Protein AF-A0A8S3DXF5-F1 (afdb_monomer)

Mean predicted aligned error: 11.18 Å

Solvent-accessible surface area (backbone atoms only — not comparable to full-atom values): 21731 Å² total; per-residue (Å²): 109,69,76,54,53,57,60,46,66,80,64,56,58,91,73,51,48,75,47,76,60,91,95,42,76,50,72,48,56,57,69,68,60,41,51,54,44,51,51,50,51,57,56,71,55,34,43,82,46,78,46,73,48,79,36,72,67,82,33,65,92,36,72,39,50,56,67,47,41,76,76,47,56,55,55,44,45,49,58,57,53,53,48,36,46,73,72,63,41,33,81,47,74,48,81,43,76,79,46,100,72,32,44,32,41,39,32,32,22,36,70,70,41,51,52,51,53,50,52,50,52,51,51,49,50,53,41,47,76,69,25,63,80,50,62,63,56,95,72,57,89,53,64,57,53,70,46,82,69,90,48,74,69,40,29,53,45,37,28,64,30,7,48,66,82,68,48,69,82,78,42,47,60,32,52,79,76,35,50,40,66,40,36,47,40,48,52,48,20,44,42,13,47,76,56,53,15,41,38,20,28,56,26,44,42,31,41,35,67,56,63,43,75,36,73,62,96,60,93,49,37,56,76,44,44,52,78,84,56,99,51,98,62,90,40,63,44,71,68,32,37,52,44,41,45,37,30,32,44,38,57,91,49,90,81,58,68,66,62,50,49,57,64,49,56,75,40,81,84,58,50,78,47,81,42,81,50,96,59,33,39,40,33,42,28,26,56,81,37,92,59,32,50,42,35,40,38,39,29,32,50,57,48,59,70,41,61,61,76,50,52,35,52,51,52,25,37,33,41,40,53,67,37,34,53,42,46,34,28,78,57,39,54,88,62,72,61,36,66,68,59,70,68,57,33,55,50,28,53,70,69,31,38,37,36,39,40,40,73,88,81,49,71,67,56,50,54,52,50,52,45,43,41,72,63,66,35,42,74,54,75,73,57,32,64,52,57,82,71,83,80,125

Organism: NCBI:txid392030

Secondary structure (DSSP, 8-state):
-HHHHHHHHTTS-TT-EEEEETTEEEEES-HHHHHHHHHHHHHHT-EEEEEEPP-TTTTTT-HHHHHHHHHHTTTTHHHHHHHHHHTTSEEEEEEEESSSS-EEEEEEE-HHHHHHHHHHHHHHHHHHHT-HHHH-GGG------EE----HHHHHHHHHHH-TT--HHHHTHHHHS--HHHHHHHHHHHHHHTT-PEEETHIIIIIIIS---B--S-S-GGGGB-TTSSSSS--B-TTSBS-EEEEEPPSSS---HHHHHHHHHTSTT--EEEEEETTEEEEEE-TT-TT--EEEEEE-HHHHHHS-TTSBGGGSEEE-TT-SS-EEES---SSSS----HHHHHHHHHHTEE-B-S-S-SHHHHHHHHHHHHTT-EE-SSPP--S-----

Radius of gyration: 24.43 Å; Cα contacts (8 Å, |Δi|>4): 632; chains: 1; bounding box: 53×67×70 Å

Structure (mmCIF, N/CA/C/O backbone):
data_AF-A0A8S3DXF5-F1
#
_entry.id   AF-A0A8S3DXF5-F1
#
loop_
_atom_site.group_PDB
_atom_site.id
_atom_site.type_symbol
_atom_site.label_atom_id
_atom_site.label_alt_id
_atom_site.label_comp_id
_atom_site.label_asym_id
_atom_site.label_entity_id
_atom_site.label_seq_id
_atom_site.pdbx_PDB_ins_code
_atom_site.Cartn_x
_atom_site.Cartn_y
_atom_site.Cartn_z
_atom_site.occupancy
_atom_site.B_iso_or_equiv
_atom_site.auth_seq_id
_atom_site.auth_comp_id
_atom_site.auth_asym_id
_atom_site.auth_atom_id
_atom_site.pdbx_PDB_model_num
ATOM 1 N N . MET A 1 1 ? -10.428 -0.705 40.224 1.00 51.81 1 MET A N 1
ATOM 2 C CA . MET A 1 1 ? -10.623 -1.983 40.950 1.00 51.81 1 MET A CA 1
ATOM 3 C C . MET A 1 1 ? -11.955 -2.054 41.697 1.00 51.81 1 MET A C 1
ATOM 5 O O . MET A 1 1 ? -12.621 -3.067 41.584 1.00 51.81 1 MET A O 1
ATOM 9 N N . THR A 1 2 ? -12.370 -1.025 42.443 1.00 50.72 2 THR A N 1
ATOM 10 C CA . THR A 1 2 ? -13.590 -1.085 43.282 1.00 50.72 2 THR A CA 1
ATOM 11 C C . THR A 1 2 ? -14.882 -1.187 42.460 1.00 50.72 2 THR A C 1
ATOM 13 O O . THR A 1 2 ? -15.562 -2.199 42.557 1.00 50.72 2 THR A O 1
ATOM 16 N N . LYS A 1 3 ? -15.111 -0.271 41.501 1.00 54.84 3 LYS A N 1
ATOM 17 C CA . LYS A 1 3 ? -16.230 -0.355 40.528 1.00 54.84 3 LYS A CA 1
ATOM 18 C C . LYS A 1 3 ? -16.233 -1.632 39.672 1.00 54.84 3 LYS A C 1
ATOM 20 O O . LYS A 1 3 ? -17.256 -2.047 39.147 1.00 54.84 3 LYS A O 1
ATOM 25 N N . PHE A 1 4 ? -15.056 -2.231 39.502 1.00 58.62 4 PHE A N 1
ATOM 26 C CA . PHE A 1 4 ? -14.855 -3.460 38.738 1.00 58.62 4 PHE A CA 1
ATOM 27 C C . PHE A 1 4 ? -15.296 -4.692 39.538 1.00 58.62 4 PHE A C 1
ATOM 29 O O . PHE A 1 4 ? -15.991 -5.550 39.010 1.00 58.62 4 PHE A O 1
ATOM 36 N N . LYS A 1 5 ? -14.937 -4.751 40.828 1.00 61.25 5 LYS A N 1
ATOM 37 C CA . LYS A 1 5 ? -15.381 -5.806 41.748 1.00 61.25 5 LYS A CA 1
ATOM 38 C C . LYS A 1 5 ? -16.895 -5.764 41.976 1.00 61.25 5 LYS A C 1
ATOM 40 O O . LYS A 1 5 ? -17.506 -6.822 42.034 1.00 61.25 5 LYS A O 1
ATOM 45 N N . GLU A 1 6 ? -17.484 -4.568 42.033 1.00 62.03 6 GLU A N 1
ATOM 46 C CA . GLU A 1 6 ? -18.941 -4.379 42.129 1.00 62.03 6 GLU A CA 1
ATOM 47 C C . GLU A 1 6 ? -19.672 -4.909 40.886 1.00 62.03 6 GLU A C 1
ATOM 49 O O . GLU A 1 6 ? -20.537 -5.764 41.021 1.00 62.03 6 GLU A O 1
ATOM 54 N N . LYS A 1 7 ? -19.265 -4.515 39.667 1.00 62.28 7 LYS A N 1
ATOM 55 C CA . LYS A 1 7 ? -19.883 -5.024 38.422 1.00 62.28 7 LYS A CA 1
ATOM 56 C C . LYS A 1 7 ? -19.781 -6.549 38.262 1.00 62.28 7 LYS A C 1
ATOM 58 O O . LYS A 1 7 ? -20.683 -7.182 37.721 1.00 62.28 7 LYS A O 1
ATOM 63 N N . ILE A 1 8 ? -18.670 -7.143 38.696 1.00 65.06 8 ILE A N 1
ATOM 64 C CA . ILE A 1 8 ? -18.419 -8.582 38.540 1.00 65.06 8 ILE A CA 1
ATOM 65 C C . ILE A 1 8 ? -19.183 -9.421 39.568 1.00 65.06 8 ILE A C 1
ATOM 67 O O . ILE A 1 8 ? -19.678 -10.488 39.217 1.00 65.06 8 ILE A O 1
ATOM 71 N N . SER A 1 9 ? -19.296 -8.939 40.809 1.00 63.44 9 SER A N 1
ATOM 72 C CA . SER A 1 9 ? -20.038 -9.590 41.899 1.00 63.44 9 SER A CA 1
ATOM 73 C C . SER A 1 9 ? -21.444 -10.019 41.475 1.00 63.44 9 SER A C 1
ATOM 75 O O . SER A 1 9 ? -21.855 -11.144 41.749 1.00 63.44 9 SER A O 1
ATOM 77 N N . ASP A 1 10 ? -22.139 -9.149 40.745 1.00 62.62 10 ASP A N 1
ATOM 78 C CA . ASP A 1 10 ? -23.546 -9.347 40.385 1.00 62.62 10 ASP A CA 1
ATOM 79 C C . ASP A 1 10 ? -23.736 -10.246 39.150 1.00 62.62 10 ASP A C 1
ATOM 81 O O . ASP A 1 10 ? -24.849 -10.678 38.857 1.00 62.62 10 ASP A O 1
ATOM 85 N N . SER A 1 11 ? -22.647 -10.544 38.435 1.00 62.84 11 SER A N 1
ATOM 86 C CA . SER A 1 11 ? -22.672 -11.130 37.088 1.00 62.84 11 SER A CA 1
ATOM 87 C C . SER A 1 11 ? -22.121 -12.561 37.019 1.00 62.84 11 SER A C 1
ATOM 89 O O . SER A 1 11 ? -22.189 -13.200 35.970 1.00 62.84 11 SER A O 1
ATOM 91 N N . ILE A 1 12 ? -21.528 -13.069 38.104 1.00 68.94 12 ILE A N 1
ATOM 92 C CA . ILE A 1 12 ? -20.874 -14.384 38.129 1.00 68.94 12 ILE A CA 1
ATOM 93 C C . ILE A 1 12 ? -21.873 -15.484 38.513 1.00 68.94 12 ILE A C 1
ATOM 95 O O . ILE A 1 12 ? -22.535 -15.417 39.549 1.00 68.94 12 ILE A O 1
ATOM 99 N N . ASP A 1 13 ? -21.934 -16.539 37.694 1.00 71.50 13 ASP A N 1
ATOM 100 C CA . ASP A 1 13 ? -22.670 -17.772 37.997 1.00 71.50 13 ASP A CA 1
ATOM 101 C C . ASP A 1 13 ? -22.180 -18.363 39.335 1.00 71.50 13 ASP A C 1
ATOM 103 O O . ASP A 1 13 ? -20.978 -18.467 39.579 1.00 71.50 13 ASP A O 1
ATOM 107 N N . ARG A 1 14 ? -23.100 -18.804 40.203 1.00 76.31 14 ARG A N 1
ATOM 108 C CA . ARG A 1 14 ? -22.792 -19.381 41.529 1.00 76.31 14 ARG A CA 1
ATOM 109 C C . ARG A 1 14 ? -21.859 -20.598 41.467 1.00 76.31 14 ARG A C 1
ATOM 111 O O . ARG A 1 14 ? -21.295 -20.982 42.488 1.00 76.31 14 ARG A O 1
ATOM 118 N N . HIS A 1 15 ? -21.702 -21.206 40.292 1.00 76.94 15 HIS A N 1
ATOM 119 C CA . HIS A 1 15 ? -20.786 -22.321 40.045 1.00 76.94 15 HIS A CA 1
ATOM 120 C C . HIS A 1 15 ? -19.354 -21.905 39.668 1.00 76.94 15 HIS A C 1
ATOM 122 O O . HIS A 1 15 ? -18.507 -22.772 39.440 1.00 76.94 15 HIS A O 1
ATOM 128 N N . ILE A 1 16 ? -19.072 -20.604 39.597 1.00 83.31 16 ILE A N 1
ATOM 129 C CA . ILE A 1 16 ? -17.765 -20.049 39.256 1.00 83.31 16 ILE A CA 1
ATOM 130 C C . ILE A 1 16 ? -17.194 -19.328 40.471 1.00 83.31 16 ILE A C 1
ATOM 132 O O . ILE A 1 16 ? -17.816 -18.456 41.070 1.00 83.31 16 ILE A O 1
ATOM 136 N N . THR A 1 17 ? -15.959 -19.675 40.818 1.00 84.00 17 THR A N 1
ATOM 137 C CA . THR A 1 17 ? -15.166 -18.909 41.783 1.00 84.00 17 THR A CA 1
ATOM 138 C C . THR A 1 17 ? -14.184 -18.030 41.024 1.00 84.00 17 THR A C 1
ATOM 140 O O . THR A 1 17 ? -13.677 -18.424 39.973 1.00 84.00 17 THR A O 1
ATOM 143 N N . TYR A 1 18 ? -13.907 -16.834 41.537 1.00 84.44 18 TYR A N 1
ATOM 144 C CA . TYR A 1 18 ? -12.914 -15.945 40.946 1.00 84.44 18 TYR A CA 1
ATOM 145 C C . TYR A 1 18 ? -11.919 -15.462 41.996 1.00 84.44 18 TYR A C 1
ATOM 147 O O . TYR A 1 18 ? -12.225 -15.352 43.183 1.00 84.44 18 TYR A O 1
ATOM 155 N N . SER A 1 19 ? -10.708 -15.169 41.544 1.00 82.88 19 SER A N 1
ATOM 156 C CA . SER A 1 19 ? -9.669 -14.535 42.353 1.00 82.88 19 SER A CA 1
ATOM 157 C C . SER A 1 19 ? -8.936 -13.495 41.520 1.00 82.88 19 SER A C 1
ATOM 159 O O . SER A 1 19 ? -8.902 -13.587 40.294 1.00 82.88 19 SER A O 1
ATOM 161 N N . THR A 1 20 ? -8.369 -12.489 42.178 1.00 78.31 20 THR A N 1
ATOM 162 C CA . THR A 1 20 ? -7.560 -11.458 41.520 1.00 78.31 20 THR A CA 1
ATOM 163 C C . THR A 1 20 ? -6.098 -11.649 41.896 1.00 78.31 20 THR A C 1
ATOM 165 O O . THR A 1 20 ? -5.781 -11.612 43.086 1.00 78.31 20 THR A O 1
ATOM 168 N N . ALA A 1 21 ? -5.221 -11.809 40.908 1.00 73.75 21 ALA A N 1
ATOM 169 C CA . ALA A 1 21 ? -3.776 -11.907 41.086 1.00 73.75 21 ALA A CA 1
ATOM 170 C C . ALA A 1 21 ? -3.107 -10.759 40.314 1.00 73.75 21 ALA A C 1
ATOM 172 O O . ALA A 1 21 ? -2.957 -10.805 39.097 1.00 73.75 21 ALA A O 1
ATOM 173 N N . GLY A 1 22 ? -2.764 -9.674 41.014 1.00 77.06 22 GLY A N 1
ATOM 174 C CA . GLY A 1 22 ? -2.230 -8.467 40.376 1.00 77.06 22 GLY A CA 1
ATOM 175 C C . GLY A 1 22 ? -3.224 -7.833 39.393 1.00 77.06 22 GLY A C 1
ATOM 176 O O . GLY A 1 22 ? -4.257 -7.305 39.811 1.00 77.06 22 GLY A O 1
ATOM 177 N N . HIS A 1 23 ? -2.896 -7.878 38.098 1.00 72.12 23 HIS A N 1
ATOM 178 C CA . HIS A 1 23 ? -3.728 -7.367 36.998 1.00 72.12 23 HIS A CA 1
ATOM 179 C C . HIS A 1 23 ? -4.583 -8.443 36.314 1.00 72.12 23 HIS A C 1
ATOM 181 O O . HIS A 1 23 ? -5.289 -8.138 35.355 1.00 72.12 23 HIS A O 1
ATOM 187 N N . GLU A 1 24 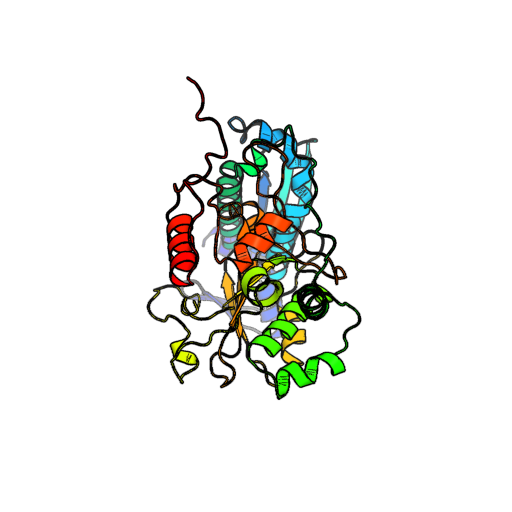? -4.541 -9.680 36.806 1.00 75.19 24 GLU A N 1
ATOM 188 C CA . GLU A 1 24 ? -5.261 -10.813 36.233 1.00 75.19 24 GLU A CA 1
ATOM 189 C C . GLU A 1 24 ? -6.445 -11.227 37.106 1.00 75.19 24 GLU A C 1
ATOM 191 O O . GLU A 1 24 ? -6.418 -11.119 38.339 1.00 75.19 24 GLU A O 1
ATOM 196 N N . ILE A 1 25 ? -7.494 -11.728 36.451 1.00 80.00 25 ILE A N 1
ATOM 197 C CA . ILE A 1 25 ? -8.621 -12.390 37.110 1.00 80.00 25 ILE A CA 1
ATOM 198 C C . ILE A 1 25 ? -8.622 -13.832 36.667 1.00 80.00 25 ILE A C 1
ATOM 200 O O . ILE A 1 25 ? -8.644 -14.130 35.476 1.00 80.00 25 ILE A O 1
ATOM 204 N N . ILE A 1 26 ? -8.610 -14.714 37.653 1.00 84.25 26 ILE A N 1
ATOM 205 C CA . ILE A 1 26 ? -8.586 -16.149 37.443 1.00 84.25 26 ILE A CA 1
ATOM 206 C C . ILE A 1 26 ? -9.963 -16.675 37.817 1.00 84.25 26 ILE A C 1
ATOM 208 O O . ILE A 1 26 ? -10.337 -16.637 38.993 1.00 84.25 26 ILE A O 1
ATOM 212 N N . PHE A 1 27 ? -10.694 -17.165 36.819 1.00 87.62 27 PHE A N 1
ATOM 213 C CA . PHE A 1 27 ? -11.949 -17.890 36.993 1.00 87.62 27 PHE A CA 1
ATOM 214 C C . PHE A 1 27 ? -11.666 -19.387 37.158 1.00 87.62 27 PHE A C 1
ATOM 216 O O . PHE A 1 27 ? -10.827 -19.953 36.458 1.00 87.62 27 PHE A O 1
ATOM 223 N N . LYS A 1 28 ? -12.362 -20.040 38.089 1.00 87.44 28 LYS A N 1
ATOM 224 C CA . LYS A 1 28 ? -12.273 -21.483 38.337 1.00 87.44 28 LYS A CA 1
ATOM 225 C C . LYS A 1 28 ? -13.668 -22.092 38.406 1.00 87.44 28 LYS A C 1
ATOM 227 O O . LYS A 1 28 ? -14.523 -21.612 39.151 1.00 87.44 28 LYS A O 1
ATOM 232 N N . GLY A 1 29 ? -13.858 -23.180 37.668 1.00 89.50 29 GLY A N 1
ATOM 233 C CA . GLY A 1 29 ? -15.094 -23.955 37.602 1.00 89.50 29 GLY A CA 1
ATOM 234 C C . GLY A 1 29 ? -15.140 -24.810 36.330 1.00 89.50 29 GLY A C 1
ATOM 235 O O . GLY A 1 29 ? -14.103 -24.996 35.689 1.00 89.50 29 GLY A O 1
ATOM 236 N N . PRO A 1 30 ? -16.314 -25.342 35.952 1.00 89.75 30 PRO A N 1
ATOM 237 C CA . PRO A 1 30 ? -16.477 -26.116 34.723 1.00 89.75 30 PRO A CA 1
ATOM 238 C C . PRO A 1 30 ? -16.118 -25.292 33.479 1.00 89.75 30 PRO A C 1
ATOM 240 O O . PRO A 1 30 ? -16.569 -24.156 33.351 1.00 89.75 30 PRO A O 1
ATOM 243 N N . THR A 1 31 ? -15.359 -25.865 32.539 1.00 84.31 31 THR A N 1
ATOM 244 C CA . THR A 1 31 ? -14.766 -25.141 31.396 1.00 84.31 31 THR A CA 1
ATOM 245 C C . THR A 1 31 ? -15.768 -24.304 30.599 1.00 84.31 31 THR A C 1
ATOM 247 O O . THR A 1 31 ? -15.503 -23.134 30.346 1.00 84.31 31 THR A O 1
ATOM 250 N N . GLY A 1 32 ? -16.936 -24.860 30.251 1.00 83.50 32 GLY A N 1
ATOM 251 C CA . GLY A 1 32 ? -17.965 -24.114 29.511 1.00 83.50 32 GLY A CA 1
ATOM 252 C C . GLY A 1 32 ? -18.490 -22.905 30.291 1.00 83.50 32 GLY A C 1
ATOM 253 O O . GLY A 1 32 ? -18.554 -21.804 29.767 1.00 83.50 32 GLY A O 1
ATOM 254 N N . LYS A 1 33 ? -18.737 -23.079 31.594 1.00 84.56 33 LYS A N 1
ATOM 255 C CA . LYS A 1 33 ? -19.202 -22.003 32.479 1.00 84.56 33 LYS A CA 1
ATOM 256 C C . LYS A 1 33 ? -18.144 -20.927 32.706 1.00 84.56 33 LYS A C 1
ATOM 258 O O . LYS A 1 33 ? -18.487 -19.754 32.824 1.00 84.56 33 LYS A O 1
ATOM 263 N N . VAL A 1 34 ? -16.870 -21.319 32.771 1.00 84.19 34 VAL A N 1
ATOM 264 C CA . VAL A 1 34 ? -15.745 -20.381 32.855 1.00 84.19 34 VAL A CA 1
ATOM 265 C C . VAL A 1 34 ? -15.675 -19.539 31.588 1.00 84.19 34 VAL A C 1
ATOM 267 O O . VAL A 1 34 ? -15.578 -18.323 31.698 1.00 84.19 34 VAL A O 1
ATOM 270 N N . PHE A 1 35 ? -15.784 -20.164 30.415 1.00 82.06 35 PHE A N 1
ATOM 271 C CA . PHE A 1 35 ? -15.763 -19.462 29.135 1.00 82.06 35 PHE A CA 1
ATOM 272 C C . PHE A 1 35 ? -16.933 -18.477 29.000 1.00 82.06 35 PHE A C 1
ATOM 274 O O . PHE A 1 35 ? -16.709 -17.302 28.716 1.00 82.06 35 PHE A O 1
ATOM 281 N N . ASP A 1 36 ? -18.159 -18.920 29.300 1.00 81.88 36 ASP A N 1
ATOM 282 C CA . ASP A 1 36 ? -19.357 -18.072 29.262 1.00 81.88 36 ASP A CA 1
ATOM 283 C C . ASP A 1 36 ? -19.233 -16.883 30.227 1.00 81.88 36 ASP A C 1
ATOM 285 O O . ASP A 1 36 ? -19.543 -15.743 29.879 1.00 81.88 36 ASP A O 1
ATOM 289 N N . THR A 1 37 ? -18.729 -17.132 31.441 1.00 82.38 37 THR A N 1
ATOM 290 C CA . THR A 1 37 ? -18.525 -16.084 32.451 1.00 82.38 37 THR A CA 1
ATOM 291 C C . THR A 1 37 ? -17.425 -15.119 32.031 1.00 82.38 37 THR A C 1
ATOM 293 O O . THR A 1 37 ? -17.568 -13.912 32.207 1.00 82.38 37 THR A O 1
ATOM 296 N N . GLU A 1 38 ? -16.331 -15.615 31.454 1.00 82.44 38 GLU A N 1
ATOM 297 C CA . GLU A 1 38 ? -15.256 -14.771 30.944 1.00 82.44 38 GLU A CA 1
ATOM 298 C C . GLU A 1 38 ? -15.765 -13.866 29.819 1.00 82.44 38 GLU A C 1
ATOM 300 O O . GLU A 1 38 ? -15.488 -12.664 29.828 1.00 82.44 38 GLU A O 1
ATOM 305 N N . GLN A 1 39 ? -16.531 -14.415 28.876 1.00 79.94 39 GLN A N 1
ATOM 306 C CA . GLN A 1 39 ? -17.136 -13.645 27.798 1.00 79.94 39 GLN A CA 1
ATOM 307 C C . GLN A 1 39 ? -18.096 -12.584 28.351 1.00 79.94 39 GLN A C 1
ATOM 309 O O . GLN A 1 39 ? -17.951 -11.405 28.025 1.00 79.94 39 GLN A O 1
ATOM 314 N N . HIS A 1 40 ? -18.997 -12.972 29.255 1.00 80.31 40 HIS A N 1
ATOM 315 C CA . HIS A 1 40 ? -19.952 -12.057 29.874 1.00 80.31 40 HIS A CA 1
ATOM 316 C C . HIS A 1 40 ? -19.257 -10.932 30.655 1.00 80.31 40 HIS A C 1
ATOM 318 O O . HIS A 1 40 ? -19.598 -9.757 30.517 1.00 80.31 40 HIS A O 1
ATOM 324 N N . VAL A 1 41 ? -18.223 -11.258 31.437 1.00 78.69 41 VAL A N 1
ATOM 325 C CA . VAL A 1 41 ? -17.422 -10.254 32.146 1.00 78.69 41 VAL A CA 1
ATOM 326 C C . VAL A 1 41 ? -16.705 -9.345 31.151 1.00 78.69 41 VAL A C 1
ATOM 328 O O . VAL A 1 41 ? -16.710 -8.133 31.335 1.00 78.69 41 VAL A O 1
ATOM 331 N N . ARG A 1 42 ? -16.118 -9.872 30.070 1.00 75.62 42 ARG A N 1
ATOM 332 C CA . ARG A 1 42 ? -15.478 -9.044 29.032 1.00 75.62 42 ARG A CA 1
ATOM 333 C C . ARG A 1 42 ? -16.460 -8.056 28.394 1.00 75.62 42 ARG A C 1
ATOM 335 O O . ARG A 1 42 ? -16.069 -6.914 28.169 1.00 75.62 42 ARG A O 1
ATOM 342 N N . GLU A 1 43 ? -17.703 -8.463 28.151 1.00 75.88 43 GLU A N 1
ATOM 343 C CA . GLU A 1 43 ? -18.781 -7.602 27.640 1.00 75.88 43 GLU A CA 1
ATOM 344 C C . GLU A 1 43 ? -19.187 -6.520 28.659 1.00 75.88 43 GLU A C 1
ATOM 346 O O . GLU A 1 43 ? -19.257 -5.343 28.311 1.00 75.88 43 GLU A O 1
ATOM 351 N N . GLN A 1 44 ? -19.332 -6.870 29.942 1.00 77.12 44 GLN A N 1
ATOM 352 C CA . GLN A 1 44 ? -19.642 -5.938 31.047 1.00 77.12 44 GLN A CA 1
ATOM 353 C C . GLN A 1 44 ? -18.573 -4.845 31.270 1.00 77.12 44 GLN A C 1
ATOM 355 O O . GLN A 1 44 ? -18.838 -3.795 31.878 1.00 77.12 44 GLN A O 1
ATOM 360 N N . LEU A 1 45 ? -17.343 -5.105 30.814 1.00 77.81 45 LEU A N 1
ATOM 361 C CA . LEU A 1 45 ? -16.206 -4.183 30.885 1.00 77.81 45 LEU A CA 1
ATOM 362 C C . LEU A 1 45 ? -16.127 -3.211 29.719 1.00 77.81 45 LEU A C 1
ATOM 364 O O . LEU A 1 45 ? -15.329 -2.266 29.768 1.00 77.81 45 LEU A O 1
ATOM 368 N N . CYS A 1 46 ? -16.932 -3.422 28.687 1.00 83.12 46 CYS A N 1
ATOM 369 C CA . CYS A 1 46 ? -17.116 -2.418 27.668 1.00 83.12 46 CYS A CA 1
ATOM 370 C C . CYS A 1 46 ? -18.052 -1.326 28.192 1.00 83.12 46 CYS A C 1
ATOM 372 O O . CYS A 1 46 ? -19.028 -1.584 28.893 1.00 83.12 46 CYS A O 1
ATOM 374 N N . ASN A 1 47 ? -17.725 -0.082 27.863 1.00 85.12 47 ASN A N 1
ATOM 375 C CA . ASN A 1 47 ? -18.639 1.037 28.033 1.00 85.12 47 ASN A CA 1
ATOM 376 C C . ASN A 1 47 ? -18.916 1.628 26.656 1.00 85.12 47 ASN A C 1
ATOM 378 O O . ASN A 1 47 ? -18.155 1.414 25.707 1.00 85.12 47 ASN A O 1
ATOM 382 N N . GLU A 1 48 ? -20.002 2.378 26.566 1.00 89.94 48 GLU A N 1
ATOM 383 C CA . GLU A 1 48 ? -20.250 3.228 25.417 1.00 89.94 48 GLU A CA 1
ATOM 384 C C . GLU A 1 48 ? -19.342 4.459 25.489 1.00 89.94 48 GLU A C 1
ATOM 386 O O . GLU A 1 48 ? -19.215 5.104 26.534 1.00 89.94 48 GLU A O 1
ATOM 391 N N . TYR A 1 49 ? -18.675 4.749 24.379 1.00 88.38 49 TYR A N 1
ATOM 392 C CA . TYR A 1 49 ? -17.852 5.929 24.187 1.00 88.38 49 TYR A CA 1
ATOM 393 C C . TYR A 1 49 ? -18.334 6.679 22.957 1.00 88.38 49 TYR A C 1
ATOM 395 O O . TYR A 1 49 ? -18.689 6.084 21.938 1.00 88.38 49 TYR A O 1
ATOM 403 N N . GLU A 1 50 ? -18.288 8.001 23.058 1.00 87.69 50 GLU A N 1
ATOM 404 C CA . GLU A 1 50 ? -18.670 8.896 21.982 1.00 87.69 50 GLU A CA 1
ATOM 405 C C . GLU A 1 50 ? -17.469 9.743 21.564 1.00 87.69 50 GLU A C 1
ATOM 407 O O . GLU A 1 50 ? -16.795 10.368 22.392 1.00 87.69 50 GLU A O 1
ATOM 412 N N . TRP A 1 51 ? -17.213 9.784 20.260 1.00 84.31 51 TRP A N 1
ATOM 413 C CA . TRP A 1 51 ? -16.249 10.697 19.663 1.00 84.31 51 TRP A CA 1
ATOM 414 C C . TRP A 1 51 ? -16.942 11.564 18.630 1.00 84.31 51 TRP A C 1
ATOM 416 O O . TRP A 1 51 ? -17.424 11.095 17.596 1.00 84.31 51 TRP A O 1
ATOM 426 N N . PHE A 1 52 ? -16.938 12.862 18.897 1.00 76.56 52 PHE A N 1
ATOM 427 C CA . PHE A 1 52 ? -17.371 13.855 17.934 1.00 76.56 52 PHE A CA 1
ATOM 428 C C . PHE A 1 52 ? -16.267 14.012 16.896 1.00 76.56 52 PHE A C 1
ATOM 430 O O . PHE A 1 52 ? -15.149 14.432 17.211 1.00 76.56 52 PHE A O 1
ATOM 437 N N . LEU A 1 53 ? -16.572 13.665 15.647 1.00 70.56 53 LEU A N 1
ATOM 438 C CA . LEU A 1 53 ? -15.706 14.047 14.542 1.00 70.56 53 LEU A CA 1
ATOM 439 C C . LEU A 1 53 ? -15.715 15.577 14.481 1.00 70.56 53 LEU A C 1
ATOM 441 O O . LEU A 1 53 ? -16.812 16.144 14.523 1.00 70.56 53 LEU A O 1
ATOM 445 N N . PRO A 1 54 ? -14.543 16.237 14.386 1.00 63.69 54 PRO A N 1
ATOM 446 C CA . PRO A 1 54 ? -14.402 17.667 14.569 1.00 63.69 54 PRO A CA 1
ATOM 447 C C . PRO A 1 54 ? -15.478 18.407 13.796 1.00 63.69 54 PRO A C 1
ATOM 449 O O . PRO A 1 54 ? -15.748 18.171 12.606 1.00 63.69 54 PRO A O 1
ATOM 452 N N . ASP A 1 55 ? -16.170 19.222 14.570 1.00 53.59 55 ASP A N 1
ATOM 453 C CA . ASP A 1 55 ? -17.310 19.978 14.143 1.00 53.59 55 ASP A CA 1
ATOM 454 C C . ASP A 1 55 ? -16.851 21.247 13.421 1.00 53.59 55 ASP A C 1
ATOM 456 O O . ASP A 1 55 ? -15.670 21.556 13.232 1.00 53.59 55 ASP A O 1
ATOM 460 N N . LYS A 1 56 ? -17.844 22.012 12.995 1.00 47.97 56 LYS A N 1
ATOM 461 C CA . LYS A 1 56 ? -17.631 23.278 12.324 1.00 47.97 56 LYS A CA 1
ATOM 462 C C . LYS A 1 56 ? -16.871 24.295 13.199 1.00 47.97 56 LYS A C 1
ATOM 464 O O . LYS A 1 56 ? -16.279 25.199 12.615 1.00 47.97 56 LYS A O 1
ATOM 469 N N . GLU A 1 57 ? -16.914 24.204 14.528 1.00 45.81 57 GLU A N 1
ATOM 470 C CA . GLU A 1 57 ? -16.278 25.159 15.442 1.00 45.81 57 GLU A CA 1
ATOM 471 C C . GLU A 1 57 ? -14.873 24.764 15.915 1.00 45.81 57 GLU A C 1
ATOM 473 O O . GLU A 1 57 ? -14.010 25.627 16.033 1.00 45.81 57 GLU A O 1
ATOM 478 N N . SER A 1 58 ? -14.596 23.483 16.132 1.00 52.06 58 SER A N 1
ATOM 479 C CA . SER A 1 58 ? -13.258 22.969 16.479 1.00 52.06 58 SER A CA 1
ATOM 480 C C . SER A 1 58 ? -12.262 23.089 15.318 1.00 52.06 58 SER A C 1
ATOM 482 O O . SER A 1 58 ? -11.053 23.145 15.529 1.00 52.06 58 SER A O 1
ATOM 484 N N . LEU A 1 59 ? -12.774 23.250 14.094 1.00 56.66 59 LEU A N 1
ATOM 485 C CA . LEU A 1 59 ? -12.023 23.619 12.892 1.00 56.66 59 LEU A CA 1
ATOM 486 C C . LEU A 1 59 ? -11.997 25.140 12.634 1.00 56.66 59 LEU A C 1
ATOM 488 O O . LEU A 1 59 ? -11.717 25.543 11.507 1.00 56.66 59 LEU A O 1
ATOM 492 N N . LYS A 1 60 ? -12.297 26.000 13.627 1.00 49.62 60 LYS A N 1
ATOM 493 C CA . LYS A 1 60 ? -12.405 27.476 13.474 1.00 49.62 60 LYS A CA 1
ATOM 494 C C . LYS A 1 60 ? -11.218 28.120 12.746 1.00 49.62 60 LYS A C 1
ATOM 496 O O . LYS A 1 60 ? -11.418 29.084 12.016 1.00 49.62 60 LYS A O 1
ATOM 501 N N . ASN A 1 61 ? -10.022 27.547 12.867 1.00 51.41 61 ASN A N 1
ATOM 502 C CA . ASN A 1 61 ? -8.811 28.051 12.214 1.00 51.41 61 ASN A CA 1
ATOM 503 C C . ASN A 1 61 ? -8.609 27.541 10.771 1.00 51.41 61 ASN A C 1
ATOM 505 O O . ASN A 1 61 ? -7.635 27.922 10.129 1.00 51.41 61 ASN A O 1
ATOM 509 N N . ASN A 1 62 ? -9.493 26.682 10.249 1.00 56.28 62 ASN A N 1
ATOM 510 C CA . ASN A 1 62 ? -9.367 26.070 8.926 1.00 56.28 62 ASN A CA 1
ATOM 511 C C . ASN A 1 62 ? -10.739 25.955 8.225 1.00 56.28 62 ASN A C 1
ATOM 513 O O . ASN A 1 62 ? -11.363 24.891 8.144 1.00 56.28 62 ASN A O 1
ATOM 517 N N . SER A 1 63 ? -11.223 27.097 7.720 1.00 54.22 63 SER A N 1
ATOM 518 C CA . SER A 1 63 ? -12.514 27.260 7.025 1.00 54.22 63 SER A CA 1
ATOM 519 C C . SER A 1 63 ? -12.700 26.337 5.808 1.00 54.22 63 SER A C 1
ATOM 521 O O . SER A 1 63 ? -13.833 26.058 5.409 1.00 54.22 63 SER A O 1
ATOM 523 N N . MET A 1 64 ? -11.606 25.824 5.246 1.00 54.56 64 MET A N 1
ATOM 524 C CA . MET A 1 64 ? -11.595 24.954 4.068 1.00 54.56 64 MET A CA 1
ATOM 525 C C . MET A 1 64 ? -11.799 23.488 4.453 1.00 54.56 64 MET A C 1
ATOM 527 O O . MET A 1 64 ? -12.689 22.829 3.908 1.00 54.56 64 MET A O 1
ATOM 531 N N . LEU A 1 65 ? -11.122 23.020 5.511 1.00 54.78 65 LEU A N 1
ATOM 532 C CA . LEU A 1 65 ? -11.398 21.709 6.110 1.00 54.78 65 LEU A CA 1
ATOM 533 C C . LEU A 1 65 ? -12.881 21.577 6.485 1.00 54.78 65 LEU A C 1
ATOM 535 O O . LEU A 1 65 ? -13.516 20.561 6.215 1.00 54.78 65 LEU A O 1
ATOM 539 N N . ARG A 1 66 ? -13.451 22.658 7.031 1.00 58.03 66 ARG A N 1
ATOM 540 C CA . ARG A 1 66 ? -14.865 22.789 7.412 1.00 58.03 66 ARG A CA 1
ATOM 541 C C . ARG A 1 66 ? -15.840 22.539 6.253 1.00 58.03 66 ARG A C 1
ATOM 543 O O . ARG A 1 66 ? -16.923 21.996 6.474 1.00 58.03 66 ARG A O 1
ATOM 550 N N . THR A 1 67 ? -15.471 22.951 5.043 1.00 58.38 67 THR A N 1
ATOM 551 C CA . THR A 1 67 ? -16.314 22.871 3.840 1.00 58.38 67 THR A CA 1
ATOM 552 C C . THR A 1 67 ? -16.257 21.482 3.205 1.00 58.38 67 THR A C 1
ATOM 554 O O . THR A 1 67 ? -17.280 20.975 2.742 1.00 58.38 67 THR A O 1
ATOM 557 N N . ASN A 1 68 ? -15.098 20.822 3.272 1.00 56.16 68 ASN A N 1
ATOM 558 C CA . ASN A 1 68 ? -14.854 19.558 2.568 1.00 56.16 68 ASN A CA 1
ATOM 559 C C . ASN A 1 68 ? -15.111 18.322 3.428 1.00 56.16 68 ASN A C 1
ATOM 561 O O . ASN A 1 68 ? -15.424 17.253 2.901 1.00 56.16 68 ASN A O 1
ATOM 565 N N . MET A 1 69 ? -15.094 18.472 4.757 1.00 61.03 69 MET A N 1
ATOM 566 C CA . MET A 1 69 ? -15.323 17.368 5.688 1.00 61.03 69 MET A CA 1
ATOM 567 C C . MET A 1 69 ? -16.591 16.556 5.401 1.00 61.03 69 MET A C 1
ATOM 569 O O . MET A 1 69 ? -16.492 15.338 5.403 1.00 61.03 69 MET A O 1
ATOM 573 N N . PRO A 1 70 ? -17.761 17.134 5.067 1.00 58.88 70 PRO A N 1
ATOM 574 C CA . PRO A 1 70 ? -18.945 16.343 4.716 1.00 58.88 70 PRO A CA 1
ATOM 575 C C . PRO A 1 70 ? -18.758 15.357 3.547 1.00 58.88 70 PRO A C 1
ATOM 577 O O . PRO A 1 70 ? -19.308 14.261 3.607 1.00 58.88 70 PRO A O 1
ATOM 580 N N . LYS A 1 71 ? -17.966 15.702 2.518 1.00 56.81 71 LYS A N 1
ATOM 581 C CA . LYS A 1 71 ? -17.681 14.830 1.352 1.00 56.81 71 LYS A CA 1
ATOM 582 C C . LYS A 1 71 ? -16.657 13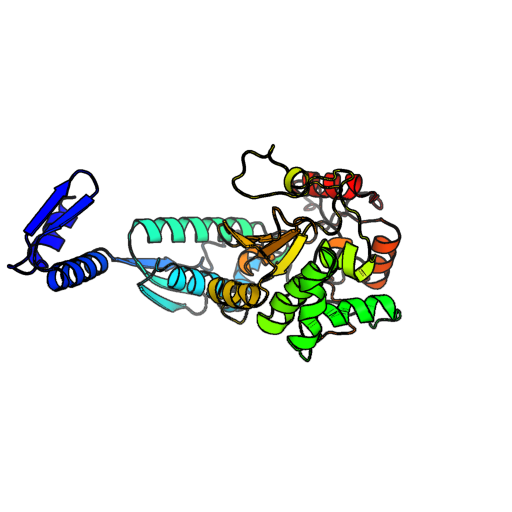.737 1.682 1.00 56.81 71 LYS A C 1
ATOM 584 O O . LYS A 1 71 ? -16.729 12.613 1.204 1.00 56.81 71 LYS A O 1
ATOM 589 N N . VAL A 1 72 ? -15.725 14.097 2.550 1.00 58.28 72 VAL A N 1
ATOM 590 C CA . VAL A 1 72 ? -14.556 13.344 3.019 1.00 58.28 72 VAL A CA 1
ATOM 591 C C . VAL A 1 72 ? -14.945 12.331 4.119 1.00 58.28 72 VAL A C 1
ATOM 593 O O . VAL A 1 72 ? -14.337 11.272 4.264 1.00 58.28 72 VAL A O 1
ATOM 596 N N . LYS A 1 73 ? -16.028 12.623 4.853 1.00 60.41 73 LYS A N 1
ATOM 597 C CA . LYS A 1 73 ? -16.454 11.975 6.105 1.00 60.41 73 LYS A CA 1
ATOM 598 C C . LYS A 1 73 ? -16.901 10.515 6.016 1.00 60.41 73 LYS A C 1
ATOM 600 O O . LYS A 1 73 ? -16.890 9.844 7.038 1.00 60.41 73 LYS A O 1
ATOM 605 N N . ARG A 1 74 ? -17.321 10.004 4.858 1.00 58.31 74 ARG A N 1
ATOM 606 C CA . ARG A 1 74 ? -17.668 8.573 4.740 1.00 58.31 74 ARG A CA 1
ATOM 607 C C . ARG A 1 74 ? -16.473 7.774 4.243 1.00 58.31 74 ARG A C 1
ATOM 609 O O . ARG A 1 74 ? -15.962 6.931 4.961 1.00 58.31 74 ARG A O 1
ATOM 616 N N . CYS A 1 75 ? -15.953 8.129 3.079 1.00 60.81 75 CYS A N 1
ATOM 617 C CA . CYS A 1 75 ? -14.890 7.389 2.403 1.00 60.81 75 CYS A CA 1
ATOM 618 C C . CYS A 1 75 ? -13.578 7.270 3.204 1.00 60.81 75 CYS A C 1
ATOM 620 O O . CYS A 1 75 ? -12.877 6.274 3.084 1.00 60.81 75 CYS A O 1
ATOM 622 N N . ILE A 1 76 ? -13.239 8.257 4.040 1.00 66.00 76 ILE A N 1
ATOM 623 C CA . ILE A 1 76 ? -11.986 8.229 4.816 1.00 66.00 76 ILE A CA 1
ATOM 624 C C . ILE A 1 76 ? -12.136 7.531 6.165 1.00 66.00 76 ILE A C 1
ATOM 626 O O . ILE A 1 76 ? -11.179 6.937 6.657 1.00 66.00 76 ILE A O 1
ATOM 630 N N . PHE A 1 77 ? -13.321 7.604 6.771 1.00 71.50 77 PHE A N 1
ATOM 631 C CA . PHE A 1 77 ? -13.535 7.052 8.105 1.00 71.50 77 PHE A CA 1
ATOM 632 C C . PHE A 1 77 ? -13.914 5.578 8.073 1.00 71.50 77 PHE A C 1
ATOM 634 O O . PHE A 1 77 ? -13.556 4.865 9.000 1.00 71.50 77 PHE A O 1
ATOM 641 N N . MET A 1 78 ? -14.552 5.093 7.002 1.00 74.50 78 MET A N 1
ATOM 642 C CA . MET A 1 78 ? -14.878 3.667 6.871 1.00 74.50 78 MET A CA 1
ATOM 643 C C . MET A 1 78 ? -13.662 2.738 7.079 1.00 74.50 78 MET A C 1
ATOM 645 O O . MET A 1 78 ? -13.811 1.784 7.838 1.00 74.50 78 MET A O 1
ATOM 649 N N . PRO A 1 79 ? -12.455 3.030 6.549 1.00 76.00 79 PRO A N 1
ATOM 650 C CA . PRO A 1 79 ? -11.246 2.269 6.875 1.00 76.00 79 PRO A CA 1
ATOM 651 C C . PRO A 1 79 ? -10.924 2.153 8.375 1.00 76.00 79 PRO A C 1
ATOM 653 O O . PRO A 1 79 ? -10.696 1.041 8.848 1.00 76.00 79 PRO A O 1
ATOM 656 N N . PHE A 1 80 ? -10.980 3.257 9.139 1.00 77.50 80 PHE A N 1
ATOM 657 C CA . PHE A 1 80 ? -10.782 3.220 10.599 1.00 77.50 80 PHE A CA 1
ATOM 658 C C . PHE A 1 80 ? -11.786 2.286 11.265 1.00 77.50 80 PHE A C 1
ATOM 660 O O . PHE A 1 80 ? -11.432 1.445 12.085 1.00 77.50 80 PHE A O 1
ATOM 667 N N . LEU A 1 81 ? -13.048 2.445 10.878 1.00 77.69 81 LEU A N 1
ATOM 668 C CA . LEU A 1 81 ? -14.164 1.729 11.468 1.00 77.69 81 LEU A CA 1
ATOM 669 C C . LEU A 1 81 ? -14.034 0.224 11.233 1.00 77.69 81 LEU A C 1
ATOM 671 O O . LEU A 1 81 ? -14.137 -0.564 12.173 1.00 77.69 81 LEU A O 1
ATOM 675 N N . TRP A 1 82 ? -13.747 -0.168 9.995 1.00 79.25 82 TRP A N 1
ATOM 676 C CA . TRP A 1 82 ? -13.538 -1.567 9.665 1.00 79.25 82 TRP A CA 1
ATOM 677 C C . TRP A 1 82 ? -12.343 -2.167 10.406 1.00 79.25 82 TRP A C 1
ATOM 679 O O . TRP A 1 82 ? -12.438 -3.291 10.900 1.00 79.25 82 TRP A O 1
ATOM 689 N N . ARG A 1 83 ? -11.233 -1.426 10.536 1.00 82.31 83 ARG A N 1
ATOM 690 C CA . ARG A 1 83 ? -10.058 -1.916 11.263 1.00 82.31 83 ARG A CA 1
ATOM 691 C C . ARG A 1 83 ? -10.347 -2.099 12.749 1.00 82.31 83 ARG A C 1
ATOM 693 O O . ARG A 1 83 ? -10.047 -3.161 13.283 1.00 82.31 83 ARG A O 1
ATOM 700 N N . TRP A 1 84 ? -10.983 -1.130 13.406 1.00 84.56 84 TRP A N 1
ATOM 701 C CA . TRP A 1 84 ? -11.317 -1.250 14.829 1.00 84.56 84 TRP A CA 1
ATOM 702 C C . TRP A 1 84 ? -12.268 -2.423 15.105 1.00 84.56 84 TRP A C 1
ATOM 704 O O . TRP A 1 84 ? -12.128 -3.104 16.123 1.00 84.56 84 TRP A O 1
ATOM 714 N N . GLN A 1 85 ? -13.221 -2.684 14.202 1.00 82.19 85 GLN A N 1
ATOM 715 C CA . GLN A 1 85 ? -14.101 -3.854 14.291 1.00 82.19 85 GLN A CA 1
ATOM 716 C C . GLN A 1 85 ? -13.313 -5.160 14.142 1.00 82.19 85 GLN A C 1
ATOM 718 O O . GLN A 1 85 ? -13.468 -6.066 14.961 1.00 82.19 85 GLN A O 1
ATOM 723 N N . ASN A 1 86 ? -12.428 -5.247 13.147 1.00 78.56 86 ASN A N 1
ATOM 724 C CA . ASN A 1 86 ? -11.661 -6.464 12.886 1.00 78.56 86 ASN A CA 1
ATOM 725 C C . ASN A 1 86 ? -10.620 -6.766 13.976 1.00 78.56 86 ASN A C 1
ATOM 727 O O . ASN A 1 86 ? -10.471 -7.905 14.410 1.00 78.56 86 ASN A O 1
ATOM 731 N N . GLU A 1 87 ? -9.958 -5.734 14.501 1.00 79.44 87 GLU A N 1
ATOM 732 C CA . GLU A 1 87 ? -9.034 -5.848 15.637 1.00 79.44 87 GLU 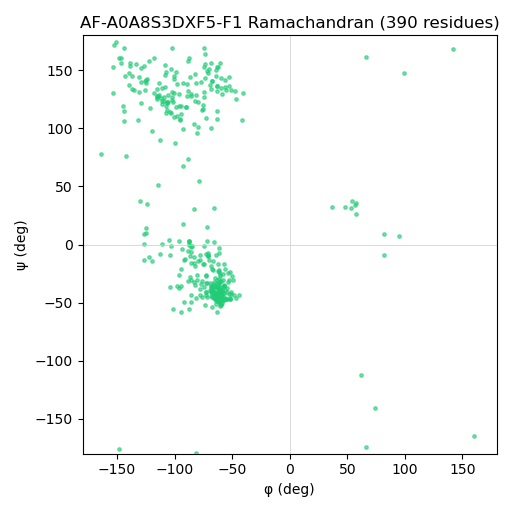A CA 1
ATOM 733 C C . GLU A 1 87 ? -9.763 -6.114 16.970 1.00 79.44 87 GLU A C 1
ATOM 735 O O . GLU A 1 87 ? -9.130 -6.182 18.027 1.00 79.44 87 GLU A O 1
ATOM 740 N N . LYS A 1 88 ? -11.100 -6.265 16.943 1.00 79.94 88 LYS A N 1
ATOM 741 C CA . LYS A 1 88 ? -11.969 -6.458 18.115 1.00 79.94 88 LYS A CA 1
ATOM 742 C C . LYS A 1 88 ? -11.761 -5.371 19.175 1.00 79.94 88 LYS A C 1
ATOM 744 O O . LYS A 1 88 ? -11.896 -5.619 20.376 1.00 79.94 88 LYS A O 1
ATOM 749 N N . GLN A 1 89 ? -11.409 -4.164 18.731 1.00 79.75 89 GLN A N 1
ATOM 750 C CA . GLN A 1 89 ? -11.282 -2.985 19.582 1.00 79.75 89 GLN A CA 1
ATOM 751 C C . GLN A 1 89 ? -12.659 -2.430 19.943 1.00 79.75 89 GLN A C 1
ATOM 753 O O . GLN A 1 89 ? -12.829 -1.911 21.042 1.00 79.75 89 GLN A O 1
ATOM 758 N N . VAL A 1 90 ? -13.642 -2.585 19.050 1.00 82.06 90 VAL A N 1
ATOM 759 C CA . VAL A 1 90 ? -15.046 -2.189 19.243 1.00 82.06 90 VAL A CA 1
ATOM 760 C C . VAL A 1 90 ? -15.978 -3.381 19.007 1.00 82.06 90 VAL A C 1
ATOM 762 O O . VAL A 1 90 ? -15.764 -4.164 18.086 1.00 82.06 90 VAL A O 1
ATOM 765 N N . GLN A 1 91 ? -17.006 -3.525 19.846 1.00 78.25 91 GLN A N 1
ATOM 766 C CA . GLN A 1 91 ? -18.023 -4.583 19.746 1.00 78.25 91 GLN A CA 1
ATOM 767 C C . GLN A 1 91 ? -19.226 -4.130 18.916 1.00 78.25 91 GLN A C 1
ATOM 769 O O . GLN A 1 91 ? -19.626 -4.805 17.977 1.00 78.25 91 GLN A O 1
ATOM 774 N N . ASN A 1 92 ? -19.760 -2.953 19.239 1.00 79.06 92 ASN A N 1
ATOM 775 C CA . ASN A 1 92 ? -20.833 -2.293 18.504 1.00 79.06 92 ASN A CA 1
ATOM 776 C C . ASN A 1 92 ? -20.359 -0.900 18.132 1.00 79.06 92 ASN A C 1
ATOM 778 O O . ASN A 1 92 ? -19.680 -0.255 18.930 1.00 79.06 92 ASN A O 1
ATOM 782 N N . MET A 1 93 ? -20.696 -0.434 16.935 1.00 82.38 93 MET A N 1
ATOM 783 C CA . MET A 1 93 ? -20.287 0.889 16.497 1.00 82.38 93 MET A CA 1
ATOM 784 C C . MET A 1 93 ? -21.248 1.448 15.464 1.00 82.38 93 MET A C 1
ATOM 786 O O . MET A 1 93 ? -21.528 0.800 14.458 1.00 82.38 93 MET A O 1
ATOM 790 N N . ASN A 1 94 ? -21.685 2.678 15.699 1.00 79.56 94 ASN A N 1
ATOM 791 C CA . ASN A 1 94 ? -22.578 3.415 14.828 1.00 79.56 94 ASN A CA 1
ATOM 792 C C . ASN A 1 94 ? -21.992 4.795 14.535 1.00 79.56 94 ASN A C 1
ATOM 794 O O . ASN A 1 94 ? -21.444 5.463 15.414 1.00 79.56 94 ASN A O 1
ATOM 798 N N . ILE A 1 95 ? -22.131 5.235 13.285 1.00 75.62 95 ILE A N 1
ATOM 799 C CA . ILE A 1 95 ? -21.929 6.640 12.936 1.00 75.62 95 ILE A CA 1
ATOM 800 C C . ILE A 1 95 ? -23.296 7.307 12.958 1.00 75.62 95 ILE A C 1
ATOM 802 O O . ILE A 1 95 ? -24.118 7.108 12.060 1.00 75.62 95 ILE A O 1
ATOM 806 N N . GLU A 1 96 ? -23.524 8.128 13.966 1.00 80.19 96 GLU A N 1
ATOM 807 C CA . GLU A 1 96 ? -24.741 8.906 14.103 1.00 80.19 96 GLU A CA 1
ATOM 808 C C . GLU A 1 96 ? -24.556 10.284 13.475 1.00 80.19 96 GLU A C 1
ATOM 810 O O . GLU A 1 96 ? -23.517 10.942 13.602 1.00 80.19 96 GLU A O 1
ATOM 815 N N . LYS A 1 97 ? -25.590 10.737 12.770 1.00 71.75 97 LYS A N 1
ATOM 816 C CA . LYS A 1 97 ? -25.652 12.098 12.255 1.00 71.75 97 LYS A CA 1
ATOM 817 C C . LYS A 1 97 ? -26.376 12.962 13.276 1.00 71.75 97 LYS A C 1
ATOM 819 O O . LYS A 1 97 ? -27.598 12.970 13.323 1.00 71.75 97 LYS A O 1
ATOM 824 N N . GLU A 1 98 ? -25.608 13.695 14.065 1.00 71.31 98 GLU A N 1
ATOM 825 C CA . GLU A 1 98 ? -26.144 14.580 15.102 1.00 71.31 98 GLU A CA 1
ATOM 826 C C . GLU A 1 98 ? -26.623 15.918 14.520 1.00 71.31 98 GLU A C 1
ATOM 828 O O . GLU A 1 98 ? -27.585 16.517 14.987 1.00 71.31 98 GLU A O 1
ATOM 833 N N . SER A 1 99 ? -25.991 16.378 13.434 1.00 66.75 99 SER A N 1
ATOM 834 C CA . SER A 1 99 ? -26.450 17.533 12.655 1.00 66.75 99 SER A CA 1
ATOM 835 C C . SER A 1 99 ? -26.040 17.399 11.181 1.00 66.75 99 SER A C 1
ATOM 837 O O . SER A 1 99 ? -25.293 16.483 10.824 1.00 66.75 99 SER A O 1
ATOM 839 N N . PRO A 1 100 ? -26.462 18.300 10.269 1.00 63.03 100 PRO A N 1
ATOM 840 C CA . PRO A 1 100 ? -26.003 18.292 8.876 1.00 63.03 100 PRO A CA 1
ATOM 841 C C . PRO A 1 100 ? -24.478 18.274 8.713 1.00 63.03 100 PRO A C 1
ATOM 843 O O . PRO A 1 100 ? -23.982 17.826 7.682 1.00 63.03 100 PRO A O 1
ATOM 846 N N . THR A 1 101 ? -23.740 18.747 9.720 1.00 59.59 101 THR A N 1
ATOM 847 C CA . THR A 1 101 ? -22.285 18.921 9.667 1.00 59.59 101 THR A CA 1
ATOM 848 C C . THR A 1 101 ? -21.526 18.168 10.752 1.00 59.59 101 THR A C 1
ATOM 850 O O . THR A 1 101 ? -20.303 18.079 10.650 1.00 59.59 101 THR A O 1
ATOM 853 N N . LEU A 1 102 ? -22.210 17.616 11.755 1.00 66.62 102 LEU A N 1
ATOM 854 C CA . LEU A 1 102 ? -21.613 16.885 12.870 1.00 66.62 102 LEU A CA 1
ATOM 855 C C . LEU A 1 102 ? -21.923 15.395 12.738 1.00 66.62 102 LEU A C 1
ATOM 857 O O . LEU A 1 102 ? -23.076 15.002 12.562 1.00 66.62 102 LEU A O 1
ATOM 861 N N . LEU A 1 103 ? -20.866 14.591 12.781 1.00 70.06 103 LEU A N 1
ATOM 862 C CA . LEU A 1 103 ? -20.965 13.140 12.844 1.00 70.06 103 LEU A CA 1
ATOM 863 C C . LEU A 1 103 ? -20.382 12.709 14.181 1.00 70.06 103 LEU A C 1
ATOM 865 O O . LEU A 1 103 ? -19.299 13.164 14.556 1.00 70.06 103 LEU A O 1
ATOM 869 N N . LYS A 1 104 ? -21.102 11.829 14.856 1.00 82.06 104 LYS A N 1
ATOM 870 C CA . LYS A 1 104 ? -20.725 11.244 16.130 1.00 82.06 104 LYS A CA 1
ATOM 871 C C . LYS A 1 104 ? -20.436 9.770 15.889 1.00 82.06 104 LYS A C 1
ATOM 873 O O . LYS A 1 104 ? -21.252 9.072 15.294 1.00 82.06 104 LYS A O 1
ATOM 878 N N . ILE A 1 105 ? -19.262 9.310 16.298 1.00 83.50 105 ILE A N 1
ATOM 879 C CA . ILE A 1 105 ? -18.971 7.880 16.372 1.00 83.50 105 ILE A CA 1
ATOM 880 C C . ILE A 1 105 ? -19.365 7.443 17.774 1.00 83.50 105 ILE A C 1
ATOM 882 O O . ILE A 1 105 ? -18.797 7.938 18.745 1.00 83.50 105 ILE A O 1
ATOM 886 N N . VAL A 1 106 ? -20.325 6.532 17.863 1.00 86.38 106 VAL A N 1
ATOM 887 C CA . VAL A 1 106 ? -20.712 5.861 19.105 1.00 86.38 106 VAL A CA 1
ATOM 888 C C . VAL A 1 106 ? -20.185 4.442 19.017 1.00 86.38 106 VAL A C 1
ATOM 890 O O . VAL A 1 106 ? -20.502 3.745 18.052 1.00 86.38 106 VAL A O 1
ATOM 893 N N . ALA A 1 107 ? -19.364 4.010 19.974 1.00 88.19 107 ALA A N 1
ATOM 894 C CA . ALA A 1 107 ? -18.904 2.627 20.017 1.00 88.19 107 ALA A CA 1
ATOM 895 C C . ALA A 1 107 ? -18.857 2.047 21.428 1.00 88.19 107 ALA A C 1
ATOM 897 O O . ALA A 1 107 ? -18.536 2.726 22.401 1.00 88.19 107 ALA A O 1
ATOM 898 N N . THR A 1 108 ? -19.114 0.747 21.514 1.00 88.88 108 THR A N 1
ATOM 899 C CA . THR A 1 108 ? -18.972 -0.050 22.729 1.00 88.88 108 THR A CA 1
ATOM 900 C C . THR A 1 108 ? -17.596 -0.709 22.725 1.00 88.88 108 THR A C 1
ATOM 902 O O . THR A 1 108 ? -17.319 -1.574 21.892 1.00 88.88 108 THR A O 1
ATOM 905 N N . CYS A 1 109 ? -16.713 -0.300 23.635 1.00 88.81 109 CYS A N 1
ATOM 906 C CA . CYS A 1 109 ? -15.348 -0.826 23.722 1.00 88.81 109 CYS A CA 1
ATOM 907 C C . CYS A 1 109 ? -14.777 -0.755 25.138 1.00 88.81 109 CYS A C 1
ATOM 909 O O . CYS A 1 109 ? -15.357 -0.148 26.040 1.00 88.81 109 CYS A O 1
ATOM 911 N N . ARG A 1 110 ? -13.610 -1.372 25.355 1.00 86.31 110 ARG A N 1
ATOM 912 C CA . ARG A 1 110 ? -12.875 -1.237 26.623 1.00 86.31 110 ARG A CA 1
ATOM 913 C C . ARG A 1 110 ? -12.210 0.135 26.701 1.00 86.31 110 ARG A C 1
ATOM 915 O O . ARG A 1 110 ? -11.782 0.689 25.694 1.00 86.31 110 ARG A O 1
ATOM 922 N N . GLU A 1 111 ? -11.995 0.631 27.915 1.00 83.94 111 GLU A N 1
ATOM 923 C CA . GLU A 1 111 ? -11.374 1.945 28.147 1.00 83.94 111 GLU A CA 1
ATOM 924 C C . GLU A 1 111 ? -9.982 2.098 27.505 1.00 83.94 111 GLU A C 1
ATOM 926 O O . GLU A 1 111 ? -9.616 3.175 27.033 1.00 83.94 111 GLU A O 1
ATOM 931 N N . LYS A 1 112 ? -9.177 1.027 27.471 1.00 86.25 112 LYS A N 1
ATOM 932 C CA . LYS A 1 112 ? -7.864 1.058 26.805 1.00 86.25 112 LYS A CA 1
ATOM 933 C C . LYS A 1 112 ? -7.992 1.269 25.291 1.00 86.25 112 LYS A C 1
ATOM 935 O O . LYS A 1 112 ? -7.232 2.050 24.727 1.00 86.25 112 LYS A O 1
ATOM 940 N N . ASP A 1 113 ? -8.977 0.619 24.673 1.00 87.69 113 ASP A N 1
ATOM 941 C CA . ASP A 1 113 ? -9.213 0.673 23.233 1.00 87.69 113 ASP A CA 1
ATOM 942 C C . ASP A 1 113 ? -9.795 2.050 22.891 1.00 87.69 113 ASP A C 1
ATOM 944 O O . ASP A 1 113 ? -9.305 2.719 21.987 1.00 87.69 113 ASP A O 1
ATOM 948 N N . ALA A 1 114 ? -10.704 2.561 23.729 1.00 86.00 114 ALA A N 1
ATOM 949 C CA . ALA A 1 114 ? -11.238 3.914 23.622 1.00 86.00 114 ALA A CA 1
ATOM 950 C C . ALA A 1 114 ? -10.149 5.002 23.664 1.00 86.00 114 ALA A C 1
ATOM 952 O O . ALA A 1 114 ? -10.186 5.970 22.901 1.00 86.00 114 ALA A O 1
ATOM 953 N N . ARG A 1 115 ? -9.154 4.853 24.551 1.00 86.00 115 ARG A N 1
ATOM 954 C CA . ARG A 1 115 ? -7.994 5.759 24.614 1.00 86.00 115 ARG A CA 1
ATOM 955 C C . ARG A 1 115 ? -7.119 5.668 23.361 1.00 86.00 115 ARG A C 1
ATOM 957 O O . ARG A 1 115 ? -6.704 6.714 22.865 1.00 86.00 115 ARG A O 1
ATOM 964 N N . SER A 1 116 ? -6.873 4.460 22.853 1.00 86.19 116 SER A N 1
ATOM 965 C CA . SER A 1 116 ? -6.118 4.236 21.613 1.00 86.19 116 SER A CA 1
ATOM 966 C C . SER A 1 116 ? -6.804 4.897 20.416 1.00 86.19 116 SER A C 1
ATOM 968 O O . SER A 1 116 ? -6.208 5.735 19.743 1.00 86.19 116 SER A O 1
ATOM 970 N N . ILE A 1 117 ? -8.101 4.622 20.244 1.00 85.62 117 ILE A N 1
ATOM 971 C CA . ILE A 1 117 ? -8.963 5.198 19.203 1.00 85.62 117 ILE A CA 1
ATOM 972 C C . ILE A 1 117 ? -8.937 6.729 19.258 1.00 85.62 117 ILE A C 1
ATOM 974 O O . ILE A 1 117 ? -8.725 7.397 18.246 1.00 85.62 117 ILE A O 1
ATOM 978 N N . LYS A 1 118 ? -9.086 7.314 20.454 1.00 84.19 118 LYS A N 1
ATOM 979 C CA . LYS A 1 118 ? -9.027 8.771 20.636 1.00 84.19 118 LYS A CA 1
ATOM 980 C C . LYS A 1 118 ? -7.665 9.350 20.241 1.00 84.19 118 LYS A C 1
ATOM 982 O O . LYS A 1 118 ? -7.611 10.398 19.600 1.00 84.19 118 LYS A O 1
ATOM 987 N N . ALA A 1 119 ? -6.569 8.699 20.632 1.00 83.88 119 ALA A N 1
ATOM 988 C CA . ALA A 1 119 ? -5.220 9.136 20.279 1.00 83.88 119 ALA A CA 1
ATOM 989 C C . ALA A 1 119 ? -4.988 9.078 18.761 1.00 83.88 119 ALA A C 1
ATOM 991 O O . ALA A 1 119 ? -4.430 10.012 18.183 1.00 83.88 119 ALA A O 1
ATOM 992 N N . GLU A 1 120 ? -5.469 8.020 18.115 1.00 82.19 120 GLU A N 1
ATOM 993 C CA . GLU A 1 120 ? -5.409 7.843 16.671 1.00 82.19 120 GLU A CA 1
ATOM 994 C C . GLU A 1 120 ? -6.216 8.911 15.919 1.00 82.19 120 GLU A C 1
ATOM 996 O O . GLU A 1 120 ? -5.672 9.571 15.029 1.00 82.19 120 GLU A O 1
ATOM 1001 N N . LEU A 1 121 ? -7.467 9.150 16.323 1.00 80.06 121 LEU A N 1
ATOM 1002 C CA . LEU A 1 121 ? -8.307 10.210 15.765 1.00 80.06 121 LEU A CA 1
ATOM 1003 C C . LEU A 1 121 ? -7.632 11.579 15.898 1.00 80.06 121 LEU A C 1
ATOM 1005 O O . LEU A 1 121 ? -7.516 12.306 14.914 1.00 80.06 121 LEU A O 1
ATOM 1009 N N . ASN A 1 122 ? -7.112 11.916 17.081 1.00 78.44 122 ASN A N 1
ATOM 1010 C CA . ASN A 1 122 ? -6.386 13.171 17.299 1.00 78.44 122 ASN A CA 1
ATOM 1011 C C . ASN A 1 122 ? -5.152 13.290 16.395 1.00 78.44 122 ASN A C 1
ATOM 1013 O O . ASN A 1 122 ? -4.901 14.349 15.821 1.00 78.44 122 ASN A O 1
ATOM 1017 N N . SER A 1 123 ? -4.391 12.203 16.247 1.00 77.69 123 SER A N 1
ATOM 1018 C CA . SER A 1 123 ? -3.219 12.146 15.371 1.00 77.69 123 SER A CA 1
ATOM 1019 C C . SER A 1 123 ? -3.604 12.385 13.910 1.00 77.69 123 SER A C 1
ATOM 1021 O O . SER A 1 123 ? -2.973 13.188 13.220 1.00 77.69 123 SER A O 1
ATOM 1023 N N . PHE A 1 124 ? -4.675 11.736 13.449 1.00 77.31 124 PHE A N 1
ATOM 1024 C CA . PHE A 1 124 ? -5.220 11.929 12.113 1.00 77.31 124 PHE A CA 1
ATOM 1025 C C . PHE A 1 124 ? -5.689 13.368 11.891 1.00 77.31 124 PHE A C 1
ATOM 1027 O O . PHE A 1 124 ? -5.287 13.975 10.903 1.00 77.31 124 PHE A O 1
ATOM 1034 N N . PHE A 1 125 ? -6.465 13.949 12.809 1.00 74.56 125 PHE A N 1
ATOM 1035 C CA . PHE A 1 125 ? -6.936 15.329 12.671 1.00 74.56 125 PHE A CA 1
ATOM 1036 C C . PHE A 1 125 ? -5.816 16.351 12.708 1.00 74.56 125 PHE A C 1
ATOM 1038 O O . PHE A 1 125 ? -5.858 17.313 11.944 1.00 74.56 125 PHE A O 1
ATOM 1045 N N . ASN A 1 126 ? -4.791 16.123 13.528 1.00 72.88 126 ASN A N 1
ATOM 1046 C CA . ASN A 1 126 ? -3.608 16.966 13.519 1.00 72.88 126 ASN A CA 1
ATOM 1047 C C . ASN A 1 126 ? -2.947 16.936 12.130 1.00 72.88 126 ASN A C 1
ATOM 1049 O O . ASN A 1 126 ? -2.794 17.984 11.503 1.00 72.88 126 ASN A O 1
ATOM 1053 N N . ARG A 1 127 ? -2.679 15.740 11.583 1.00 72.25 127 ARG A N 1
ATOM 1054 C CA . ARG A 1 127 ? -2.114 15.598 10.229 1.00 72.25 127 ARG A CA 1
ATOM 1055 C C . ARG A 1 127 ? -3.010 16.200 9.144 1.00 72.25 127 ARG A C 1
ATOM 1057 O O . ARG A 1 127 ? -2.522 16.842 8.223 1.00 72.25 127 ARG A O 1
ATOM 1064 N N . LEU A 1 128 ? -4.320 15.994 9.243 1.00 71.25 128 LEU A N 1
ATOM 1065 C CA . LEU A 1 128 ? -5.295 16.495 8.280 1.00 71.25 128 LEU A CA 1
ATOM 1066 C C . LEU A 1 128 ? -5.375 18.025 8.309 1.00 71.25 128 LEU A C 1
ATOM 1068 O O . LEU A 1 128 ? -5.432 18.650 7.257 1.00 71.25 128 LEU A O 1
ATOM 1072 N N . SER A 1 129 ? -5.315 18.639 9.494 1.00 63.72 129 SER A N 1
ATOM 1073 C CA . SER A 1 129 ? -5.299 20.098 9.640 1.00 63.72 129 SER A CA 1
ATOM 1074 C C . SER A 1 129 ? -4.045 20.741 9.048 1.00 63.72 129 SER A C 1
ATOM 1076 O O . SER A 1 129 ? -4.119 21.864 8.557 1.00 63.72 129 SER A O 1
ATOM 1078 N N . GLN A 1 130 ? -2.931 20.006 9.039 1.00 62.19 130 GLN A N 1
ATOM 1079 C CA . GLN A 1 130 ? -1.665 20.375 8.401 1.00 62.19 130 GLN A CA 1
ATOM 1080 C C . GLN A 1 130 ? -1.619 19.999 6.910 1.00 62.19 130 GLN A C 1
ATOM 1082 O O . GLN A 1 130 ? -0.666 20.340 6.215 1.00 62.19 130 GLN A O 1
ATOM 1087 N N . CYS A 1 131 ? -2.628 19.291 6.393 1.00 60.53 131 CYS A N 1
ATOM 1088 C CA . CYS A 1 131 ? -2.635 18.833 5.013 1.00 60.53 131 CYS A CA 1
ATOM 1089 C C . CYS A 1 131 ? -3.047 19.966 4.068 1.00 60.53 131 CYS A C 1
ATOM 1091 O O . CYS A 1 131 ? -4.228 20.268 3.897 1.00 60.53 131 CYS A O 1
ATOM 1093 N N . GLU A 1 132 ? -2.059 20.567 3.413 1.00 54.00 132 GLU A N 1
ATOM 1094 C CA . GLU A 1 132 ? -2.241 21.719 2.521 1.00 54.00 132 GLU A CA 1
ATOM 1095 C C . GLU A 1 132 ? -3.157 21.427 1.318 1.00 54.00 132 GLU A C 1
ATOM 1097 O O . GLU A 1 132 ? -3.861 22.320 0.850 1.00 54.00 132 GLU A O 1
ATOM 1102 N N . SER A 1 133 ? -3.235 20.165 0.867 1.00 55.00 133 SER A N 1
ATOM 1103 C CA . SER A 1 133 ? -4.143 19.752 -0.220 1.00 55.00 133 SER A CA 1
ATOM 1104 C C . SER A 1 133 ? -5.628 19.970 0.115 1.00 55.00 133 SER A C 1
ATOM 1106 O O . SER A 1 133 ? -6.414 20.288 -0.775 1.00 55.00 133 SER A O 1
ATOM 1108 N N . PHE A 1 134 ? -6.001 19.904 1.400 1.00 52.75 134 PHE A N 1
ATOM 1109 C CA . PHE A 1 134 ? -7.352 20.218 1.885 1.00 52.75 134 PHE A CA 1
ATOM 1110 C C . PHE A 1 134 ? -7.570 21.709 2.165 1.00 52.75 134 PHE A C 1
ATOM 1112 O O . PHE A 1 134 ? -8.714 22.145 2.303 1.00 52.75 134 PHE A O 1
ATOM 1119 N N . GLN A 1 135 ? -6.496 22.496 2.264 1.00 51.69 135 GLN A N 1
ATOM 1120 C CA . GLN A 1 135 ? -6.570 23.917 2.598 1.00 51.69 135 GLN A CA 1
ATOM 1121 C C . GLN A 1 135 ? -6.890 24.806 1.385 1.00 51.69 135 GLN A C 1
ATOM 1123 O O . GLN A 1 135 ? -7.357 25.918 1.586 1.00 51.69 135 GLN A O 1
ATOM 1128 N N . ASN A 1 136 ? -6.715 24.336 0.141 1.00 50.62 136 ASN A N 1
ATOM 1129 C CA . ASN A 1 136 ? -6.819 25.172 -1.071 1.00 50.62 136 ASN A CA 1
ATOM 1130 C C . ASN A 1 136 ? -7.735 24.594 -2.175 1.00 50.62 136 ASN A C 1
ATOM 1132 O O . ASN A 1 136 ? -7.476 24.746 -3.366 1.00 50.62 136 ASN A O 1
ATOM 1136 N N . GLU A 1 137 ? -8.847 23.954 -1.802 1.00 46.19 137 GLU A N 1
ATOM 1137 C CA . GLU A 1 137 ? -9.726 23.222 -2.736 1.00 46.19 137 GLU A CA 1
ATOM 1138 C C . GLU A 1 137 ? -10.611 24.100 -3.655 1.00 46.19 137 GLU A C 1
ATOM 1140 O O . GLU A 1 137 ? -11.316 23.565 -4.508 1.00 46.19 137 GLU A O 1
ATOM 1145 N N . GLN A 1 138 ? -10.562 25.440 -3.561 1.00 43.69 138 GLN A N 1
ATOM 1146 C CA . GLN A 1 138 ? -11.384 26.342 -4.395 1.00 43.69 138 GLN A CA 1
ATOM 1147 C C . GLN A 1 138 ? -11.125 26.234 -5.918 1.00 43.69 138 GLN A C 1
ATOM 1149 O O . GLN A 1 138 ? -11.837 26.870 -6.692 1.00 43.69 138 GLN A O 1
ATOM 1154 N N . LYS A 1 139 ? -10.168 25.408 -6.372 1.00 41.94 139 LYS A N 1
ATOM 1155 C CA . LYS A 1 139 ? -9.894 25.141 -7.797 1.00 41.94 139 LYS A CA 1
ATOM 1156 C C . LYS A 1 139 ? -9.887 23.657 -8.218 1.00 41.94 139 LYS A C 1
ATOM 1158 O O . LYS A 1 139 ? -9.702 23.377 -9.397 1.00 41.94 139 LYS A O 1
ATOM 1163 N N . ASN A 1 140 ? -10.121 22.693 -7.322 1.00 44.16 140 ASN A N 1
ATOM 1164 C CA . ASN A 1 140 ? -9.530 21.352 -7.492 1.00 44.16 140 ASN A CA 1
ATOM 1165 C C . ASN A 1 140 ? -10.523 20.202 -7.736 1.00 44.16 140 ASN A C 1
ATOM 1167 O O . ASN A 1 140 ? -10.429 19.150 -7.113 1.00 44.16 140 ASN A O 1
ATOM 1171 N N . ASN A 1 141 ? -11.425 20.351 -8.708 1.00 42.88 141 ASN A N 1
ATOM 1172 C CA . ASN A 1 141 ? -12.139 19.211 -9.310 1.00 42.88 141 ASN A CA 1
ATOM 1173 C C . ASN A 1 141 ? -11.298 18.532 -10.418 1.00 42.88 141 ASN A C 1
ATOM 1175 O O . ASN A 1 141 ? -11.849 18.043 -11.405 1.00 42.88 141 ASN A O 1
ATOM 1179 N N . VAL A 1 142 ? -9.965 18.546 -10.312 1.00 45.59 142 VAL A N 1
ATOM 1180 C CA . VAL A 1 142 ? -9.100 18.016 -11.373 1.00 45.59 142 VAL A CA 1
ATOM 1181 C C . VAL A 1 142 ? -8.837 16.541 -11.103 1.00 45.59 142 VAL A C 1
ATOM 1183 O O . VAL A 1 142 ? -8.329 16.149 -10.052 1.00 45.59 142 VAL A O 1
ATOM 1186 N N . GLN A 1 143 ? -9.277 15.718 -12.047 1.00 51.81 143 GLN A N 1
ATOM 1187 C CA . GLN A 1 143 ? -9.005 14.291 -12.053 1.00 51.81 143 GLN A CA 1
ATOM 1188 C C . GLN A 1 143 ? -7.531 14.061 -12.410 1.00 51.81 143 GLN A C 1
ATOM 1190 O O . GLN A 1 143 ? -6.969 14.844 -13.178 1.00 51.81 143 GLN A O 1
ATOM 1195 N N . PRO A 1 144 ? -6.913 12.987 -11.896 1.00 58.16 144 PRO A N 1
ATOM 1196 C CA . PRO A 1 144 ? -5.638 12.498 -12.392 1.00 58.16 144 PRO A CA 1
ATOM 1197 C C . PRO A 1 144 ? -5.533 12.552 -13.913 1.00 58.16 144 PRO A C 1
ATOM 1199 O O . PRO A 1 144 ? -6.421 12.064 -14.615 1.00 58.16 144 PRO A O 1
ATOM 1202 N N . GLN A 1 145 ? -4.442 13.118 -14.423 1.00 67.69 145 GLN A N 1
ATOM 1203 C CA . GLN A 1 145 ? -4.167 13.050 -15.852 1.00 67.69 145 GLN A CA 1
ATOM 1204 C C . GLN A 1 145 ? -3.811 11.616 -16.237 1.00 67.69 145 GLN A C 1
ATOM 1206 O O . GLN A 1 145 ? -3.083 10.926 -15.515 1.00 67.69 145 GLN A O 1
ATOM 1211 N N . GLN A 1 146 ? -4.360 11.181 -17.368 1.00 67.56 146 GLN A N 1
ATOM 1212 C CA . GLN A 1 146 ? -4.112 9.877 -17.962 1.00 67.56 146 GLN A CA 1
ATOM 1213 C C . GLN A 1 146 ? -3.204 10.047 -19.174 1.00 67.56 146 GLN A C 1
ATOM 1215 O O . GLN A 1 146 ? -3.493 10.837 -20.074 1.00 67.56 146 GLN A O 1
ATOM 1220 N N . LEU A 1 147 ? -2.129 9.266 -19.219 1.00 64.19 147 LEU A N 1
ATOM 1221 C CA . LEU A 1 147 ? -1.303 9.151 -20.415 1.00 64.19 147 LEU A CA 1
ATOM 1222 C C . LEU A 1 147 ? -1.971 8.157 -21.364 1.00 64.19 147 LEU A C 1
ATOM 1224 O O . LEU A 1 147 ? -2.243 7.022 -20.966 1.00 64.19 147 LEU A O 1
ATOM 1228 N N . LYS A 1 148 ? -2.160 8.543 -22.630 1.00 60.47 148 LYS A N 1
ATOM 1229 C CA . LYS A 1 148 ? -2.340 7.562 -23.706 1.00 60.47 148 LYS A CA 1
ATOM 1230 C C . LYS A 1 148 ? -0.959 6.996 -24.021 1.00 60.47 148 LYS A C 1
ATOM 1232 O O . LYS A 1 148 ? -0.083 7.762 -24.421 1.00 60.47 148 LYS A O 1
ATOM 1237 N N . PRO A 1 149 ? -0.704 5.704 -23.803 1.00 57.94 149 PRO A N 1
ATOM 1238 C CA . PRO A 1 149 ? 0.642 5.191 -23.957 1.00 57.94 149 PRO A CA 1
ATOM 1239 C C . PRO A 1 149 ? 1.047 5.165 -25.436 1.00 57.94 149 PRO A C 1
ATOM 1241 O O . PRO A 1 149 ? 0.233 4.965 -26.336 1.00 57.94 149 PRO A O 1
ATOM 1244 N N . SER A 1 150 ? 2.338 5.378 -25.671 1.00 58.94 150 SER A N 1
ATOM 1245 C CA . SER A 1 150 ? 2.981 5.291 -26.987 1.00 58.94 150 SER A CA 1
ATOM 1246 C C . SER A 1 150 ? 4.163 4.310 -26.987 1.00 58.94 150 SER A C 1
ATOM 1248 O O . SER A 1 150 ? 4.944 4.265 -27.937 1.00 58.94 150 SER A O 1
ATOM 1250 N N . ASN A 1 151 ? 4.335 3.522 -25.913 1.00 71.38 151 ASN A N 1
ATOM 1251 C CA . ASN A 1 151 ? 5.470 2.616 -25.744 1.00 71.38 151 ASN A CA 1
ATOM 1252 C C . ASN A 1 151 ? 5.013 1.218 -25.314 1.00 71.38 151 ASN A C 1
ATOM 1254 O O . ASN A 1 151 ? 4.709 0.978 -24.141 1.00 71.38 151 ASN A O 1
ATOM 1258 N N . SER A 1 152 ? 5.101 0.280 -26.257 1.00 77.94 152 SER A N 1
ATOM 1259 C CA . SER A 1 152 ? 4.728 -1.126 -26.078 1.00 77.94 152 SER A CA 1
ATOM 1260 C C . SER A 1 152 ? 5.389 -1.796 -24.865 1.00 77.94 152 SER A C 1
ATOM 1262 O O . SER A 1 152 ? 4.793 -2.672 -24.242 1.00 77.94 152 SER A O 1
ATOM 1264 N N . GLY A 1 153 ? 6.596 -1.377 -24.471 1.00 88.38 153 GLY A N 1
ATOM 1265 C CA . GLY A 1 153 ? 7.302 -1.940 -23.320 1.00 88.38 153 GLY A CA 1
ATOM 1266 C C . GLY A 1 153 ? 6.709 -1.528 -21.970 1.00 88.38 153 GLY A C 1
ATOM 1267 O O . GLY A 1 153 ? 6.613 -2.362 -21.069 1.00 88.38 153 GLY A O 1
ATOM 1268 N N . ILE A 1 154 ? 6.312 -0.259 -21.813 1.00 89.94 154 ILE A N 1
ATOM 1269 C CA . ILE A 1 154 ? 5.644 0.211 -20.586 1.00 89.94 154 ILE A CA 1
ATOM 1270 C C . ILE A 1 154 ? 4.261 -0.433 -20.485 1.00 89.94 154 ILE A C 1
ATOM 1272 O O . ILE A 1 154 ? 3.932 -0.978 -19.436 1.00 89.94 154 ILE A O 1
ATOM 1276 N N . GLU A 1 155 ? 3.501 -0.457 -21.581 1.00 89.25 155 GLU A N 1
ATOM 1277 C CA . GLU A 1 155 ? 2.165 -1.068 -21.640 1.00 89.25 155 GLU A CA 1
ATOM 1278 C C . GLU A 1 155 ? 2.183 -2.532 -21.207 1.00 89.25 155 GLU A C 1
ATOM 1280 O O . GLU A 1 155 ? 1.396 -2.949 -20.362 1.00 89.25 155 GLU A O 1
ATOM 1285 N N . GLN A 1 156 ? 3.137 -3.318 -21.712 1.00 91.62 156 GLN A N 1
ATOM 1286 C CA . GLN A 1 156 ? 3.282 -4.711 -21.297 1.00 91.62 156 GLN A CA 1
ATOM 1287 C C . GLN A 1 156 ? 3.535 -4.843 -19.791 1.00 91.62 156 GLN A C 1
ATOM 1289 O O . GLN A 1 156 ? 3.004 -5.758 -19.163 1.00 91.62 156 GLN A O 1
ATOM 1294 N N . ARG A 1 157 ? 4.329 -3.947 -19.192 1.00 93.75 157 ARG A N 1
ATOM 1295 C CA . ARG A 1 157 ? 4.617 -3.975 -17.749 1.00 93.75 157 ARG A CA 1
ATOM 1296 C C . ARG A 1 157 ? 3.437 -3.492 -16.909 1.00 93.75 157 ARG A C 1
ATOM 1298 O O . ARG A 1 157 ? 3.180 -4.089 -15.869 1.00 93.75 157 ARG A O 1
ATOM 1305 N N . ILE A 1 158 ? 2.682 -2.499 -17.375 1.00 94.19 158 ILE A N 1
ATOM 1306 C CA . ILE A 1 158 ? 1.412 -2.104 -16.752 1.00 94.19 158 ILE A CA 1
ATOM 1307 C C . ILE A 1 158 ? 0.440 -3.288 -16.789 1.00 94.19 158 ILE A C 1
ATOM 1309 O O . ILE A 1 158 ? -0.099 -3.679 -15.753 1.00 94.19 158 ILE A O 1
ATOM 1313 N N . LYS A 1 159 ? 0.270 -3.928 -17.953 1.00 93.06 159 LYS A N 1
ATOM 1314 C CA . LYS A 1 159 ? -0.621 -5.080 -18.131 1.00 93.06 159 LYS A CA 1
ATOM 1315 C C . LYS A 1 159 ? -0.295 -6.232 -17.177 1.00 93.06 159 LYS A C 1
ATOM 1317 O O . LYS A 1 159 ? -1.212 -6.826 -16.618 1.00 93.06 159 LYS A O 1
ATOM 1322 N N . ARG A 1 160 ? 0.990 -6.510 -16.915 1.00 93.94 160 ARG A N 1
ATOM 1323 C CA . ARG A 1 160 ? 1.399 -7.554 -15.951 1.00 93.94 160 ARG A CA 1
ATOM 1324 C C . ARG A 1 160 ? 0.766 -7.361 -14.575 1.00 93.94 160 ARG A C 1
ATOM 1326 O O . ARG A 1 160 ? 0.387 -8.353 -13.966 1.00 93.94 160 ARG A O 1
ATOM 1333 N N . VAL A 1 161 ? 0.617 -6.131 -14.093 1.00 95.75 161 VAL A N 1
ATOM 1334 C CA . VAL A 1 161 ? 0.127 -5.872 -12.727 1.00 95.75 161 VAL A CA 1
ATOM 1335 C C . VAL A 1 161 ? -1.329 -5.409 -12.664 1.00 95.75 161 VAL A C 1
ATOM 1337 O O . VAL A 1 161 ? -1.899 -5.353 -11.581 1.00 95.75 161 VAL A O 1
ATOM 1340 N N . THR A 1 162 ? -1.955 -5.115 -13.806 1.00 95.31 162 THR A N 1
ATOM 1341 C CA . THR A 1 162 ? -3.313 -4.538 -13.861 1.00 95.31 162 THR A CA 1
ATOM 1342 C C . THR A 1 162 ? -4.345 -5.395 -14.593 1.00 95.31 162 THR A C 1
ATOM 1344 O O . THR A 1 162 ? -5.533 -5.115 -14.446 1.00 95.31 162 THR A O 1
ATOM 1347 N N . ASP A 1 163 ? -3.946 -6.413 -15.368 1.00 95.31 163 ASP A N 1
ATOM 1348 C CA . ASP A 1 163 ? -4.879 -7.233 -16.155 1.00 95.31 163 ASP A CA 1
ATOM 1349 C C . ASP A 1 163 ? -5.697 -8.180 -15.256 1.00 95.31 163 ASP A C 1
ATOM 1351 O O . ASP A 1 163 ? -5.146 -9.161 -14.747 1.00 95.31 163 ASP A O 1
ATOM 1355 N N . PRO A 1 164 ? -7.009 -7.942 -15.066 1.00 94.50 164 PRO A N 1
ATOM 1356 C CA . PRO A 1 164 ? -7.828 -8.742 -14.162 1.00 94.50 164 PRO A CA 1
ATOM 1357 C C . PRO A 1 164 ? -8.098 -10.159 -14.684 1.00 94.50 164 PRO A C 1
ATOM 1359 O O . PRO A 1 164 ? -8.626 -10.973 -13.932 1.00 94.50 164 PRO A O 1
ATOM 1362 N N . ASN A 1 165 ? -7.761 -10.454 -15.945 1.00 94.50 165 ASN A N 1
ATOM 1363 C CA . ASN A 1 165 ? -8.024 -11.750 -16.568 1.00 94.50 165 ASN A CA 1
ATOM 1364 C C . ASN A 1 165 ? -6.893 -12.762 -16.355 1.00 94.50 165 ASN A C 1
ATOM 1366 O O . ASN A 1 165 ? -7.042 -13.919 -16.745 1.00 94.50 165 ASN A O 1
ATOM 1370 N N . ARG A 1 166 ? -5.765 -12.353 -15.755 1.00 92.81 166 ARG A N 1
ATOM 1371 C CA . ARG A 1 166 ? -4.688 -13.295 -15.430 1.00 92.81 166 ARG A CA 1
ATOM 1372 C C . ARG A 1 166 ? -5.182 -14.323 -14.418 1.00 92.81 166 ARG A C 1
ATOM 1374 O O . ARG A 1 166 ? -5.827 -14.000 -13.421 1.00 92.81 166 ARG A O 1
ATOM 1381 N N . THR A 1 167 ? -4.830 -15.570 -14.671 1.00 89.81 167 THR A N 1
ATOM 1382 C CA . THR A 1 167 ? -5.157 -16.719 -13.837 1.00 89.81 167 THR A CA 1
ATOM 1383 C C . THR A 1 167 ? -3.952 -17.140 -13.003 1.00 89.81 167 THR A C 1
ATOM 1385 O O . THR A 1 167 ? -2.820 -16.714 -13.233 1.00 89.81 167 THR A O 1
ATOM 1388 N N . TRP A 1 168 ? -4.172 -18.037 -12.042 1.00 86.44 168 TRP A N 1
ATOM 1389 C CA . TRP A 1 168 ? -3.074 -18.642 -11.287 1.00 86.44 168 TRP A CA 1
ATOM 1390 C C . TRP A 1 168 ? -2.056 -19.351 -12.196 1.00 86.44 168 TRP A C 1
ATOM 1392 O O . TRP A 1 168 ? -0.858 -19.273 -11.934 1.00 86.44 168 TRP A O 1
ATOM 1402 N N . ALA A 1 169 ? -2.498 -19.969 -13.298 1.00 87.19 169 ALA A N 1
ATOM 1403 C CA . ALA A 1 169 ? -1.601 -20.610 -14.261 1.00 87.19 169 ALA A CA 1
ATOM 1404 C C . ALA A 1 169 ? -0.647 -19.602 -14.933 1.00 87.19 169 ALA A C 1
ATOM 1406 O O . ALA A 1 169 ? 0.514 -19.927 -15.168 1.00 87.19 169 ALA A O 1
ATOM 1407 N N . ASP A 1 170 ? -1.097 -18.362 -15.150 1.00 89.25 170 ASP A N 1
ATOM 1408 C CA . ASP A 1 170 ? -0.278 -17.274 -15.708 1.00 89.25 170 ASP A CA 1
ATOM 1409 C C . ASP A 1 170 ? 0.714 -16.681 -14.693 1.00 89.25 170 ASP A C 1
ATOM 1411 O O . ASP A 1 170 ? 1.623 -15.932 -15.063 1.00 89.25 170 ASP A O 1
ATOM 1415 N N . LEU A 1 171 ? 0.500 -16.935 -13.399 1.00 91.69 171 LEU A N 1
ATOM 1416 C CA . LEU A 1 171 ? 1.255 -16.344 -12.291 1.00 91.69 171 LEU A CA 1
ATOM 1417 C C . LEU A 1 171 ? 2.257 -17.335 -11.694 1.00 91.69 171 LEU A C 1
ATOM 1419 O O . LEU A 1 171 ? 3.367 -16.935 -11.351 1.00 91.69 171 LEU A O 1
ATOM 1423 N N . LYS A 1 172 ? 1.904 -18.624 -11.617 1.00 89.75 172 LYS A N 1
ATOM 1424 C CA . LYS A 1 172 ? 2.720 -19.667 -10.980 1.00 89.75 172 LYS A CA 1
ATOM 1425 C C . LYS A 1 172 ? 4.171 -19.713 -11.487 1.00 89.75 172 LYS A C 1
ATOM 1427 O O . LYS A 1 172 ? 5.067 -19.715 -10.642 1.00 89.75 172 LYS A O 1
ATOM 1432 N N . PRO A 1 173 ? 4.452 -19.683 -12.809 1.00 88.56 173 PRO A N 1
ATOM 1433 C CA . PRO A 1 173 ? 5.832 -19.755 -13.295 1.00 88.56 173 PRO A CA 1
ATOM 1434 C C . PRO A 1 173 ? 6.699 -18.584 -12.814 1.00 88.56 173 PRO A C 1
ATOM 1436 O O . PRO A 1 173 ? 7.882 -18.760 -12.532 1.00 88.56 173 PRO A O 1
ATOM 1439 N N . ALA A 1 174 ? 6.098 -17.397 -12.664 1.00 87.44 174 ALA A N 1
ATOM 1440 C CA . ALA A 1 174 ? 6.772 -16.192 -12.181 1.00 87.44 174 ALA A CA 1
ATOM 1441 C C . ALA A 1 174 ? 7.117 -16.249 -10.683 1.00 87.44 174 ALA A C 1
ATOM 1443 O O . ALA A 1 174 ? 7.864 -15.396 -10.205 1.00 87.44 174 ALA A O 1
ATOM 1444 N N . VAL A 1 175 ? 6.603 -17.245 -9.956 1.00 87.50 175 VAL A N 1
ATOM 1445 C CA . VAL A 1 175 ? 6.925 -17.476 -8.549 1.00 87.50 175 VAL A CA 1
ATOM 1446 C C . VAL A 1 175 ? 7.935 -18.607 -8.375 1.00 87.50 175 VAL A C 1
ATOM 1448 O O . VAL A 1 175 ? 9.004 -18.385 -7.803 1.00 87.50 175 VAL A O 1
ATOM 1451 N N . SER A 1 176 ? 7.632 -19.796 -8.899 1.00 84.81 176 SER A N 1
ATOM 1452 C CA . SER A 1 176 ? 8.416 -21.009 -8.624 1.00 84.81 176 SER A CA 1
ATOM 1453 C C . SER A 1 176 ? 9.780 -21.030 -9.318 1.00 84.81 176 SER A C 1
ATOM 1455 O O . SER A 1 176 ? 10.714 -21.666 -8.848 1.00 84.81 176 SER A O 1
ATOM 1457 N N . GLN A 1 177 ? 9.906 -20.338 -10.452 1.00 80.75 177 GLN A N 1
ATOM 1458 C CA . GLN A 1 177 ? 11.147 -20.239 -11.237 1.00 80.75 177 GLN A CA 1
ATOM 1459 C C . GLN A 1 177 ? 11.534 -18.778 -11.512 1.00 80.75 177 GLN A C 1
ATOM 1461 O O . GLN A 1 177 ? 12.404 -18.495 -12.335 1.00 80.75 177 GLN A O 1
ATOM 1466 N N . GLY A 1 178 ? 10.841 -17.836 -10.870 1.00 84.19 178 GLY A N 1
ATOM 1467 C CA . GLY A 1 178 ? 10.961 -16.418 -11.168 1.00 84.19 178 GLY A CA 1
ATOM 1468 C C . GLY A 1 178 ? 12.073 -15.719 -10.401 1.00 84.19 178 GLY A C 1
ATOM 1469 O O . GLY A 1 178 ? 12.526 -16.161 -9.347 1.00 84.19 178 GLY A O 1
ATOM 1470 N N . THR A 1 179 ? 12.472 -14.562 -10.922 1.00 90.69 179 THR A N 1
ATOM 1471 C CA . THR A 1 179 ? 13.314 -13.610 -10.192 1.00 90.69 179 THR A CA 1
ATOM 1472 C C . THR A 1 179 ? 12.499 -12.878 -9.127 1.00 90.69 179 THR A C 1
ATOM 1474 O O . THR A 1 179 ? 11.264 -12.888 -9.154 1.00 90.69 179 THR A O 1
ATOM 1477 N N . ARG A 1 180 ? 13.177 -12.147 -8.240 1.00 91.94 180 ARG A N 1
ATOM 1478 C CA . ARG A 1 180 ? 12.540 -11.217 -7.298 1.00 91.94 180 ARG A CA 1
ATOM 1479 C C . ARG A 1 180 ? 11.511 -10.312 -7.957 1.00 91.94 180 ARG A C 1
ATOM 1481 O O . ARG A 1 180 ? 10.405 -10.169 -7.466 1.00 91.94 180 ARG A O 1
ATOM 1488 N N . GLU A 1 181 ? 11.846 -9.730 -9.102 1.00 91.75 181 GLU A N 1
ATOM 1489 C CA . GLU A 1 181 ? 10.981 -8.792 -9.818 1.00 91.75 181 GLU A CA 1
ATOM 1490 C C . GLU A 1 181 ? 9.755 -9.493 -10.399 1.00 91.75 181 GLU A C 1
ATOM 1492 O O . GLU A 1 181 ? 8.684 -8.902 -10.464 1.00 91.75 181 GLU A O 1
ATOM 1497 N N . SER A 1 182 ? 9.901 -10.757 -10.799 1.00 92.62 182 SER A N 1
ATOM 1498 C CA . SER A 1 182 ? 8.782 -11.575 -11.274 1.00 92.62 182 SER A CA 1
ATOM 1499 C C . SER A 1 182 ? 7.821 -11.895 -10.125 1.00 92.62 182 SER A C 1
ATOM 1501 O O . SER A 1 182 ? 6.608 -11.774 -10.289 1.00 92.62 182 SER A O 1
ATOM 1503 N N . ARG A 1 183 ? 8.356 -12.192 -8.934 1.00 94.06 183 ARG A N 1
ATOM 1504 C CA . ARG A 1 183 ? 7.571 -12.343 -7.700 1.00 94.06 183 ARG A CA 1
ATOM 1505 C C . ARG A 1 183 ? 6.908 -11.030 -7.287 1.00 94.06 183 ARG A C 1
ATOM 1507 O O . ARG A 1 183 ? 5.720 -11.022 -6.979 1.00 94.06 183 ARG A O 1
ATOM 1514 N N . MET A 1 184 ? 7.620 -9.907 -7.374 1.00 95.62 184 MET A N 1
ATOM 1515 C CA . MET A 1 184 ? 7.047 -8.582 -7.131 1.00 95.62 184 MET A CA 1
ATOM 1516 C C . MET A 1 184 ? 5.919 -8.256 -8.117 1.00 95.62 184 MET A C 1
ATOM 1518 O O . MET A 1 184 ? 4.898 -7.729 -7.688 1.00 95.62 184 MET A O 1
ATOM 1522 N N . ASP A 1 185 ? 6.051 -8.603 -9.405 1.00 95.56 185 ASP A N 1
ATOM 1523 C CA . ASP A 1 185 ? 4.977 -8.443 -10.396 1.00 95.56 185 ASP A CA 1
ATOM 1524 C C . ASP A 1 185 ? 3.729 -9.265 -9.987 1.00 95.56 185 ASP A C 1
ATOM 1526 O O . ASP A 1 185 ? 2.604 -8.788 -10.142 1.00 95.56 185 ASP A O 1
ATOM 1530 N N . VAL A 1 186 ? 3.900 -10.474 -9.430 1.00 96.06 186 VAL A N 1
ATOM 1531 C CA . VAL A 1 186 ? 2.795 -11.322 -8.928 1.00 96.06 186 VAL A CA 1
ATOM 1532 C C . VAL A 1 186 ? 2.136 -10.725 -7.682 1.00 96.06 186 VAL A C 1
ATOM 1534 O O . VAL A 1 186 ? 0.905 -10.682 -7.602 1.00 96.06 186 VAL A O 1
ATOM 1537 N N . ILE A 1 187 ? 2.923 -10.228 -6.723 1.00 97.19 187 ILE A N 1
ATOM 1538 C CA . ILE A 1 187 ? 2.391 -9.576 -5.517 1.00 97.19 187 ILE A CA 1
ATOM 1539 C C . ILE A 1 187 ? 1.669 -8.276 -5.877 1.00 97.19 187 ILE A C 1
ATOM 1541 O O . ILE A 1 187 ? 0.536 -8.070 -5.443 1.00 97.19 187 ILE A O 1
ATOM 1545 N N . ALA A 1 188 ? 2.269 -7.442 -6.730 1.00 97.38 188 ALA A N 1
ATOM 1546 C CA . ALA A 1 188 ? 1.653 -6.225 -7.249 1.00 97.38 188 ALA A CA 1
ATOM 1547 C C . ALA A 1 188 ? 0.337 -6.533 -7.976 1.00 97.38 188 ALA A C 1
ATOM 1549 O O . ALA A 1 188 ? -0.679 -5.895 -7.704 1.00 97.38 188 ALA A O 1
ATOM 1550 N N . TRP A 1 189 ? 0.321 -7.554 -8.840 1.00 97.19 189 TRP A N 1
ATOM 1551 C CA . TRP A 1 189 ? -0.907 -8.008 -9.488 1.00 97.19 189 TRP A CA 1
ATOM 1552 C C . TRP A 1 189 ? -1.963 -8.449 -8.473 1.00 97.19 189 TRP A C 1
ATOM 1554 O O . TRP A 1 189 ? -3.122 -8.066 -8.598 1.00 97.19 189 TRP A O 1
ATOM 1564 N N . THR A 1 190 ? -1.577 -9.209 -7.447 1.00 96.75 190 THR A N 1
ATOM 1565 C CA . THR A 1 190 ? -2.502 -9.719 -6.426 1.00 96.75 190 THR A CA 1
ATOM 1566 C C . THR A 1 190 ? -3.189 -8.566 -5.700 1.00 96.75 190 THR A C 1
ATOM 1568 O O . THR A 1 190 ? -4.419 -8.491 -5.687 1.00 96.75 190 THR A O 1
ATOM 1571 N N . VAL A 1 191 ? -2.421 -7.610 -5.171 1.00 96.88 191 VAL A N 1
ATOM 1572 C CA . VAL A 1 191 ? -2.992 -6.479 -4.423 1.00 96.88 191 VAL A CA 1
ATOM 1573 C C . VAL A 1 191 ? -3.806 -5.539 -5.315 1.00 96.88 191 VAL A C 1
ATOM 1575 O O . VAL A 1 191 ? -4.854 -5.054 -4.897 1.00 96.88 191 VAL A O 1
ATOM 1578 N N . VAL A 1 192 ? -3.390 -5.315 -6.563 1.00 96.38 192 VAL A N 1
ATOM 1579 C CA . VAL A 1 192 ? -4.126 -4.450 -7.497 1.00 96.38 192 VAL A CA 1
ATOM 1580 C C . VAL A 1 192 ? -5.400 -5.136 -7.999 1.00 96.38 192 VAL A C 1
ATOM 1582 O O . VAL A 1 192 ? -6.490 -4.570 -7.917 1.00 96.38 192 VAL A O 1
ATOM 1585 N N . CYS A 1 193 ? -5.300 -6.362 -8.509 1.00 95.75 193 CYS A N 1
ATOM 1586 C CA . CYS A 1 193 ? -6.387 -7.014 -9.238 1.00 95.75 193 CYS A CA 1
ATOM 1587 C C . CYS A 1 193 ? -7.388 -7.752 -8.347 1.00 95.75 193 CYS A C 1
ATOM 1589 O O . CYS A 1 193 ? -8.564 -7.808 -8.722 1.00 95.75 193 CYS A O 1
ATOM 1591 N N . LYS A 1 194 ? -6.960 -8.291 -7.196 1.00 95.06 194 LYS A N 1
ATOM 1592 C CA . LYS A 1 194 ? -7.854 -8.965 -6.235 1.00 95.06 194 LYS A CA 1
ATOM 1593 C C . LYS A 1 194 ? -8.308 -8.043 -5.107 1.00 95.06 194 LYS A C 1
ATOM 1595 O O . LYS A 1 194 ? -9.473 -8.091 -4.728 1.00 95.06 194 LYS A O 1
ATOM 1600 N N . PHE A 1 195 ? -7.424 -7.170 -4.624 1.00 94.81 195 PHE A N 1
ATOM 1601 C CA . PHE A 1 195 ? -7.704 -6.301 -3.471 1.00 94.81 195 PHE A CA 1
ATOM 1602 C C . PHE A 1 195 ? -7.975 -4.839 -3.840 1.00 94.81 195 PHE A C 1
ATOM 1604 O O . PHE A 1 195 ? -8.214 -4.022 -2.957 1.00 94.81 195 PHE A O 1
ATOM 1611 N N . HIS A 1 196 ? -8.012 -4.506 -5.137 1.00 93.00 196 HIS A N 1
ATOM 1612 C CA . HIS A 1 196 ? -8.339 -3.164 -5.632 1.00 93.00 196 HIS A CA 1
ATOM 1613 C C . HIS A 1 196 ? -7.422 -2.055 -5.090 1.00 93.00 196 HIS A C 1
ATOM 1615 O O . HIS A 1 196 ? -7.819 -0.890 -5.023 1.00 93.00 196 HIS A O 1
ATOM 1621 N N . CYS A 1 197 ? -6.189 -2.401 -4.718 1.00 93.38 197 CYS A N 1
ATOM 1622 C CA . CYS A 1 197 ? -5.209 -1.420 -4.285 1.00 93.38 197 CYS A CA 1
ATOM 1623 C C . CYS A 1 197 ? -4.734 -0.557 -5.464 1.00 93.38 197 CYS A C 1
ATOM 1625 O O . CYS A 1 197 ? -4.666 -1.019 -6.607 1.00 93.38 197 CYS A O 1
ATOM 1627 N N . LYS A 1 198 ? -4.339 0.690 -5.179 1.00 91.62 198 LYS A N 1
ATOM 1628 C CA . LYS A 1 198 ? -3.663 1.561 -6.157 1.00 91.62 198 LYS A CA 1
ATOM 1629 C C . LYS A 1 198 ? -2.158 1.486 -5.961 1.00 91.62 198 LYS A C 1
ATOM 1631 O O . LYS A 1 198 ? -1.663 1.852 -4.897 1.00 91.62 198 LYS A O 1
ATOM 1636 N N . LEU A 1 199 ? -1.444 1.043 -6.986 1.00 93.62 199 LEU A N 1
ATOM 1637 C CA . LEU A 1 199 ? 0.005 0.866 -6.970 1.00 93.62 199 LEU A CA 1
ATOM 1638 C C . LEU A 1 199 ? 0.699 2.161 -7.389 1.00 93.62 199 LEU A C 1
ATOM 1640 O O . LEU A 1 199 ? 0.324 2.746 -8.400 1.00 93.62 199 LEU A O 1
ATOM 1644 N N . HIS A 1 200 ? 1.706 2.612 -6.643 1.00 90.19 200 HIS A N 1
ATOM 1645 C CA . HIS A 1 200 ? 2.394 3.882 -6.887 1.00 90.19 200 HIS A CA 1
ATOM 1646 C C . HIS A 1 200 ? 3.879 3.829 -6.472 1.00 90.19 200 HIS A C 1
ATOM 1648 O O . HIS A 1 200 ? 4.395 2.800 -6.035 1.00 90.19 200 HIS A O 1
ATOM 1654 N N . GLY A 1 201 ? 4.579 4.964 -6.574 1.00 88.06 201 GLY A N 1
ATOM 1655 C CA . GLY A 1 201 ? 5.901 5.145 -5.965 1.00 88.06 201 GLY A CA 1
ATOM 1656 C C . GLY A 1 201 ? 7.036 4.414 -6.687 1.00 88.06 201 GLY A C 1
ATOM 1657 O O . GLY A 1 201 ? 7.093 4.393 -7.919 1.00 88.06 201 GLY A O 1
ATOM 1658 N N . ALA A 1 202 ? 7.970 3.849 -5.913 1.00 87.12 202 ALA A N 1
ATOM 1659 C CA . ALA A 1 202 ? 9.234 3.330 -6.439 1.00 87.12 202 ALA A CA 1
ATOM 1660 C C . ALA A 1 202 ? 9.032 2.183 -7.435 1.00 87.12 202 ALA A C 1
ATOM 1662 O O . ALA A 1 202 ? 9.720 2.134 -8.450 1.00 87.12 202 ALA A O 1
ATOM 1663 N N . PHE A 1 203 ? 8.057 1.301 -7.205 1.00 93.38 203 PHE A N 1
ATOM 1664 C CA . PHE A 1 203 ? 7.760 0.220 -8.142 1.00 93.38 203 PHE A CA 1
ATOM 1665 C C . PHE A 1 203 ? 7.296 0.741 -9.510 1.00 93.38 203 PHE A C 1
ATOM 1667 O O . PHE A 1 203 ? 7.793 0.304 -10.546 1.00 93.38 203 PHE A O 1
ATOM 1674 N N . VAL A 1 204 ? 6.387 1.719 -9.541 1.00 93.44 204 VAL A N 1
ATOM 1675 C CA . VAL A 1 204 ? 5.917 2.310 -10.807 1.00 93.44 204 VAL A CA 1
ATOM 1676 C C . VAL A 1 204 ? 7.075 2.990 -11.540 1.00 93.44 204 VAL A C 1
ATOM 1678 O O . VAL A 1 204 ? 7.312 2.742 -12.721 1.00 93.44 204 VAL A O 1
ATOM 1681 N N . ARG A 1 205 ? 7.852 3.797 -10.820 1.00 91.81 205 ARG A N 1
ATOM 1682 C CA . ARG A 1 205 ? 8.999 4.520 -11.368 1.00 91.81 205 ARG A CA 1
ATOM 1683 C C . ARG A 1 205 ? 10.097 3.584 -11.885 1.00 91.81 205 ARG A C 1
ATOM 1685 O O . ARG A 1 205 ? 10.475 3.642 -13.054 1.00 91.81 205 ARG A O 1
ATOM 1692 N N . ASP A 1 206 ? 10.612 2.717 -11.021 1.00 91.56 206 ASP A N 1
ATOM 1693 C CA . ASP A 1 206 ? 11.802 1.923 -11.311 1.00 91.56 206 ASP A CA 1
ATOM 1694 C C . ASP A 1 206 ? 11.454 0.691 -12.148 1.00 91.56 206 ASP A C 1
ATOM 1696 O O . ASP A 1 206 ? 12.100 0.452 -13.164 1.00 91.56 206 ASP A O 1
ATOM 1700 N N . ARG A 1 207 ? 10.404 -0.062 -11.796 1.00 93.19 207 ARG A N 1
ATOM 1701 C CA . ARG A 1 207 ? 10.044 -1.307 -12.493 1.00 93.19 207 ARG A CA 1
ATOM 1702 C C . ARG A 1 207 ? 9.156 -1.073 -13.712 1.00 93.19 207 ARG A C 1
ATOM 1704 O O . ARG A 1 207 ? 9.471 -1.591 -14.782 1.00 93.19 207 ARG A O 1
ATOM 1711 N N . ILE A 1 208 ? 8.072 -0.305 -13.598 1.00 93.94 208 ILE A N 1
ATOM 1712 C CA . ILE A 1 208 ? 7.130 -0.130 -14.720 1.00 93.94 208 ILE A CA 1
ATOM 1713 C C . ILE A 1 208 ? 7.695 0.826 -15.777 1.00 93.94 208 ILE A C 1
ATOM 1715 O O . ILE A 1 208 ? 7.657 0.510 -16.967 1.00 93.94 208 ILE A O 1
ATOM 1719 N N . ILE A 1 209 ? 8.267 1.963 -15.388 1.00 92.31 209 ILE A N 1
ATOM 1720 C CA . ILE A 1 209 ? 8.720 2.969 -16.361 1.00 92.31 209 ILE A CA 1
ATOM 1721 C C . ILE A 1 209 ? 10.147 2.690 -16.822 1.00 92.31 209 ILE A C 1
ATOM 1723 O O . ILE A 1 209 ? 10.360 2.501 -18.023 1.00 92.31 209 ILE A O 1
ATOM 1727 N N . ASN A 1 210 ? 11.096 2.593 -15.887 1.00 90.00 210 ASN A N 1
ATOM 1728 C CA . ASN A 1 210 ? 12.516 2.419 -16.211 1.00 90.00 210 ASN A CA 1
ATOM 1729 C C . ASN A 1 210 ? 12.938 0.972 -16.481 1.00 90.00 210 ASN A C 1
ATOM 1731 O O . ASN A 1 210 ? 14.016 0.760 -17.029 1.00 90.00 210 ASN A O 1
ATOM 1735 N N . ASN A 1 211 ? 12.124 -0.022 -16.105 1.00 91.62 211 ASN A N 1
ATOM 1736 C CA . ASN A 1 211 ? 12.524 -1.435 -16.101 1.00 91.62 211 ASN A CA 1
ATOM 1737 C C . ASN A 1 211 ? 13.888 -1.664 -15.414 1.00 91.62 211 ASN A C 1
ATOM 1739 O O . ASN A 1 211 ? 14.663 -2.538 -15.800 1.00 91.62 211 ASN A O 1
ATOM 1743 N N . ARG A 1 212 ? 14.189 -0.839 -14.410 1.00 87.88 212 ARG A N 1
ATOM 1744 C CA . ARG A 1 212 ? 15.415 -0.882 -13.632 1.00 87.88 212 ARG A CA 1
ATOM 1745 C C . ARG A 1 212 ? 15.346 -2.061 -12.679 1.00 87.88 212 ARG A C 1
ATOM 1747 O O . ARG A 1 212 ? 14.415 -2.183 -11.885 1.00 87.88 212 ARG A O 1
ATOM 1754 N N . VAL A 1 213 ? 16.385 -2.878 -12.744 1.00 83.75 213 VAL A N 1
ATOM 1755 C CA . VAL A 1 213 ? 16.627 -3.980 -11.825 1.00 83.75 213 VAL A CA 1
ATOM 1756 C C . VAL A 1 213 ? 18.053 -3.839 -11.329 1.00 83.75 213 VAL A C 1
ATOM 1758 O O . VAL A 1 213 ? 18.990 -3.760 -12.123 1.00 83.75 213 VAL A O 1
ATOM 1761 N N . SER A 1 214 ? 18.223 -3.719 -10.020 1.00 78.62 214 SER A N 1
ATOM 1762 C CA . SER A 1 214 ? 19.542 -3.599 -9.404 1.00 78.62 214 SER A CA 1
ATOM 1763 C C . SER A 1 214 ? 19.522 -4.337 -8.068 1.00 78.62 214 SER A C 1
ATOM 1765 O O . SER A 1 214 ? 18.876 -3.847 -7.137 1.00 78.62 214 SER A O 1
ATOM 1767 N N . PRO A 1 215 ? 20.162 -5.516 -7.967 1.00 67.88 215 PRO A N 1
ATOM 1768 C CA . PRO A 1 215 ? 20.394 -6.154 -6.677 1.00 67.88 215 PRO A CA 1
ATOM 1769 C C . PRO A 1 215 ? 21.504 -5.419 -5.908 1.00 67.88 215 PRO A C 1
ATOM 1771 O O . PRO A 1 215 ? 22.272 -4.648 -6.493 1.00 67.88 215 PRO A O 1
ATOM 1774 N N . SER A 1 216 ? 21.606 -5.668 -4.598 1.00 65.38 216 SER A N 1
ATOM 1775 C CA . SER A 1 216 ? 22.834 -5.327 -3.866 1.00 65.38 216 SER A CA 1
ATOM 1776 C C . SER A 1 216 ? 23.999 -6.157 -4.425 1.00 65.38 216 SER A C 1
ATOM 1778 O O . SER A 1 216 ? 23.788 -7.261 -4.924 1.00 65.38 216 SER A O 1
ATOM 1780 N N . SER A 1 217 ? 25.234 -5.656 -4.329 1.00 63.94 217 SER A N 1
ATOM 1781 C CA . SER A 1 217 ? 26.446 -6.429 -4.657 1.00 63.94 217 SER A CA 1
ATOM 1782 C C . SER A 1 217 ? 26.664 -7.632 -3.730 1.00 63.94 217 SER A C 1
ATOM 1784 O O . SER A 1 217 ? 27.550 -8.446 -3.979 1.00 63.94 217 SER A O 1
ATOM 1786 N N . ASP A 1 218 ? 25.875 -7.738 -2.661 1.00 65.88 218 ASP A N 1
ATOM 1787 C CA . ASP A 1 218 ? 26.017 -8.772 -1.649 1.00 65.88 218 ASP A CA 1
ATOM 1788 C C . ASP A 1 218 ? 25.269 -10.048 -2.030 1.00 65.88 218 ASP A C 1
ATOM 1790 O O . ASP A 1 218 ? 24.062 -10.038 -2.282 1.00 65.88 218 ASP A O 1
ATOM 1794 N N . ALA A 1 219 ? 25.989 -11.170 -1.986 1.00 69.25 219 ALA A N 1
ATOM 1795 C CA . ALA A 1 219 ? 25.448 -12.501 -2.248 1.00 69.25 219 ALA A CA 1
ATOM 1796 C C . ALA A 1 219 ? 24.505 -13.020 -1.145 1.00 69.25 219 ALA A C 1
ATOM 1798 O O . ALA A 1 219 ? 23.890 -14.066 -1.331 1.00 69.25 219 ALA A O 1
ATOM 1799 N N . ASN A 1 220 ? 24.402 -12.327 -0.003 1.00 83.38 220 ASN A N 1
ATOM 1800 C CA . ASN A 1 220 ? 23.518 -12.696 1.101 1.00 83.38 220 ASN A CA 1
ATOM 1801 C C . ASN A 1 220 ? 22.209 -11.880 1.049 1.00 83.38 220 ASN A C 1
ATOM 1803 O O . ASN A 1 220 ? 22.241 -10.691 1.360 1.00 83.38 220 ASN A O 1
ATOM 1807 N N . PRO A 1 221 ? 21.053 -12.494 0.739 1.00 82.50 221 PRO A N 1
ATOM 1808 C CA . PRO A 1 221 ? 19.753 -11.823 0.750 1.00 82.50 221 PRO A CA 1
ATOM 1809 C C . PRO A 1 221 ? 19.409 -11.112 2.062 1.00 82.50 221 PRO A C 1
ATOM 1811 O O . PRO A 1 221 ? 18.749 -10.081 2.037 1.00 82.50 221 PRO A O 1
ATOM 1814 N N . GLU A 1 222 ? 19.861 -11.610 3.217 1.00 85.25 222 GLU A N 1
ATOM 1815 C CA . GLU A 1 222 ? 19.552 -10.959 4.496 1.00 85.25 222 GLU A CA 1
ATOM 1816 C C . GLU A 1 222 ? 20.327 -9.654 4.701 1.00 85.25 222 GLU A C 1
ATOM 1818 O O . GLU A 1 222 ? 19.828 -8.758 5.380 1.00 85.25 222 GLU A O 1
ATOM 1823 N N . SER A 1 223 ? 21.504 -9.494 4.081 1.00 85.06 223 SER A N 1
ATOM 1824 C CA . SER A 1 223 ? 22.274 -8.243 4.178 1.00 85.06 223 SER A CA 1
ATOM 1825 C C . SER A 1 223 ? 21.630 -7.092 3.405 1.00 85.06 223 SER A C 1
ATOM 1827 O O . SER A 1 223 ? 22.074 -5.952 3.486 1.00 85.06 223 SER A O 1
ATOM 1829 N N . TRP A 1 224 ? 20.573 -7.384 2.646 1.00 86.94 224 TRP A N 1
ATOM 1830 C CA . TRP A 1 224 ? 19.788 -6.395 1.923 1.00 86.94 224 TRP A CA 1
ATOM 1831 C C . TRP A 1 224 ? 18.827 -5.642 2.844 1.00 86.94 224 TRP A C 1
ATOM 1833 O O . TRP A 1 224 ? 18.262 -4.632 2.424 1.00 86.94 224 TRP A O 1
ATOM 1843 N N . ILE A 1 225 ? 18.618 -6.137 4.067 1.00 86.88 225 ILE A N 1
ATOM 1844 C CA . ILE A 1 225 ? 17.759 -5.537 5.083 1.00 86.88 225 ILE A CA 1
ATOM 1845 C C . ILE A 1 225 ? 18.645 -4.743 6.049 1.00 86.88 225 ILE A C 1
ATOM 1847 O O . ILE A 1 225 ? 19.495 -5.307 6.734 1.00 86.88 225 ILE A O 1
ATOM 1851 N N . ASP A 1 226 ? 18.422 -3.434 6.129 1.00 79.94 226 ASP A N 1
ATOM 1852 C CA . ASP A 1 226 ? 19.140 -2.527 7.022 1.00 79.94 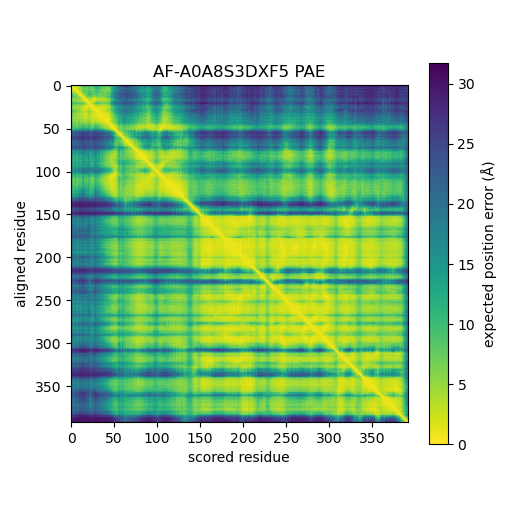226 ASP A CA 1
ATOM 1853 C C . ASP A 1 226 ? 18.757 -2.820 8.483 1.00 79.94 226 ASP A C 1
ATOM 1855 O O . ASP A 1 226 ? 17.721 -2.373 8.981 1.00 79.94 226 ASP A O 1
ATOM 1859 N N . SER A 1 227 ? 19.619 -3.548 9.193 1.00 63.31 227 SER A N 1
ATOM 1860 C CA . SER A 1 227 ? 19.459 -3.875 10.617 1.00 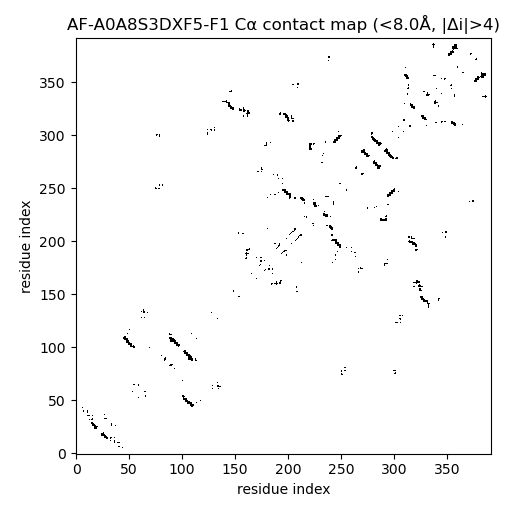63.31 227 SER A CA 1
ATOM 1861 C C . SER A 1 227 ? 19.823 -2.726 11.570 1.00 63.31 227 SER A C 1
ATOM 1863 O O . SER A 1 227 ? 19.605 -2.831 12.773 1.00 63.31 227 SER A O 1
ATOM 1865 N N . GLU A 1 228 ? 20.404 -1.635 11.060 1.00 53.25 228 GLU A N 1
ATOM 1866 C CA . GLU A 1 228 ? 20.929 -0.526 11.875 1.00 53.25 228 GLU A CA 1
ATOM 1867 C C . GLU A 1 228 ? 19.855 0.459 12.362 1.00 53.25 228 GLU A C 1
ATOM 1869 O O . GLU A 1 228 ? 20.095 1.256 13.276 1.00 53.25 228 GLU A O 1
ATOM 1874 N N . ARG A 1 229 ? 18.645 0.419 11.793 1.00 56.75 229 ARG A N 1
ATOM 1875 C CA . ARG A 1 229 ? 17.543 1.253 12.277 1.00 56.75 229 ARG A CA 1
ATOM 1876 C C . ARG A 1 229 ? 16.949 0.589 13.518 1.00 56.75 229 ARG A C 1
ATOM 1878 O O . ARG A 1 229 ? 16.468 -0.533 13.443 1.00 56.75 229 ARG A O 1
ATOM 1885 N N . LYS A 1 230 ? 16.923 1.299 14.655 1.00 52.91 230 LYS A N 1
ATOM 1886 C CA . LYS A 1 230 ? 16.223 0.904 15.905 1.00 52.91 230 LYS A CA 1
ATOM 1887 C C . LYS A 1 230 ? 14.688 0.856 15.753 1.00 52.91 230 LYS A C 1
ATOM 1889 O O . LYS A 1 230 ? 13.955 1.208 16.674 1.00 52.91 230 LYS A O 1
ATOM 1894 N N . THR A 1 231 ? 14.192 0.529 14.571 1.00 60.75 231 THR A N 1
ATOM 1895 C CA . THR A 1 231 ? 12.775 0.431 14.260 1.00 60.75 231 THR A CA 1
ATOM 1896 C C . THR A 1 231 ? 12.436 -1.037 14.097 1.00 60.75 231 THR A C 1
ATOM 1898 O O . THR A 1 231 ? 13.129 -1.734 13.366 1.00 60.75 231 THR A O 1
ATOM 1901 N N . ASP A 1 232 ? 11.325 -1.482 14.676 1.00 73.38 232 ASP A N 1
ATOM 1902 C CA . ASP A 1 232 ? 10.808 -2.847 14.477 1.00 73.38 232 ASP A CA 1
ATOM 1903 C C . ASP A 1 232 ? 10.350 -3.119 13.025 1.00 73.38 232 ASP A C 1
ATOM 1905 O O . ASP A 1 232 ? 9.843 -4.193 12.719 1.00 73.38 232 ASP A O 1
ATOM 1909 N N . ILE A 1 233 ? 10.500 -2.144 12.120 1.00 83.38 233 ILE A N 1
ATOM 1910 C CA . ILE A 1 233 ? 10.087 -2.208 10.718 1.00 83.38 233 ILE A CA 1
ATOM 1911 C C . ILE A 1 233 ? 11.319 -2.462 9.838 1.00 83.38 233 ILE A C 1
ATOM 1913 O O . ILE A 1 233 ? 12.272 -1.678 9.909 1.00 83.38 233 ILE A O 1
ATOM 1917 N N . PRO A 1 234 ? 11.298 -3.484 8.964 1.00 86.00 234 PRO A N 1
ATOM 1918 C CA . PRO A 1 234 ? 12.392 -3.736 8.037 1.00 86.00 234 PRO A CA 1
ATOM 1919 C C . PRO A 1 234 ?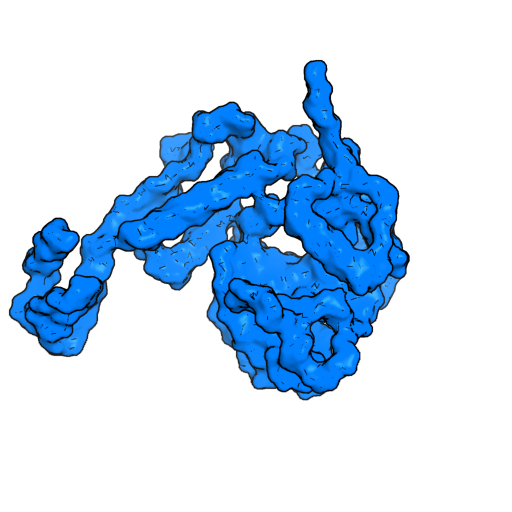 12.501 -2.620 6.992 1.00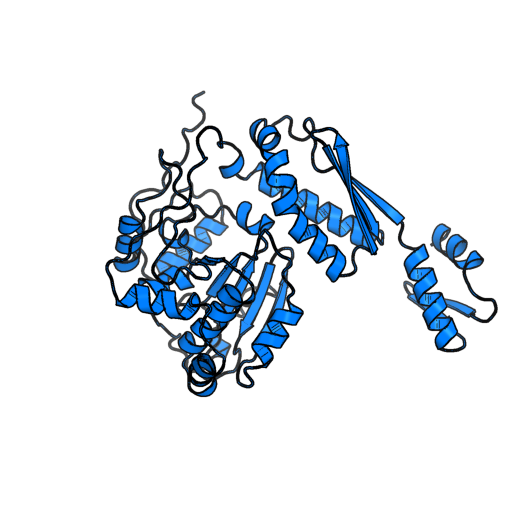 86.00 234 PRO A C 1
ATOM 1921 O O . PRO A 1 234 ? 11.503 -2.137 6.456 1.00 86.00 234 PRO A O 1
ATOM 1924 N N . VAL A 1 235 ? 13.734 -2.243 6.661 1.00 86.25 235 VAL A N 1
ATOM 1925 C CA . VAL A 1 235 ? 14.047 -1.311 5.571 1.00 86.25 235 VAL A CA 1
ATOM 1926 C C . VAL A 1 235 ? 15.044 -1.991 4.649 1.00 86.25 235 VAL A C 1
ATOM 1928 O O . VAL A 1 235 ? 16.004 -2.579 5.122 1.00 86.25 235 VAL A O 1
ATOM 1931 N N . LEU A 1 236 ? 14.817 -1.939 3.337 1.00 86.62 236 LEU A N 1
ATOM 1932 C CA . LEU A 1 236 ? 15.790 -2.459 2.376 1.00 86.62 236 LEU A CA 1
ATOM 1933 C C . LEU A 1 236 ? 16.829 -1.403 2.028 1.00 86.62 236 LEU A C 1
ATOM 1935 O O . LEU A 1 236 ? 16.486 -0.226 1.857 1.00 86.62 236 LEU A O 1
ATOM 1939 N N . HIS A 1 237 ? 18.062 -1.858 1.823 1.00 84.06 237 HI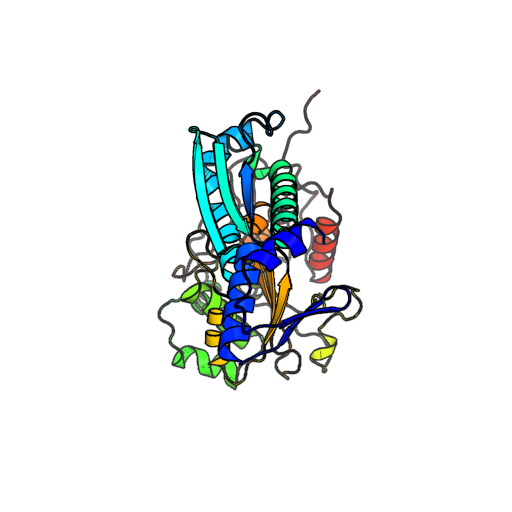S A N 1
ATOM 1940 C CA . HIS A 1 237 ? 19.175 -1.021 1.411 1.00 84.06 237 HIS A CA 1
ATOM 1941 C C . HIS A 1 237 ? 18.792 -0.186 0.178 1.00 84.06 237 HIS A C 1
ATOM 1943 O O . HIS A 1 237 ? 18.286 -0.685 -0.831 1.00 84.06 237 HIS A O 1
ATOM 1949 N N . SER A 1 238 ? 19.093 1.114 0.225 1.00 76.62 238 SER A N 1
ATOM 1950 C CA . SER A 1 238 ? 18.764 2.098 -0.821 1.00 76.62 238 SER A CA 1
ATOM 1951 C C . SER A 1 238 ? 19.228 1.758 -2.248 1.00 76.62 238 SER A C 1
ATOM 1953 O O . SER A 1 238 ? 18.620 2.244 -3.205 1.00 76.62 238 SER A O 1
ATOM 1955 N N . LYS A 1 239 ? 20.271 0.929 -2.406 1.00 77.94 239 LYS A N 1
ATOM 1956 C CA . LYS A 1 239 ? 20.828 0.505 -3.702 1.00 77.94 239 LYS A CA 1
ATOM 1957 C C . LYS A 1 239 ? 19.948 -0.514 -4.429 1.00 77.94 239 LYS A C 1
ATOM 1959 O O . LYS A 1 239 ? 20.104 -0.697 -5.634 1.00 77.94 239 LYS A O 1
ATOM 1964 N N . ILE A 1 240 ? 19.018 -1.144 -3.715 1.00 84.25 240 ILE A N 1
ATOM 1965 C CA . ILE A 1 240 ? 18.127 -2.158 -4.263 1.00 84.25 240 ILE A CA 1
ATOM 1966 C C . ILE A 1 240 ? 16.955 -1.481 -4.974 1.00 84.25 240 ILE A C 1
ATOM 1968 O O . ILE A 1 240 ? 16.198 -0.703 -4.378 1.00 84.25 240 ILE A O 1
ATOM 1972 N N . ALA A 1 241 ? 16.787 -1.807 -6.255 1.00 85.38 241 ALA A N 1
ATOM 1973 C CA . ALA A 1 241 ? 15.739 -1.246 -7.101 1.00 85.38 241 ALA A CA 1
ATOM 1974 C C . ALA A 1 241 ? 15.037 -2.337 -7.935 1.00 85.38 241 ALA A C 1
ATOM 1976 O O . ALA A 1 241 ? 15.724 -3.156 -8.552 1.00 85.38 241 ALA A O 1
ATOM 1977 N N . PRO A 1 242 ? 13.691 -2.358 -7.977 1.00 88.00 242 PRO A N 1
ATOM 1978 C CA . PRO A 1 242 ? 12.790 -1.720 -7.007 1.00 88.00 242 PRO A CA 1
ATOM 1979 C C . PRO A 1 242 ? 12.960 -2.359 -5.613 1.00 88.00 242 PRO A C 1
ATOM 1981 O O . PRO A 1 242 ? 13.216 -3.555 -5.509 1.00 88.00 242 PRO A O 1
ATOM 1984 N N . SER A 1 243 ? 12.835 -1.581 -4.538 1.00 84.69 243 SER A N 1
ATOM 1985 C CA . SER A 1 243 ? 12.871 -2.107 -3.156 1.00 84.69 243 SER A CA 1
ATOM 1986 C C . SER A 1 243 ? 11.471 -2.312 -2.574 1.00 84.69 243 SER A C 1
ATOM 1988 O O . SER A 1 243 ? 11.233 -3.274 -1.848 1.00 84.69 243 SER A O 1
ATOM 1990 N N . THR A 1 244 ? 10.529 -1.432 -2.907 1.00 91.12 244 THR A N 1
ATOM 1991 C CA . THR A 1 244 ? 9.189 -1.411 -2.315 1.00 91.12 244 THR A CA 1
ATOM 1992 C C . THR A 1 244 ? 8.108 -1.467 -3.387 1.00 91.12 244 THR A C 1
ATOM 1994 O O . THR A 1 244 ? 8.223 -0.829 -4.434 1.00 91.12 244 THR A O 1
ATOM 1997 N N . ILE A 1 245 ? 7.046 -2.221 -3.110 1.00 95.19 245 ILE A N 1
ATOM 1998 C CA . ILE A 1 245 ? 5.736 -2.116 -3.751 1.00 95.19 245 ILE A CA 1
ATOM 1999 C C . ILE A 1 245 ? 4.905 -1.231 -2.829 1.00 95.19 245 ILE A C 1
ATOM 2001 O O . ILE A 1 245 ? 4.536 -1.657 -1.738 1.00 95.19 245 ILE A O 1
ATOM 2005 N N . ASP A 1 246 ? 4.647 0.010 -3.225 1.00 92.62 246 ASP A N 1
ATOM 2006 C CA . ASP A 1 246 ? 3.865 0.925 -2.402 1.00 92.62 246 ASP A CA 1
ATOM 2007 C C . ASP A 1 246 ? 2.432 1.012 -2.936 1.00 92.62 246 ASP A C 1
ATOM 2009 O O . ASP A 1 246 ? 2.200 1.335 -4.105 1.00 92.62 246 ASP A O 1
ATOM 2013 N N . CYS A 1 247 ? 1.473 0.704 -2.069 1.00 92.81 247 CYS A N 1
ATOM 2014 C CA . CYS A 1 247 ? 0.072 0.565 -2.420 1.00 92.81 247 CYS A CA 1
ATOM 2015 C C . CYS A 1 247 ? -0.833 1.354 -1.478 1.00 92.81 247 CYS A C 1
ATOM 2017 O O . CYS A 1 247 ? -0.635 1.417 -0.263 1.00 92.81 247 CYS A O 1
ATOM 2019 N N . HIS A 1 248 ? -1.893 1.909 -2.052 1.00 89.06 248 HIS A N 1
ATOM 2020 C CA . HIS A 1 248 ? -3.035 2.430 -1.314 1.00 89.06 248 HIS A CA 1
ATOM 2021 C C . HIS A 1 248 ? -4.129 1.405 -1.254 1.00 89.06 248 HIS A C 1
ATOM 2023 O O . HIS A 1 248 ? -4.529 0.878 -2.290 1.00 89.06 248 HIS A O 1
ATOM 2029 N N . LEU A 1 249 ? -4.612 1.166 -0.042 1.00 90.19 249 LEU A N 1
ATOM 2030 C CA . LEU A 1 249 ? -5.793 0.353 0.168 1.00 90.19 249 LEU A CA 1
ATOM 2031 C C . LEU A 1 249 ? -7.017 1.003 -0.500 1.00 90.19 249 LEU A C 1
ATOM 2033 O O . LEU A 1 249 ? -7.049 2.230 -0.669 1.00 90.19 249 LEU A O 1
ATOM 2037 N N . PRO A 1 250 ? -8.014 0.200 -0.904 1.00 84.62 250 PRO A N 1
ATOM 2038 C CA . PRO A 1 250 ? -9.243 0.723 -1.480 1.00 84.62 250 PRO A CA 1
ATOM 2039 C C . PRO A 1 250 ? -9.965 1.650 -0.493 1.00 84.62 250 PRO A C 1
ATOM 2041 O O . PRO A 1 250 ? -9.971 1.440 0.718 1.00 84.62 250 PRO A O 1
ATOM 2044 N N . ILE A 1 251 ? -10.575 2.702 -1.032 1.00 77.81 251 ILE A N 1
ATOM 2045 C CA . ILE A 1 251 ? -11.346 3.689 -0.259 1.00 77.81 251 ILE A CA 1
ATOM 2046 C C . ILE A 1 251 ? -12.775 3.192 -0.006 1.00 77.81 251 ILE A C 1
ATOM 2048 O O . ILE A 1 251 ? -13.402 3.513 0.999 1.00 77.81 251 ILE A O 1
ATOM 2052 N N . ASP A 1 252 ? -13.304 2.436 -0.958 1.00 77.38 252 ASP A N 1
ATOM 2053 C CA . ASP A 1 252 ? -14.700 2.037 -1.077 1.00 77.38 252 ASP A CA 1
ATOM 2054 C C . ASP A 1 252 ? -14.950 0.588 -0.643 1.00 77.38 252 ASP A C 1
ATOM 2056 O O . ASP A 1 252 ? -16.092 0.128 -0.665 1.00 77.38 252 ASP A O 1
ATOM 2060 N N . LYS A 1 253 ? -13.901 -0.137 -0.241 1.00 81.12 253 LYS A N 1
ATOM 2061 C CA . LYS A 1 253 ? -13.981 -1.549 0.132 1.00 81.12 253 LYS A CA 1
ATOM 2062 C C . LYS A 1 253 ? -13.169 -1.842 1.373 1.00 81.12 253 LYS A C 1
ATOM 2064 O O . LYS A 1 253 ? -12.091 -1.286 1.569 1.00 81.12 253 LYS A O 1
ATOM 2069 N N . TYR A 1 254 ? -13.685 -2.768 2.168 1.00 82.50 254 TYR A N 1
ATOM 2070 C CA . TYR A 1 254 ? -12.931 -3.327 3.270 1.00 82.50 254 TYR A CA 1
ATOM 2071 C C . TYR A 1 254 ? -11.706 -4.079 2.747 1.00 82.50 254 TYR A C 1
ATOM 2073 O O . TYR A 1 254 ? -11.797 -4.824 1.769 1.00 82.50 254 TYR A O 1
ATOM 2081 N N . PHE A 1 255 ? -10.572 -3.867 3.407 1.00 87.50 255 PHE A N 1
ATOM 2082 C CA . PHE A 1 255 ? -9.345 -4.599 3.158 1.00 87.50 255 PHE A CA 1
ATOM 2083 C C . PHE A 1 255 ? -9.085 -5.557 4.319 1.00 87.50 255 PHE A C 1
ATOM 2085 O O . PHE A 1 255 ? -8.911 -5.125 5.459 1.00 87.50 255 PHE A O 1
ATOM 2092 N N . ASP A 1 256 ? -9.043 -6.844 3.998 1.00 88.69 256 ASP A N 1
ATOM 2093 C CA . ASP A 1 256 ? -8.744 -7.917 4.935 1.00 88.69 256 ASP A CA 1
ATOM 2094 C C . ASP A 1 256 ? -7.312 -8.410 4.699 1.00 88.69 256 ASP A C 1
ATOM 2096 O O . ASP A 1 256 ? -6.992 -8.946 3.632 1.00 88.69 256 ASP A O 1
ATOM 2100 N N . ILE A 1 257 ? -6.448 -8.190 5.692 1.00 90.31 257 ILE A N 1
ATOM 2101 C CA . ILE A 1 257 ? -5.050 -8.614 5.635 1.00 90.31 257 ILE A CA 1
ATOM 2102 C C . ILE A 1 257 ? -4.923 -10.138 5.676 1.00 90.31 257 ILE A C 1
ATOM 2104 O O . ILE A 1 257 ? -4.092 -10.672 4.951 1.00 90.31 257 ILE A O 1
ATOM 2108 N N . GLU A 1 258 ? -5.764 -10.843 6.435 1.00 91.62 258 GLU A N 1
ATOM 2109 C CA . GLU A 1 258 ? -5.705 -12.305 6.538 1.00 91.62 258 GLU A CA 1
ATOM 2110 C C . GLU A 1 258 ? -6.090 -12.941 5.202 1.00 91.62 258 GLU A C 1
ATOM 2112 O O . GLU A 1 258 ? -5.381 -13.804 4.693 1.00 91.62 258 GLU A O 1
ATOM 2117 N N . HIS A 1 259 ? -7.126 -12.413 4.543 1.00 93.62 259 HIS A N 1
ATOM 2118 C CA . HIS A 1 259 ? -7.483 -12.849 3.192 1.00 93.62 259 HIS A CA 1
ATOM 2119 C C . HIS A 1 259 ? -6.363 -12.573 2.172 1.00 93.62 259 HIS A C 1
ATOM 2121 O O . HIS A 1 259 ? -6.132 -13.383 1.273 1.00 93.62 259 HIS A O 1
ATOM 2127 N N . LEU A 1 260 ? -5.633 -11.454 2.293 1.00 94.94 260 LEU A N 1
ATOM 2128 C CA . LEU A 1 260 ? -4.450 -11.223 1.457 1.00 94.94 260 LEU A CA 1
ATOM 2129 C C . LEU A 1 260 ? -3.371 -12.282 1.714 1.00 94.94 260 LEU A C 1
ATOM 2131 O O . LEU A 1 260 ? -2.792 -12.790 0.753 1.00 94.94 260 LEU A O 1
ATOM 2135 N N . LEU A 1 261 ? -3.104 -12.615 2.976 1.00 94.81 261 LEU A N 1
ATOM 2136 C CA . LEU A 1 261 ? -2.126 -13.640 3.333 1.00 94.81 261 LEU A CA 1
ATOM 2137 C C . LEU A 1 261 ? -2.541 -15.011 2.800 1.00 94.81 261 LEU A C 1
ATOM 2139 O O . LEU A 1 261 ? -1.714 -15.683 2.195 1.00 94.81 261 LEU A O 1
ATOM 2143 N N . ASP A 1 262 ? -3.814 -15.389 2.912 1.00 94.31 262 ASP A N 1
ATOM 2144 C CA . ASP A 1 262 ? -4.344 -16.625 2.328 1.00 94.31 262 ASP A CA 1
ATOM 2145 C C . ASP A 1 262 ? -4.144 -16.677 0.808 1.00 94.31 262 ASP A C 1
ATOM 2147 O O . ASP A 1 262 ? -3.758 -17.708 0.255 1.00 94.31 262 ASP A O 1
ATOM 2151 N N . GLU A 1 263 ? -4.366 -15.563 0.105 1.00 94.25 263 GLU A N 1
ATOM 2152 C CA . GLU A 1 263 ? -4.112 -15.477 -1.335 1.00 94.25 263 GLU A CA 1
ATOM 2153 C C . GLU A 1 263 ? -2.621 -15.572 -1.687 1.00 94.25 263 GLU A C 1
ATOM 2155 O O . GLU A 1 263 ? -2.280 -16.134 -2.729 1.00 94.25 263 GLU A O 1
ATOM 2160 N N . ILE A 1 264 ? -1.737 -15.047 -0.837 1.00 93.50 264 ILE A N 1
ATOM 2161 C CA . ILE A 1 264 ? -0.281 -15.130 -1.006 1.00 93.50 264 ILE A CA 1
ATOM 2162 C C . ILE A 1 264 ? 0.219 -16.549 -0.718 1.00 93.50 264 ILE A C 1
ATOM 2164 O O . ILE A 1 264 ? 1.012 -17.075 -1.493 1.00 93.50 264 ILE A O 1
ATOM 2168 N N . HIS A 1 265 ? -0.264 -17.199 0.340 1.00 92.06 265 HIS A N 1
ATOM 2169 C CA . HIS A 1 265 ? 0.168 -18.540 0.745 1.00 92.06 265 HIS A CA 1
ATOM 2170 C C . HIS A 1 265 ? -0.220 -19.637 -0.257 1.00 92.06 265 HIS A C 1
ATOM 2172 O O . HIS A 1 265 ? 0.351 -20.724 -0.230 1.00 92.06 265 HIS A O 1
ATOM 2178 N N . LYS A 1 266 ? -1.121 -19.352 -1.210 1.00 91.19 266 LYS A N 1
ATOM 2179 C CA . LYS A 1 266 ? -1.355 -20.212 -2.389 1.00 91.19 266 LYS A CA 1
ATOM 2180 C C . LYS A 1 266 ? -0.123 -20.342 -3.288 1.00 91.19 266 LYS A C 1
ATOM 2182 O O . LYS A 1 266 ? -0.080 -21.221 -4.151 1.00 91.19 266 LYS A O 1
ATOM 2187 N N . TYR A 1 267 ? 0.847 -19.449 -3.135 1.00 89.94 267 TYR A N 1
ATOM 2188 C CA . TYR A 1 267 ? 2.149 -19.535 -3.765 1.00 89.94 267 TYR A CA 1
ATOM 2189 C C . TYR A 1 267 ? 3.157 -20.093 -2.752 1.00 89.94 267 TYR A C 1
ATOM 2191 O O . TYR A 1 267 ? 3.827 -19.335 -2.059 1.00 89.94 267 TYR A O 1
ATOM 2199 N N . GLU A 1 268 ? 3.255 -21.422 -2.676 1.00 83.56 268 GLU A N 1
ATOM 2200 C CA . GLU A 1 268 ? 4.046 -22.167 -1.674 1.00 83.56 268 GLU A CA 1
ATOM 2201 C C . GLU A 1 268 ? 5.508 -21.689 -1.525 1.00 83.56 268 GLU A C 1
ATOM 2203 O O . GLU A 1 268 ? 6.086 -21.796 -0.447 1.00 83.56 268 GLU A O 1
ATOM 2208 N N . ASP A 1 269 ? 6.097 -21.117 -2.581 1.00 84.81 269 ASP A N 1
ATOM 2209 C CA . ASP A 1 269 ? 7.491 -20.655 -2.605 1.00 84.81 269 ASP A CA 1
ATOM 2210 C C . ASP A 1 269 ? 7.702 -19.208 -2.108 1.00 84.81 269 ASP A C 1
ATOM 2212 O O . ASP A 1 269 ? 8.827 -18.698 -2.196 1.00 84.81 269 ASP A O 1
ATOM 2216 N N . ILE A 1 270 ? 6.649 -18.516 -1.653 1.00 89.94 270 ILE A N 1
ATOM 2217 C CA . ILE A 1 270 ? 6.716 -17.141 -1.131 1.00 89.94 270 ILE A CA 1
ATOM 2218 C C . ILE A 1 270 ? 6.576 -17.161 0.389 1.00 89.94 270 ILE A C 1
ATOM 2220 O O . ILE A 1 270 ? 5.559 -17.597 0.925 1.00 89.94 270 ILE A O 1
ATOM 2224 N N . THR A 1 271 ? 7.564 -16.604 1.089 1.00 93.00 271 THR A N 1
ATOM 2225 C CA . THR A 1 271 ? 7.467 -16.382 2.540 1.00 93.00 271 THR A CA 1
ATOM 2226 C C . THR A 1 271 ? 7.113 -14.934 2.827 1.00 93.00 271 THR A C 1
ATOM 2228 O O . THR A 1 271 ? 7.641 -14.040 2.166 1.00 93.00 271 THR A O 1
ATOM 2231 N N . VAL A 1 272 ? 6.286 -14.685 3.842 1.00 94.94 272 VAL A N 1
ATOM 2232 C CA . VAL A 1 272 ? 5.860 -13.334 4.217 1.00 94.94 272 VAL A CA 1
ATOM 2233 C C . VAL A 1 272 ? 5.875 -13.138 5.733 1.00 94.94 272 VAL A C 1
ATOM 2235 O O . VAL A 1 272 ? 5.383 -13.972 6.488 1.00 94.94 272 VAL A O 1
ATOM 2238 N N . GLU A 1 273 ? 6.443 -12.020 6.177 1.00 93.75 273 GLU A N 1
ATOM 2239 C CA . GLU A 1 273 ? 6.412 -11.542 7.562 1.00 93.75 273 GLU A CA 1
ATOM 2240 C C . GLU A 1 273 ? 5.625 -10.227 7.609 1.00 93.75 273 GLU A C 1
ATOM 2242 O O . GLU A 1 273 ? 5.910 -9.301 6.844 1.00 93.75 273 GLU A O 1
ATOM 2247 N N . VAL A 1 274 ? 4.629 -10.133 8.495 1.00 92.19 274 VAL A N 1
ATOM 2248 C CA . VAL A 1 274 ? 3.754 -8.956 8.607 1.00 92.19 274 VAL A CA 1
ATOM 2249 C C . VAL A 1 274 ? 4.163 -8.102 9.799 1.00 92.19 274 VAL A C 1
ATOM 2251 O O . VAL A 1 274 ? 4.172 -8.562 10.938 1.00 92.19 274 VAL A O 1
ATOM 2254 N N . PHE A 1 275 ? 4.431 -6.828 9.533 1.00 90.25 275 PHE A N 1
ATOM 2255 C CA . PHE A 1 275 ? 4.743 -5.806 10.523 1.00 90.25 275 PHE A CA 1
ATOM 2256 C C . PHE A 1 275 ? 3.586 -4.798 10.549 1.00 90.25 275 PHE A C 1
ATOM 2258 O O . PHE A 1 275 ? 3.580 -3.834 9.770 1.00 90.25 275 PHE A O 1
ATOM 2265 N N . PRO A 1 276 ? 2.561 -5.028 11.392 1.00 80.50 276 PRO A N 1
ATOM 2266 C CA . PRO A 1 276 ? 1.442 -4.109 11.510 1.00 80.50 276 PRO A CA 1
ATOM 2267 C C . PRO A 1 276 ? 1.909 -2.790 12.126 1.00 80.50 276 PRO A C 1
ATOM 2269 O O . PRO A 1 276 ? 2.735 -2.751 13.039 1.00 80.50 276 PRO A O 1
ATOM 2272 N N . GLN A 1 277 ? 1.374 -1.693 11.610 1.00 79.38 277 GLN A N 1
ATOM 2273 C CA . GLN A 1 277 ? 1.638 -0.339 12.072 1.00 79.38 277 GLN A CA 1
ATOM 2274 C C . GLN A 1 277 ? 0.318 0.433 12.078 1.00 79.38 277 GLN A C 1
ATOM 2276 O O . GLN A 1 277 ? -0.612 0.114 11.338 1.00 79.38 277 GLN A O 1
ATOM 2281 N N . ASN A 1 278 ? 0.225 1.488 12.883 1.00 72.94 278 ASN A N 1
ATOM 2282 C CA . ASN A 1 278 ? -0.992 2.299 12.923 1.00 72.94 278 ASN A CA 1
ATOM 2283 C C . ASN A 1 278 ? -1.239 2.957 11.552 1.00 72.94 278 ASN A C 1
ATOM 2285 O O . ASN A 1 278 ? -0.512 3.873 11.157 1.00 72.94 278 ASN A O 1
ATOM 2289 N N . GLY A 1 279 ? -2.257 2.477 10.831 1.00 77.25 279 GLY A N 1
ATOM 2290 C CA . GLY A 1 279 ? -2.662 2.988 9.521 1.00 77.25 279 GLY A CA 1
ATOM 2291 C C . GLY A 1 279 ? -1.861 2.463 8.320 1.00 77.25 279 GLY A C 1
ATOM 2292 O O . GLY A 1 279 ? -2.014 2.986 7.211 1.00 77.25 279 GLY A O 1
ATOM 2293 N N . GLN A 1 280 ? -0.988 1.468 8.508 1.00 86.00 280 GLN A N 1
ATOM 2294 C CA . GLN A 1 280 ? -0.256 0.828 7.410 1.00 86.00 280 GLN A CA 1
ATOM 2295 C C . GLN A 1 280 ? 0.141 -0.617 7.752 1.00 86.00 280 GLN A C 1
ATOM 2297 O O . GLN A 1 280 ? 0.386 -0.950 8.908 1.00 86.00 280 GLN A O 1
ATOM 2302 N N . TYR A 1 281 ? 0.290 -1.461 6.736 1.00 90.25 281 TYR A N 1
ATOM 2303 C CA . TYR A 1 281 ? 0.887 -2.788 6.869 1.00 90.25 281 TYR A CA 1
ATOM 2304 C C . TYR A 1 281 ? 2.185 -2.824 6.072 1.00 90.25 281 TYR A C 1
ATOM 2306 O O . TYR A 1 281 ? 2.192 -2.482 4.886 1.00 90.25 281 TYR A O 1
ATOM 2314 N N . VAL A 1 282 ? 3.275 -3.233 6.720 1.00 93.00 282 VAL A N 1
ATOM 2315 C CA . VAL A 1 282 ? 4.557 -3.481 6.057 1.00 93.00 282 VAL A CA 1
ATOM 2316 C C . VAL A 1 282 ? 4.754 -4.986 5.998 1.00 93.00 282 VAL A C 1
ATOM 2318 O O . VAL A 1 282 ? 4.819 -5.641 7.033 1.00 93.00 282 VAL A O 1
ATOM 2321 N N . LEU A 1 283 ? 4.797 -5.547 4.794 1.00 95.75 283 LEU A N 1
ATOM 2322 C CA . LEU A 1 283 ? 4.985 -6.979 4.584 1.00 95.75 283 LEU A CA 1
ATOM 2323 C C . LEU A 1 283 ? 6.366 -7.198 3.972 1.00 95.75 283 LEU A C 1
ATOM 2325 O O . LEU A 1 283 ? 6.660 -6.661 2.901 1.00 95.75 283 LEU A O 1
ATOM 2329 N N . LEU A 1 284 ? 7.204 -7.975 4.654 1.00 95.19 284 LEU A N 1
ATOM 2330 C CA . LEU A 1 284 ? 8.511 -8.393 4.163 1.00 95.19 284 LEU A CA 1
ATOM 2331 C C . LEU A 1 284 ? 8.376 -9.757 3.504 1.00 95.19 284 LEU A C 1
ATOM 2333 O O . LEU A 1 284 ? 8.016 -10.735 4.155 1.00 95.19 284 LEU A O 1
ATOM 2337 N N . PHE A 1 285 ? 8.703 -9.814 2.223 1.00 95.00 285 PHE A N 1
ATOM 2338 C CA . PHE A 1 285 ? 8.704 -11.045 1.457 1.00 95.00 285 PHE A CA 1
ATOM 2339 C C . PHE A 1 285 ? 10.108 -11.608 1.349 1.00 95.00 285 PHE A C 1
ATOM 2341 O O . PHE A 1 285 ? 11.074 -10.848 1.259 1.00 95.00 285 PHE A O 1
ATOM 2348 N N . ASP A 1 286 ? 10.198 -12.936 1.279 1.00 92.50 286 ASP A N 1
ATOM 2349 C CA . ASP A 1 286 ? 11.387 -13.636 0.790 1.00 92.50 286 ASP A CA 1
ATOM 2350 C C . ASP A 1 286 ? 12.680 -13.281 1.548 1.00 92.50 286 ASP A C 1
ATOM 2352 O O . ASP A 1 286 ? 13.770 -13.290 0.977 1.00 92.50 286 ASP A O 1
ATOM 2356 N N . ARG A 1 287 ? 12.572 -13.008 2.859 1.00 91.31 287 ARG A N 1
ATOM 2357 C CA . ARG A 1 287 ? 13.685 -12.595 3.738 1.00 91.31 287 ARG A CA 1
ATOM 2358 C C . ARG A 1 287 ? 14.963 -13.410 3.529 1.00 91.31 287 ARG A C 1
ATOM 2360 O O . ARG A 1 287 ? 16.052 -12.848 3.488 1.00 91.31 287 ARG A O 1
ATOM 2367 N N . LYS A 1 288 ? 14.806 -14.730 3.406 1.00 88.62 288 LYS A N 1
ATOM 2368 C CA . LYS A 1 288 ? 15.891 -15.712 3.260 1.00 88.62 288 LYS A CA 1
ATOM 2369 C C . LYS A 1 288 ? 15.944 -16.364 1.880 1.00 88.62 288 LYS A C 1
ATOM 2371 O O . LYS A 1 288 ? 16.768 -17.249 1.659 1.00 88.62 288 LYS A O 1
ATOM 2376 N N . ALA A 1 289 ? 15.048 -15.995 0.967 1.00 87.38 289 ALA A N 1
ATOM 2377 C CA . ALA A 1 289 ? 15.006 -16.630 -0.340 1.00 87.38 289 ALA A CA 1
ATOM 2378 C C . ALA A 1 289 ? 16.187 -16.154 -1.191 1.00 87.38 289 ALA A C 1
ATOM 2380 O O . ALA A 1 289 ? 16.551 -14.979 -1.169 1.00 87.38 289 ALA A O 1
ATOM 2381 N N . LEU A 1 290 ? 16.749 -17.055 -1.999 1.00 85.12 290 LEU A N 1
ATOM 2382 C CA . LEU A 1 290 ? 17.845 -16.729 -2.921 1.00 85.12 290 LEU A CA 1
ATOM 2383 C C . LEU A 1 290 ? 17.447 -15.689 -3.976 1.00 85.12 290 LEU A C 1
ATOM 2385 O O . LEU A 1 290 ? 18.306 -15.011 -4.530 1.00 85.12 290 LEU A O 1
ATOM 2389 N N . THR A 1 291 ? 16.149 -15.553 -4.250 1.00 84.50 291 THR A N 1
ATOM 2390 C CA . THR A 1 291 ? 15.603 -14.500 -5.109 1.00 84.50 291 THR A CA 1
ATOM 2391 C C . THR A 1 291 ? 15.848 -13.107 -4.528 1.00 84.50 291 THR A C 1
ATOM 2393 O O . THR A 1 291 ? 16.045 -12.172 -5.297 1.00 84.50 291 THR A O 1
ATOM 2396 N N . GLY A 1 292 ? 15.912 -12.967 -3.203 1.00 88.62 292 GLY A N 1
ATOM 2397 C CA . GLY A 1 292 ? 16.152 -11.708 -2.506 1.00 88.62 292 GLY A CA 1
ATOM 2398 C C . GLY A 1 292 ? 14.871 -11.059 -1.969 1.00 88.62 292 GLY A C 1
ATOM 2399 O O . GLY A 1 292 ? 13.818 -11.158 -2.610 1.00 88.62 292 GLY A O 1
ATOM 2400 N N . PRO A 1 293 ? 14.943 -10.353 -0.826 1.00 92.81 293 PRO A N 1
ATOM 2401 C CA . PRO A 1 293 ? 13.769 -9.785 -0.184 1.00 92.81 293 PRO A CA 1
ATOM 2402 C C . PRO A 1 293 ? 13.205 -8.569 -0.918 1.00 92.81 293 PRO A C 1
ATOM 2404 O O . PRO A 1 293 ? 13.909 -7.816 -1.604 1.00 92.81 293 PRO A O 1
ATOM 2407 N N . PHE A 1 294 ? 11.915 -8.335 -0.707 1.00 93.94 294 PHE A N 1
ATOM 2408 C CA . PHE A 1 294 ? 11.232 -7.108 -1.106 1.00 93.94 294 PHE A CA 1
ATOM 2409 C C . PHE A 1 294 ? 10.135 -6.750 -0.100 1.00 93.94 294 PHE A C 1
ATOM 2411 O O . PHE A 1 294 ? 9.687 -7.593 0.674 1.00 93.94 294 PHE A O 1
ATOM 2418 N N . ILE A 1 295 ? 9.708 -5.487 -0.099 1.00 95.12 295 ILE A N 1
ATOM 2419 C CA . ILE A 1 295 ? 8.680 -4.995 0.825 1.00 95.12 295 ILE A CA 1
ATOM 2420 C C . ILE A 1 295 ? 7.418 -4.612 0.055 1.00 95.12 295 ILE A C 1
ATOM 2422 O O . ILE A 1 295 ? 7.496 -3.962 -0.986 1.00 95.12 295 ILE A O 1
ATOM 2426 N N . LEU A 1 296 ? 6.253 -4.956 0.598 1.00 96.56 296 LEU A N 1
ATOM 2427 C CA . LEU A 1 296 ? 4.968 -4.365 0.234 1.00 96.56 296 LEU A CA 1
ATOM 2428 C C . LEU A 1 296 ? 4.517 -3.438 1.363 1.00 96.56 296 LEU A C 1
ATOM 2430 O O . LEU A 1 296 ? 4.323 -3.879 2.494 1.00 96.56 296 LEU A O 1
ATOM 2434 N N . ASN A 1 297 ? 4.302 -2.169 1.035 1.00 93.75 297 ASN A N 1
ATOM 2435 C CA . ASN A 1 297 ? 3.714 -1.189 1.937 1.00 93.75 297 ASN A CA 1
ATOM 2436 C C . ASN A 1 297 ? 2.258 -0.957 1.544 1.00 93.75 297 ASN A C 1
ATOM 2438 O O . ASN A 1 297 ? 1.972 -0.382 0.493 1.00 93.75 297 ASN A O 1
ATOM 2442 N N . LEU A 1 298 ? 1.333 -1.364 2.405 1.00 93.38 298 LEU A N 1
ATOM 2443 C CA . LEU A 1 298 ? -0.092 -1.097 2.259 1.00 93.38 298 LEU A CA 1
ATOM 2444 C C . LEU A 1 298 ? -0.454 0.069 3.167 1.00 93.38 298 LEU A C 1
ATOM 2446 O O . LEU A 1 298 ? -0.435 -0.053 4.385 1.00 93.38 298 LEU A O 1
ATOM 2450 N N . THR A 1 299 ? -0.762 1.218 2.580 1.00 88.75 299 THR A N 1
ATOM 2451 C CA . THR A 1 299 ? -1.125 2.423 3.329 1.00 88.75 299 THR A CA 1
ATOM 2452 C C . THR A 1 299 ? -2.636 2.603 3.325 1.00 88.75 299 THR A C 1
ATOM 2454 O O . THR A 1 299 ? -3.258 2.594 2.257 1.00 88.75 299 THR A O 1
ATOM 2457 N N . GLU A 1 300 ? -3.228 2.826 4.498 1.00 84.88 300 GLU A N 1
ATOM 2458 C CA . GLU A 1 300 ? -4.650 3.142 4.592 1.00 84.88 300 GLU A CA 1
ATOM 2459 C C . GLU A 1 300 ? -4.988 4.479 3.911 1.00 84.88 300 GLU A C 1
ATOM 2461 O O . GLU A 1 300 ? -4.174 5.412 3.920 1.00 84.88 300 GLU A O 1
ATOM 2466 N N . PRO A 1 301 ? -6.210 4.643 3.375 1.00 77.50 301 PRO A N 1
ATOM 2467 C CA . PRO A 1 301 ? -6.563 5.835 2.609 1.00 77.50 301 PRO A CA 1
ATOM 2468 C C . PRO A 1 301 ? -6.454 7.145 3.397 1.00 77.50 301 PRO A C 1
ATOM 2470 O O . PRO A 1 301 ? -6.101 8.193 2.860 1.00 77.50 301 PRO A O 1
ATOM 2473 N N . HIS A 1 302 ? -6.721 7.102 4.698 1.00 72.25 302 HIS A N 1
ATOM 2474 C CA . HIS A 1 302 ? -6.642 8.277 5.556 1.00 72.25 302 HIS A CA 1
ATOM 2475 C C . HIS A 1 302 ? -5.181 8.715 5.805 1.00 72.25 302 HIS A C 1
ATOM 2477 O O . HIS A 1 302 ? -4.877 9.911 5.887 1.00 72.25 302 HIS A O 1
ATOM 2483 N N . ILE A 1 303 ? -4.248 7.757 5.867 1.00 75.25 303 ILE A N 1
ATOM 2484 C CA . ILE A 1 303 ? -2.808 8.023 5.925 1.00 75.25 303 ILE A CA 1
ATOM 2485 C C . ILE A 1 303 ? -2.322 8.518 4.565 1.00 75.25 303 ILE A C 1
ATOM 2487 O O . ILE A 1 303 ? -1.635 9.530 4.488 1.00 75.25 303 ILE A O 1
ATOM 2491 N N . ALA A 1 304 ? -2.736 7.865 3.484 1.00 70.50 304 ALA A N 1
ATOM 2492 C CA . ALA A 1 304 ? -2.413 8.222 2.107 1.00 70.50 304 ALA A CA 1
ATOM 2493 C C . ALA A 1 304 ? -2.692 9.693 1.763 1.00 70.50 304 ALA A C 1
ATOM 2495 O O . ALA A 1 304 ? -1.901 10.328 1.059 1.00 70.50 304 ALA A O 1
ATOM 2496 N N . LEU A 1 305 ? -3.814 10.217 2.261 1.00 65.50 305 LEU A N 1
ATOM 2497 C CA . LEU A 1 305 ? -4.236 11.604 2.078 1.00 65.50 305 LEU A CA 1
ATOM 2498 C C . LEU A 1 305 ? -3.402 12.585 2.902 1.00 65.50 305 LEU A C 1
ATOM 2500 O O . LEU A 1 305 ? -3.143 13.700 2.463 1.00 65.50 305 LEU A O 1
ATOM 2504 N N . THR A 1 306 ? -2.942 12.161 4.077 1.00 60.34 306 THR A N 1
ATOM 2505 C CA . THR A 1 306 ? -2.147 13.000 4.980 1.00 60.34 306 THR A CA 1
ATOM 2506 C C . THR A 1 306 ? -0.637 12.877 4.769 1.00 60.34 306 THR A C 1
ATOM 2508 O O . THR A 1 306 ? 0.112 13.737 5.220 1.00 60.34 306 THR A O 1
ATOM 2511 N N . GLN A 1 307 ? -0.173 11.870 4.026 1.00 62.91 307 GLN A N 1
ATOM 2512 C CA . GLN A 1 307 ? 1.239 11.599 3.734 1.00 62.91 307 GLN A CA 1
ATOM 2513 C C . GLN A 1 307 ? 1.908 12.593 2.763 1.00 62.91 307 GLN A C 1
ATOM 2515 O O . GLN A 1 307 ? 2.979 12.293 2.250 1.00 62.91 307 GLN A O 1
ATOM 2520 N N . GLY A 1 308 ? 1.320 13.765 2.498 1.00 54.06 308 GLY A N 1
ATOM 2521 C CA . GLY A 1 308 ? 2.011 14.862 1.806 1.00 54.06 308 GLY A CA 1
ATOM 2522 C C . GLY A 1 308 ? 2.628 14.471 0.459 1.00 54.06 308 GLY A C 1
ATOM 2523 O O . GLY A 1 308 ? 3.720 14.895 0.119 1.00 54.06 308 GLY A O 1
ATOM 2524 N N . ARG A 1 309 ? 1.977 13.609 -0.319 1.00 57.22 309 ARG A N 1
ATOM 2525 C CA . ARG A 1 309 ? 2.601 12.961 -1.483 1.00 57.22 309 ARG A CA 1
ATOM 2526 C C . ARG A 1 309 ? 2.669 13.852 -2.719 1.00 57.22 309 ARG A C 1
ATOM 2528 O O . ARG A 1 309 ? 2.168 13.491 -3.770 1.00 57.22 309 ARG A O 1
ATOM 2535 N N . ILE A 1 310 ? 3.259 15.023 -2.553 1.00 58.84 310 ILE A N 1
ATOM 2536 C CA . ILE A 1 310 ? 3.585 15.975 -3.606 1.00 58.84 310 ILE A CA 1
ATOM 2537 C C . ILE A 1 310 ? 5.087 16.291 -3.528 1.00 58.84 310 ILE A C 1
ATOM 2539 O O . ILE A 1 310 ? 5.544 17.242 -4.130 1.00 58.84 310 ILE A O 1
ATOM 2543 N N . ASP A 1 311 ? 5.894 15.520 -2.792 1.00 68.62 311 ASP A N 1
ATOM 2544 C CA . ASP A 1 311 ? 7.313 15.858 -2.609 1.00 68.62 311 ASP A CA 1
ATOM 2545 C C . ASP A 1 311 ? 8.095 15.857 -3.915 1.00 68.62 311 ASP A C 1
ATOM 2547 O O . ASP A 1 311 ? 8.920 16.741 -4.130 1.00 68.62 311 ASP A O 1
ATOM 2551 N N . PHE A 1 312 ? 7.788 14.912 -4.807 1.00 79.56 312 PHE A N 1
ATOM 2552 C CA . PHE A 1 312 ? 8.489 14.739 -6.074 1.00 79.56 312 PHE A CA 1
ATOM 2553 C C . PHE A 1 312 ? 7.507 14.419 -7.189 1.00 79.56 312 PHE A C 1
ATOM 2555 O O . PHE A 1 312 ? 6.633 13.571 -7.014 1.00 79.56 312 PHE A O 1
ATOM 2562 N N . ASP A 1 313 ? 7.693 15.035 -8.351 1.00 80.62 313 ASP A N 1
ATOM 2563 C CA . ASP A 1 313 ? 6.924 14.735 -9.564 1.00 80.62 313 ASP A CA 1
ATOM 2564 C C . ASP A 1 313 ? 6.920 13.234 -9.915 1.00 80.62 313 ASP A C 1
ATOM 2566 O O . ASP A 1 313 ? 5.861 12.639 -10.111 1.00 80.62 313 ASP A O 1
ATOM 2570 N N . ILE A 1 314 ? 8.081 12.585 -9.872 1.00 85.88 314 ILE A N 1
ATOM 2571 C CA . ILE A 1 314 ? 8.271 11.174 -10.249 1.00 85.88 314 ILE A CA 1
ATOM 2572 C C . ILE A 1 314 ? 7.599 10.139 -9.333 1.00 85.88 314 ILE A C 1
ATOM 2574 O O . ILE A 1 314 ? 7.371 9.004 -9.751 1.00 85.88 314 ILE A O 1
ATOM 2578 N N . ASN A 1 315 ? 7.275 10.496 -8.086 1.00 81.81 315 ASN A N 1
ATOM 2579 C CA . ASN A 1 315 ? 6.642 9.579 -7.127 1.00 81.81 315 ASN A CA 1
ATOM 2580 C C . ASN A 1 315 ? 5.111 9.687 -7.130 1.00 81.81 315 ASN A C 1
ATOM 2582 O O . ASN A 1 315 ? 4.434 8.919 -6.440 1.00 81.81 315 ASN A O 1
ATOM 2586 N N . ASN A 1 316 ? 4.562 10.614 -7.917 1.00 80.06 316 ASN A N 1
ATOM 2587 C CA . ASN A 1 316 ? 3.128 10.881 -7.969 1.00 80.06 316 ASN A CA 1
ATOM 2588 C C . ASN A 1 316 ? 2.395 9.987 -8.967 1.00 80.06 316 ASN A C 1
ATOM 2590 O O . ASN A 1 316 ? 1.189 10.119 -9.130 1.00 80.06 316 ASN A O 1
ATOM 2594 N N . LEU A 1 317 ? 3.092 9.068 -9.619 1.00 86.44 317 LEU A N 1
ATOM 2595 C CA . LEU A 1 317 ? 2.517 8.168 -10.606 1.00 86.44 317 LEU A CA 1
ATOM 2596 C C . LEU A 1 317 ? 1.836 6.967 -9.959 1.00 86.44 317 LEU A C 1
ATOM 2598 O O . LEU A 1 317 ? 2.295 6.474 -8.924 1.00 86.44 317 LEU A O 1
ATOM 2602 N N . TYR A 1 318 ? 0.768 6.475 -10.583 1.00 89.56 318 TYR A N 1
ATOM 2603 C CA . TYR A 1 318 ? 0.050 5.290 -10.132 1.00 89.56 318 TYR A CA 1
ATOM 2604 C C . TYR A 1 318 ? -0.570 4.478 -11.273 1.00 89.56 318 TYR A C 1
ATOM 2606 O O . TYR A 1 318 ? -0.796 4.985 -12.370 1.00 89.56 318 TYR A O 1
ATOM 2614 N N . VAL A 1 319 ? -0.879 3.217 -10.974 1.00 91.50 319 VAL A N 1
ATOM 2615 C CA . VAL A 1 319 ? -1.676 2.314 -11.816 1.00 91.50 319 VAL A CA 1
ATOM 2616 C C . VAL A 1 319 ? -2.730 1.598 -10.968 1.00 91.50 319 VAL A C 1
ATOM 2618 O O . VAL A 1 319 ? -2.573 1.446 -9.752 1.00 91.50 319 VAL A O 1
ATOM 2621 N N . GLU A 1 320 ? -3.813 1.158 -11.605 1.00 92.75 320 GLU A N 1
ATOM 2622 C CA . GLU A 1 320 ? -4.925 0.470 -10.945 1.00 92.75 320 GLU A CA 1
ATOM 2623 C C . GLU A 1 320 ? -5.532 -0.630 -11.827 1.00 92.75 320 GLU A C 1
ATOM 2625 O O . GLU A 1 320 ? -5.199 -0.783 -13.004 1.00 92.75 320 GLU A O 1
ATOM 2630 N N . ARG A 1 321 ? -6.392 -1.455 -11.226 1.00 94.31 321 ARG A N 1
ATOM 2631 C CA . ARG A 1 321 ? -6.992 -2.634 -11.861 1.00 94.31 321 ARG A CA 1
ATOM 2632 C C . ARG A 1 321 ? -7.714 -2.274 -13.159 1.00 94.31 321 ARG A C 1
ATOM 2634 O O . ARG A 1 321 ? -8.549 -1.380 -13.177 1.00 94.31 321 ARG A O 1
ATOM 2641 N N . GLY A 1 322 ? -7.467 -3.049 -14.211 1.00 90.44 322 GLY A N 1
ATOM 2642 C CA . GLY A 1 322 ? -8.107 -2.891 -15.518 1.00 90.44 322 GLY A CA 1
ATOM 2643 C C . GLY A 1 322 ? -7.478 -1.819 -16.407 1.00 90.44 322 GLY A C 1
ATOM 2644 O O . GLY A 1 322 ? -7.794 -1.764 -17.590 1.00 90.44 322 GLY A O 1
ATOM 2645 N N . HIS A 1 323 ? -6.557 -1.005 -15.889 1.00 87.94 323 HIS A N 1
ATOM 2646 C CA . HIS A 1 323 ? -5.921 0.066 -16.652 1.00 87.94 323 HIS A CA 1
ATOM 2647 C C . HIS A 1 323 ? -4.627 -0.448 -17.289 1.00 87.94 323 HIS A C 1
ATOM 2649 O O . HIS A 1 323 ? -3.532 -0.055 -16.909 1.00 87.94 323 HIS A O 1
ATOM 2655 N N . THR A 1 324 ? -4.738 -1.364 -18.257 1.00 82.88 324 THR A N 1
ATOM 2656 C CA . THR A 1 324 ? -3.581 -2.095 -18.820 1.00 82.88 324 THR A CA 1
ATOM 2657 C C . THR A 1 324 ? -2.674 -1.267 -19.727 1.00 82.88 324 THR A C 1
ATOM 2659 O O . THR A 1 324 ? -1.628 -1.747 -20.156 1.00 82.88 324 THR A O 1
ATOM 2662 N N . GLN A 1 325 ? -3.089 -0.048 -20.049 1.00 81.44 325 GLN A N 1
ATOM 2663 C CA . GLN A 1 325 ? -2.414 0.854 -20.977 1.00 81.44 325 GLN A CA 1
ATOM 2664 C C . GLN A 1 325 ? -2.151 2.224 -20.347 1.00 81.44 325 GLN A C 1
ATOM 2666 O O . GLN A 1 325 ? -1.352 2.994 -20.858 1.00 81.44 325 GLN A O 1
ATOM 2671 N N . GLU A 1 326 ? -2.759 2.533 -19.210 1.00 82.44 326 GLU A N 1
ATOM 2672 C CA . GLU A 1 326 ? -2.793 3.901 -18.713 1.00 82.44 326 GLU A CA 1
ATOM 2673 C C . GLU A 1 326 ? -1.937 4.046 -17.463 1.00 82.44 326 GLU A C 1
ATOM 2675 O O . GLU A 1 326 ? -1.994 3.242 -16.529 1.00 82.44 326 GLU A O 1
ATOM 2680 N N . LEU A 1 327 ? -1.146 5.113 -17.453 1.00 86.94 327 LEU A N 1
ATOM 2681 C CA . LEU A 1 327 ? -0.470 5.606 -16.268 1.00 86.94 327 LEU A CA 1
ATOM 2682 C C . LEU A 1 327 ? -1.247 6.823 -15.771 1.00 86.94 327 LEU A C 1
ATOM 2684 O O . LEU A 1 327 ? -1.569 7.708 -16.564 1.00 86.94 327 LEU A O 1
ATOM 2688 N N . GLY A 1 328 ? -1.552 6.854 -14.478 1.00 81.81 328 GLY A N 1
ATOM 2689 C CA . GLY A 1 328 ? -2.215 7.983 -13.840 1.00 81.81 328 GLY A CA 1
ATOM 2690 C C . GLY A 1 328 ? -1.238 8.826 -13.027 1.00 81.81 328 GLY A C 1
ATOM 2691 O O . GLY A 1 328 ? -0.267 8.312 -12.466 1.00 81.81 328 GLY A O 1
ATOM 2692 N N . GLN A 1 329 ? -1.528 10.117 -12.900 1.00 76.56 329 GLN A N 1
ATOM 2693 C CA . GLN A 1 329 ? -0.808 11.033 -12.018 1.00 76.56 329 GLN A CA 1
ATOM 2694 C C . GLN A 1 329 ? -1.695 11.478 -10.854 1.00 76.56 329 GLN A C 1
ATOM 2696 O O . GLN A 1 329 ? -2.765 12.040 -11.045 1.00 76.56 329 GLN A O 1
ATOM 2701 N N . ARG A 1 330 ? -1.252 11.256 -9.616 1.00 70.81 330 ARG A N 1
ATOM 2702 C CA . ARG A 1 330 ? -2.025 11.554 -8.397 1.00 70.81 330 ARG A CA 1
ATOM 2703 C C . ARG A 1 330 ? -2.187 13.048 -8.124 1.00 70.81 330 ARG A C 1
ATOM 2705 O O . ARG A 1 330 ? -2.994 13.402 -7.273 1.00 70.81 330 ARG A O 1
ATOM 2712 N N . VAL A 1 331 ? -1.429 13.904 -8.805 1.00 61.69 331 VAL A N 1
ATOM 2713 C CA . VAL A 1 331 ? -1.537 15.359 -8.678 1.00 61.69 331 VAL A CA 1
ATOM 2714 C C . VAL A 1 331 ? -1.304 15.993 -10.037 1.00 61.69 331 VAL A C 1
ATOM 2716 O O . VAL A 1 331 ? -0.182 15.918 -10.507 1.00 61.69 331 VAL A O 1
ATOM 2719 N N . ASP A 1 332 ? -2.316 16.646 -10.600 1.00 58.03 332 ASP A N 1
ATOM 2720 C CA . ASP A 1 332 ? -2.185 17.900 -11.350 1.00 58.03 332 ASP A CA 1
ATOM 2721 C C . ASP A 1 332 ? -3.446 18.705 -11.054 1.00 58.03 332 ASP A C 1
ATOM 2723 O O . ASP A 1 332 ? -4.548 18.224 -11.288 1.00 58.03 332 ASP A O 1
ATOM 2727 N N . LEU A 1 333 ? -3.303 19.891 -10.473 1.00 55.97 333 LEU A N 1
ATOM 2728 C CA . LEU A 1 333 ? -4.442 20.757 -10.156 1.00 55.97 333 LEU A CA 1
ATOM 2729 C C . LEU A 1 333 ? -4.272 22.136 -10.809 1.00 55.97 333 LEU A C 1
ATOM 2731 O O . LEU A 1 333 ? -4.597 23.166 -10.225 1.00 55.97 333 LEU A O 1
ATOM 2735 N N . SER A 1 334 ? -3.671 22.122 -12.002 1.00 50.00 334 SER A N 1
ATOM 2736 C CA . SER A 1 334 ? -3.650 23.109 -13.088 1.00 50.00 334 SER A CA 1
ATOM 2737 C C . SER A 1 334 ? -3.614 24.606 -12.729 1.00 50.00 334 SER A C 1
ATOM 2739 O O . SER A 1 334 ? -4.057 25.456 -13.500 1.00 50.00 334 SER A O 1
ATOM 2741 N N . GLY A 1 335 ? -2.969 24.937 -11.608 1.00 55.19 335 GLY A N 1
ATOM 2742 C CA . GLY A 1 335 ? -1.819 25.853 -11.585 1.00 55.19 335 GLY A CA 1
ATOM 2743 C C . GLY A 1 335 ? -1.769 26.811 -10.382 1.00 55.19 335 GLY A C 1
ATOM 2744 O O . GLY A 1 335 ? -2.801 27.053 -9.756 1.00 55.19 335 GLY A O 1
ATOM 2745 N N . PRO A 1 336 ? -0.650 27.523 -10.127 1.00 53.97 336 PRO A N 1
ATOM 2746 C CA . PRO A 1 336 ? 0.760 27.160 -10.291 1.00 53.97 336 PRO A CA 1
ATOM 2747 C C . PRO A 1 336 ? 1.588 27.378 -8.991 1.00 53.97 336 PRO A C 1
ATOM 2749 O O . PRO A 1 336 ? 1.298 28.289 -8.216 1.00 53.97 336 PRO A O 1
ATOM 2752 N N . PRO A 1 337 ? 2.692 26.638 -8.793 1.00 52.81 337 PRO A N 1
ATOM 2753 C CA . PRO A 1 337 ? 2.964 25.350 -9.417 1.00 52.81 337 PRO A CA 1
ATOM 2754 C C . PRO A 1 337 ? 1.868 24.348 -9.018 1.00 52.81 337 PRO A C 1
ATOM 2756 O O . PRO A 1 337 ? 1.188 24.561 -8.031 1.00 52.81 337 PRO A O 1
ATOM 2759 N N . CYS A 1 338 ? 1.635 23.300 -9.803 1.00 60.62 338 CYS A N 1
ATOM 2760 C CA . CYS A 1 338 ? 0.795 22.160 -9.415 1.00 60.62 338 CYS A CA 1
ATOM 2761 C C . CYS A 1 338 ? 1.095 21.021 -10.396 1.00 60.62 338 CYS A C 1
ATOM 2763 O O . CYS A 1 338 ? 0.334 20.770 -11.314 1.00 60.62 338 CYS A O 1
ATOM 2765 N N . SER A 1 339 ? 2.234 20.358 -10.167 1.00 64.75 339 SER A N 1
ATOM 2766 C CA . SER A 1 339 ? 2.795 19.219 -10.916 1.00 64.75 339 SER A CA 1
ATOM 2767 C C . SER A 1 339 ? 3.238 19.468 -12.372 1.00 64.75 339 SER A C 1
ATOM 2769 O O . SER A 1 339 ? 2.915 20.490 -12.967 1.00 64.75 339 SER A O 1
ATOM 2771 N N . SER A 1 340 ? 4.069 18.560 -12.891 1.00 70.06 340 SER A N 1
ATOM 2772 C CA . SER A 1 340 ? 4.517 18.529 -14.290 1.00 70.06 340 SER A CA 1
ATOM 2773 C C . SER A 1 340 ? 3.540 17.720 -15.135 1.00 70.06 340 SER A C 1
ATOM 2775 O O . SER A 1 340 ? 2.860 16.846 -14.600 1.00 70.06 340 SER A O 1
ATOM 2777 N N . ASP A 1 341 ? 3.537 17.970 -16.442 1.00 77.62 341 ASP A N 1
ATOM 2778 C CA . ASP A 1 341 ? 2.827 17.127 -17.400 1.00 77.62 341 ASP A CA 1
ATOM 2779 C C . ASP A 1 341 ? 3.300 15.669 -17.285 1.00 77.62 341 ASP A C 1
ATOM 2781 O O . ASP A 1 341 ? 4.484 15.385 -17.074 1.00 77.62 341 ASP A O 1
ATOM 2785 N N . LEU A 1 342 ? 2.370 14.731 -17.414 1.00 82.12 342 LEU A N 1
ATOM 2786 C CA . LEU A 1 342 ? 2.647 13.324 -17.184 1.00 82.12 342 LEU A CA 1
ATOM 2787 C C . LEU A 1 342 ? 3.703 12.747 -18.153 1.00 82.12 342 LEU A C 1
ATOM 2789 O O . LEU A 1 342 ? 4.513 11.907 -17.744 1.00 82.12 342 LEU A O 1
ATOM 2793 N N . GLU A 1 343 ? 3.761 13.215 -19.404 1.00 84.69 343 GLU A N 1
ATOM 2794 C CA . GLU A 1 343 ? 4.806 12.838 -20.369 1.00 84.69 343 GLU A CA 1
ATOM 2795 C C . GLU A 1 343 ? 6.169 13.389 -19.945 1.00 84.69 343 GLU A C 1
ATOM 2797 O O . GLU A 1 343 ? 7.185 12.687 -20.022 1.00 84.69 343 GLU A O 1
ATOM 2802 N N . GLU A 1 344 ? 6.192 14.623 -19.433 1.00 85.88 344 GLU A N 1
ATOM 2803 C CA . GLU A 1 344 ? 7.383 15.237 -18.845 1.00 85.88 344 GLU A CA 1
ATOM 2804 C C . GLU A 1 344 ? 7.888 14.419 -17.648 1.00 85.88 344 GLU A C 1
ATOM 2806 O O . GLU A 1 344 ? 9.088 14.158 -17.549 1.00 85.88 344 GLU A O 1
ATOM 2811 N N . ILE A 1 345 ? 6.994 13.945 -16.772 1.00 87.81 345 ILE A N 1
ATOM 2812 C CA . ILE A 1 345 ? 7.368 13.104 -15.626 1.00 87.81 345 ILE A CA 1
ATOM 2813 C C . ILE A 1 345 ? 7.971 11.784 -16.100 1.00 87.81 345 ILE A C 1
ATOM 2815 O O . ILE A 1 345 ? 9.039 11.390 -15.629 1.00 87.81 345 ILE A O 1
ATOM 2819 N N . VAL A 1 346 ? 7.341 11.103 -17.062 1.00 89.44 346 VAL A N 1
ATOM 2820 C CA . VAL A 1 346 ? 7.888 9.860 -17.631 1.00 89.44 346 VAL A CA 1
ATOM 2821 C C . VAL A 1 346 ? 9.261 10.104 -18.262 1.00 89.44 346 VAL A C 1
ATOM 2823 O O . VAL A 1 346 ? 10.179 9.298 -18.079 1.00 89.44 346 VAL A O 1
ATOM 2826 N N . LYS A 1 347 ? 9.437 11.225 -18.970 1.00 89.19 347 LYS A N 1
ATOM 2827 C CA . LYS A 1 347 ? 10.730 11.629 -19.534 1.00 89.19 347 LYS A CA 1
ATOM 2828 C C . LYS A 1 347 ? 11.774 11.855 -18.438 1.00 89.19 347 LYS A C 1
ATOM 2830 O O . LYS A 1 347 ? 12.876 11.324 -18.553 1.00 89.19 347 LYS A O 1
ATOM 2835 N N . LYS A 1 348 ? 11.432 12.574 -17.368 1.00 90.25 348 LYS A N 1
ATOM 2836 C CA . LYS A 1 348 ? 12.323 12.815 -16.222 1.00 90.25 348 LYS A CA 1
ATOM 2837 C C . LYS A 1 348 ? 12.741 11.527 -15.534 1.00 90.25 348 LYS A C 1
ATOM 2839 O O . LYS A 1 348 ? 13.925 11.343 -15.283 1.00 90.25 348 LYS A O 1
ATOM 2844 N N . ILE A 1 349 ? 11.814 10.591 -15.332 1.00 91.94 349 ILE A N 1
ATOM 2845 C CA . ILE A 1 349 ? 12.124 9.271 -14.765 1.00 91.94 349 ILE A CA 1
ATOM 2846 C C . ILE A 1 349 ? 13.180 8.551 -15.603 1.00 91.94 349 ILE A C 1
ATOM 2848 O O . ILE A 1 349 ? 14.152 8.039 -15.048 1.00 91.94 349 ILE A O 1
ATOM 2852 N N . ARG A 1 350 ? 13.040 8.570 -16.933 1.00 91.12 350 ARG A N 1
ATOM 2853 C CA . ARG A 1 350 ? 14.025 7.975 -17.852 1.00 91.12 350 ARG A CA 1
ATOM 2854 C C . ARG A 1 350 ? 15.374 8.686 -17.830 1.00 91.12 350 ARG A C 1
ATOM 2856 O O . ARG A 1 350 ? 16.400 8.047 -18.029 1.00 91.12 350 ARG A O 1
ATOM 2863 N N . MET A 1 351 ? 15.365 9.995 -17.599 1.00 92.25 351 MET A N 1
ATOM 2864 C CA . MET A 1 351 ? 16.570 10.817 -17.489 1.00 92.25 351 MET A CA 1
ATOM 2865 C C . MET A 1 351 ? 17.179 10.813 -16.082 1.00 92.25 351 MET A C 1
ATOM 2867 O O . MET A 1 351 ? 18.216 11.433 -15.896 1.00 92.25 351 MET A O 1
ATOM 2871 N N . TYR A 1 352 ? 16.581 10.111 -15.111 1.00 92.31 352 TYR A N 1
ATOM 2872 C CA . TYR A 1 352 ? 16.960 10.164 -13.695 1.00 92.31 352 TYR A CA 1
ATOM 2873 C C . TYR A 1 352 ? 16.891 11.573 -13.102 1.00 92.31 352 TYR A C 1
ATOM 2875 O O . TYR A 1 352 ? 17.693 11.953 -12.261 1.00 92.31 352 TYR A O 1
ATOM 2883 N N . HIS A 1 353 ? 15.922 12.368 -13.527 1.00 92.44 353 HIS A N 1
ATOM 2884 C CA . HIS A 1 353 ? 15.686 13.699 -12.989 1.00 92.44 353 HIS A CA 1
ATOM 2885 C C . HIS A 1 353 ? 14.411 13.704 -12.141 1.00 92.44 353 HIS A C 1
ATOM 2887 O O . HIS A 1 353 ? 13.515 12.878 -12.335 1.00 92.44 353 HIS A O 1
ATOM 2893 N N . PHE A 1 354 ? 14.324 14.623 -11.188 1.00 90.06 354 PHE A N 1
ATOM 2894 C CA . PHE A 1 354 ? 13.107 14.877 -10.423 1.00 90.06 354 PHE A CA 1
ATOM 2895 C C . PHE A 1 354 ? 12.988 16.346 -10.067 1.00 90.06 354 PHE A C 1
ATOM 2897 O O . PHE A 1 354 ? 13.982 17.051 -9.914 1.00 90.06 354 PHE A O 1
ATOM 2904 N N . LYS A 1 355 ? 11.764 16.794 -9.827 1.00 85.56 355 LYS A N 1
ATOM 2905 C CA . LYS A 1 355 ? 11.489 18.126 -9.309 1.00 85.56 355 LYS A CA 1
ATOM 2906 C C . LYS A 1 355 ? 10.881 18.023 -7.927 1.00 85.56 355 LYS A C 1
ATOM 2908 O O . LYS A 1 355 ? 9.887 17.323 -7.735 1.00 85.56 355 LYS A O 1
ATOM 2913 N N . VAL A 1 356 ? 11.463 18.745 -6.974 1.00 82.94 356 VAL A N 1
ATOM 2914 C CA . VAL A 1 356 ? 10.852 18.888 -5.653 1.00 82.94 356 VAL A CA 1
ATOM 2915 C C . VAL A 1 356 ? 9.691 19.849 -5.791 1.00 82.94 356 VAL A C 1
ATOM 2917 O O . VAL A 1 356 ? 9.888 20.993 -6.210 1.00 82.94 356 VAL A O 1
ATOM 2920 N N . LEU A 1 357 ? 8.484 19.396 -5.469 1.00 76.00 357 LEU A N 1
ATOM 2921 C CA . LEU A 1 357 ? 7.319 20.258 -5.622 1.00 76.00 357 LEU A CA 1
ATOM 2922 C C . LEU A 1 357 ? 7.023 21.046 -4.344 1.00 76.00 357 LEU A C 1
ATOM 2924 O O . LEU A 1 357 ? 6.273 21.994 -4.424 1.00 76.00 357 LEU A O 1
ATOM 2928 N N . ARG A 1 358 ? 7.612 20.744 -3.184 1.00 71.94 358 ARG A N 1
ATOM 2929 C CA . ARG A 1 358 ? 7.340 21.466 -1.924 1.00 71.94 358 ARG A CA 1
ATOM 2930 C C . ARG A 1 358 ? 8.602 22.076 -1.307 1.00 71.94 358 ARG A C 1
ATOM 2932 O O . ARG A 1 358 ? 9.700 21.590 -1.582 1.00 71.94 358 ARG A O 1
ATOM 2939 N N . PRO A 1 359 ? 8.486 23.109 -0.450 1.00 71.44 359 PRO A N 1
ATOM 2940 C CA . PRO A 1 359 ? 9.588 23.515 0.415 1.00 71.44 359 PRO A CA 1
ATOM 2941 C C . PRO A 1 359 ? 10.124 22.329 1.231 1.00 71.44 359 PRO A C 1
ATOM 2943 O O . PRO A 1 359 ? 9.370 21.456 1.645 1.00 71.44 359 PRO A O 1
ATOM 2946 N N . ILE A 1 360 ? 11.438 22.294 1.461 1.00 72.56 360 ILE A N 1
ATOM 2947 C CA . ILE A 1 360 ? 12.091 21.236 2.247 1.00 72.56 360 ILE A CA 1
ATOM 2948 C C . ILE A 1 360 ? 12.076 21.647 3.727 1.00 72.56 360 ILE A C 1
ATOM 2950 O O . ILE A 1 360 ? 13.093 22.065 4.290 1.00 72.56 360 ILE A O 1
ATOM 2954 N N . ASP A 1 361 ? 10.907 21.576 4.348 1.00 66.25 361 ASP A N 1
ATOM 2955 C CA . ASP A 1 361 ? 10.684 21.921 5.755 1.00 66.25 361 ASP A CA 1
ATOM 2956 C C . ASP A 1 361 ? 10.711 20.697 6.692 1.00 66.25 361 ASP A C 1
ATOM 2958 O O . ASP A 1 361 ? 11.117 20.820 7.848 1.00 66.25 361 ASP A O 1
ATOM 2962 N N . ASP A 1 362 ? 10.387 19.506 6.180 1.00 65.44 362 ASP A N 1
ATOM 2963 C CA . ASP A 1 362 ? 10.349 18.241 6.928 1.00 65.44 362 ASP A CA 1
ATOM 2964 C C . ASP A 1 362 ? 11.637 17.398 6.747 1.00 65.44 362 ASP A C 1
ATOM 2966 O O . ASP A 1 362 ? 12.174 17.230 5.645 1.00 65.44 362 ASP A O 1
ATOM 2970 N N . GLY A 1 363 ? 12.127 16.802 7.842 1.00 68.62 363 GLY A N 1
ATOM 2971 C CA . GLY A 1 363 ? 13.225 15.828 7.829 1.00 68.62 363 GLY A CA 1
ATOM 2972 C C . GLY A 1 363 ? 12.943 14.598 6.953 1.00 68.62 363 GLY A C 1
ATOM 2973 O O . GLY A 1 363 ? 13.858 14.081 6.316 1.00 68.62 363 GLY A O 1
ATOM 2974 N N . ARG A 1 364 ? 11.678 14.187 6.812 1.00 69.88 364 ARG A N 1
ATOM 2975 C CA . ARG A 1 364 ? 11.259 13.064 5.951 1.00 69.88 364 ARG A CA 1
ATOM 2976 C C . ARG A 1 364 ? 11.461 13.342 4.462 1.00 69.88 364 ARG A C 1
ATOM 2978 O O . ARG A 1 364 ? 11.825 12.438 3.703 1.00 69.88 364 ARG A O 1
ATOM 2985 N N . VAL A 1 365 ? 11.258 14.592 4.039 1.00 74.69 365 VAL A N 1
ATOM 2986 C CA . VAL A 1 365 ? 11.506 15.019 2.652 1.00 74.69 365 VAL A CA 1
ATOM 2987 C C . VAL A 1 365 ? 13.003 14.955 2.360 1.00 74.69 365 VAL A C 1
ATOM 2989 O O . VAL A 1 365 ? 13.396 14.471 1.301 1.00 74.69 365 VAL A O 1
ATOM 2992 N N . ARG A 1 366 ? 13.850 15.349 3.324 1.00 78.94 366 ARG A N 1
ATOM 2993 C CA . ARG A 1 366 ? 15.315 15.236 3.207 1.00 78.94 366 ARG A CA 1
ATOM 2994 C C . ARG A 1 366 ? 15.780 13.789 3.099 1.00 78.94 366 ARG A C 1
ATOM 2996 O O . ARG A 1 366 ? 16.571 13.480 2.218 1.00 78.94 366 ARG A O 1
ATOM 3003 N N . GLU A 1 367 ? 15.266 12.890 3.931 1.00 77.81 367 GLU A N 1
ATOM 3004 C CA . GLU A 1 367 ? 15.603 11.463 3.830 1.00 77.81 367 GLU A CA 1
ATOM 3005 C C . GLU A 1 367 ? 15.210 10.875 2.467 1.00 77.81 367 GLU A C 1
ATOM 3007 O O . GLU A 1 367 ? 15.977 10.131 1.853 1.00 77.81 367 GLU A O 1
ATOM 3012 N N . SER A 1 368 ? 14.035 11.250 1.958 1.00 78.75 368 SER A N 1
ATOM 3013 C CA . SER A 1 368 ? 13.559 10.806 0.644 1.00 78.75 368 SER A CA 1
ATOM 3014 C C . SER A 1 368 ? 14.390 11.386 -0.507 1.00 78.75 368 SER A C 1
ATOM 3016 O O . SER A 1 368 ? 14.669 10.679 -1.477 1.00 78.75 368 SER A O 1
ATOM 3018 N N . LEU 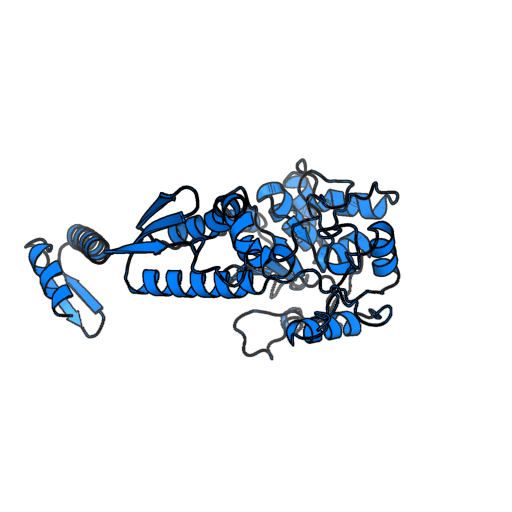A 1 369 ? 14.828 12.645 -0.383 1.00 83.56 369 LEU A N 1
ATOM 3019 C CA . LEU A 1 369 ? 15.756 13.306 -1.304 1.00 83.56 369 LEU A CA 1
ATOM 3020 C C . LEU A 1 369 ? 17.092 12.572 -1.378 1.00 83.56 369 LEU A C 1
ATOM 3022 O O . LEU A 1 369 ? 17.555 12.243 -2.468 1.00 83.56 369 LEU A O 1
ATOM 3026 N N . GLU A 1 370 ? 17.701 12.295 -0.228 1.00 83.69 370 GLU A N 1
ATOM 3027 C CA . GLU A 1 370 ? 18.985 11.599 -0.172 1.00 83.69 370 GLU A CA 1
ATOM 3028 C C . GLU A 1 370 ? 18.863 10.166 -0.699 1.00 83.69 370 GLU A C 1
ATOM 3030 O O . GLU A 1 370 ? 19.731 9.703 -1.442 1.00 83.69 370 GLU A O 1
ATOM 3035 N N . LYS A 1 371 ? 17.733 9.491 -0.442 1.00 80.00 371 LYS A N 1
ATOM 3036 C CA . LYS A 1 371 ? 17.435 8.194 -1.061 1.00 80.00 371 LYS A CA 1
ATOM 3037 C C . LYS A 1 371 ? 17.406 8.296 -2.589 1.00 80.00 371 LYS A C 1
ATOM 3039 O O . LYS A 1 371 ? 18.094 7.516 -3.243 1.00 80.00 371 LYS A O 1
ATOM 3044 N N . LEU A 1 372 ? 16.669 9.250 -3.163 1.00 83.56 372 LEU A N 1
ATOM 3045 C CA . LEU A 1 372 ? 16.613 9.451 -4.618 1.00 83.56 372 LEU A CA 1
ATOM 3046 C C . LEU A 1 372 ? 17.996 9.751 -5.211 1.00 83.56 372 LEU A C 1
ATOM 3048 O O . LEU A 1 372 ? 18.405 9.100 -6.174 1.00 83.56 372 LEU A O 1
ATOM 3052 N N . LYS A 1 373 ? 18.752 10.670 -4.603 1.00 86.75 373 LYS A N 1
ATOM 3053 C CA . LYS A 1 373 ? 20.111 11.013 -5.051 1.00 86.75 373 LYS A CA 1
ATOM 3054 C C . LYS A 1 373 ? 21.057 9.818 -5.001 1.00 86.75 373 LYS A C 1
ATOM 3056 O O . LYS A 1 373 ? 21.775 9.571 -5.965 1.00 86.75 373 LYS A O 1
ATOM 3061 N N . SER A 1 374 ? 21.006 9.019 -3.932 1.00 82.12 374 SER A N 1
ATOM 3062 C CA . SER A 1 374 ? 21.808 7.790 -3.816 1.00 82.12 374 SER A CA 1
ATOM 3063 C C . SER A 1 374 ? 21.493 6.761 -4.911 1.00 82.12 374 SER A C 1
ATOM 3065 O O . SER A 1 374 ? 22.333 5.932 -5.251 1.00 82.12 374 SER A O 1
ATOM 3067 N N . GLN A 1 375 ? 20.296 6.838 -5.499 1.00 78.38 375 GLN A N 1
ATOM 3068 C CA . GLN A 1 375 ? 19.852 5.995 -6.606 1.00 78.38 375 GLN A CA 1
ATOM 3069 C C . GLN A 1 375 ? 20.237 6.557 -7.984 1.00 78.38 375 GLN A C 1
ATOM 3071 O O . GLN A 1 375 ? 19.881 5.936 -8.989 1.00 78.38 375 GLN A O 1
ATOM 3076 N N . GLY A 1 376 ? 20.966 7.676 -8.037 1.00 86.00 376 GLY A N 1
ATOM 3077 C CA . GLY A 1 376 ? 21.439 8.325 -9.260 1.00 86.00 376 GLY A CA 1
ATOM 3078 C C . GLY A 1 376 ? 20.532 9.438 -9.778 1.00 86.00 376 GLY A C 1
ATOM 3079 O O . GLY A 1 376 ? 20.777 9.935 -10.871 1.00 86.00 376 GLY A O 1
ATOM 3080 N N . TYR A 1 377 ? 19.494 9.823 -9.027 1.00 90.19 377 TYR A N 1
ATOM 3081 C CA . TYR A 1 377 ? 18.600 10.891 -9.459 1.00 90.19 377 TYR A CA 1
ATOM 3082 C C . TYR A 1 377 ? 19.169 12.290 -9.170 1.00 90.19 377 TYR A C 1
ATOM 3084 O O . TYR A 1 377 ? 19.696 12.547 -8.087 1.00 90.19 377 TYR A O 1
ATOM 3092 N N . SER A 1 378 ? 18.999 13.221 -10.105 1.00 93.12 378 SER A N 1
ATOM 3093 C CA . SER A 1 378 ? 19.368 14.633 -9.977 1.00 93.12 378 SER A CA 1
ATOM 3094 C C . SER A 1 378 ? 18.129 15.524 -9.855 1.00 93.12 378 SER A C 1
ATOM 3096 O O . SER A 1 378 ? 17.071 15.254 -10.421 1.00 93.12 378 SER A O 1
ATOM 3098 N N . GLN A 1 379 ? 18.254 16.596 -9.075 1.00 91.06 379 GLN A N 1
ATOM 3099 C CA . GLN A 1 379 ? 17.166 17.548 -8.883 1.00 91.06 379 GLN A CA 1
ATOM 3100 C C . GLN A 1 379 ? 17.161 18.604 -9.997 1.00 91.06 379 GLN A C 1
ATOM 3102 O O . GLN A 1 379 ? 18.167 19.278 -10.221 1.00 91.06 379 GLN A O 1
ATOM 3107 N N . ASP A 1 380 ? 16.004 18.810 -10.618 1.00 87.94 380 ASP A N 1
ATOM 3108 C CA . ASP A 1 380 ? 15.745 19.872 -11.584 1.00 87.94 380 ASP A CA 1
ATOM 3109 C C . ASP A 1 380 ? 15.395 21.184 -10.874 1.00 87.94 380 ASP A C 1
ATOM 3111 O O . ASP A 1 380 ? 14.268 21.391 -10.413 1.00 87.94 380 ASP A O 1
ATOM 3115 N N . GLY A 1 381 ? 16.360 22.103 -10.837 1.00 85.06 381 GLY A N 1
ATOM 3116 C CA . GLY A 1 381 ? 16.167 23.449 -10.299 1.00 85.06 381 GLY A CA 1
ATOM 3117 C C . GLY A 1 381 ? 15.885 23.488 -8.788 1.00 85.06 381 GLY A C 1
ATOM 3118 O O . GLY A 1 381 ? 15.979 22.474 -8.090 1.00 85.06 381 GLY A O 1
ATOM 3119 N N . PRO A 1 382 ? 15.581 24.674 -8.235 1.00 82.25 382 PRO A N 1
ATOM 3120 C CA . PRO A 1 382 ? 15.211 24.801 -6.830 1.00 82.25 382 PRO A CA 1
ATOM 3121 C C . PRO A 1 382 ? 13.844 24.149 -6.555 1.00 82.25 382 PRO A C 1
ATOM 3123 O O . PRO A 1 382 ? 13.020 24.049 -7.472 1.00 82.25 382 PRO A O 1
ATOM 3126 N N . PRO A 1 383 ? 13.568 23.736 -5.301 1.00 79.19 383 PRO A N 1
ATOM 3127 C CA . PRO A 1 383 ? 12.239 23.290 -4.912 1.00 79.19 383 PRO A CA 1
ATOM 3128 C C . PRO A 1 383 ? 11.187 24.328 -5.273 1.00 79.19 383 PRO A C 1
ATOM 3130 O O . PRO A 1 383 ? 11.384 25.529 -5.071 1.00 79.19 383 PRO A O 1
ATOM 3133 N N . LEU A 1 384 ? 10.067 23.865 -5.813 1.00 72.19 384 LEU A N 1
ATOM 3134 C CA . LEU A 1 384 ? 8.966 24.754 -6.126 1.00 72.19 384 LEU A CA 1
ATOM 3135 C C . LEU A 1 384 ? 8.351 25.279 -4.835 1.00 72.19 384 LEU A C 1
ATOM 3137 O O . LEU A 1 384 ? 8.046 24.533 -3.905 1.00 72.19 384 LEU A O 1
ATOM 3141 N N . THR A 1 385 ? 8.119 26.585 -4.797 1.00 59.22 385 THR A N 1
ATOM 3142 C CA . THR A 1 385 ? 7.218 27.166 -3.812 1.00 59.22 385 THR A CA 1
ATOM 3143 C C . THR A 1 385 ? 5.810 26.944 -4.343 1.00 59.22 385 THR A C 1
ATOM 3145 O O . THR A 1 385 ? 5.345 27.697 -5.193 1.00 59.22 385 THR A O 1
ATOM 3148 N N . LEU A 1 386 ? 5.144 25.873 -3.894 1.00 53.28 386 LEU A N 1
ATOM 3149 C CA . LEU A 1 386 ? 3.755 25.597 -4.283 1.00 53.28 386 LEU A CA 1
ATOM 3150 C C . LEU A 1 386 ? 2.761 26.687 -3.860 1.00 53.28 386 LEU A C 1
ATOM 3152 O O . LEU A 1 386 ? 1.615 26.662 -4.297 1.00 53.28 386 LEU A O 1
ATOM 3156 N N . TYR A 1 387 ? 3.203 27.670 -3.069 1.00 52.16 387 TYR A N 1
ATOM 3157 C CA . TYR A 1 387 ? 2.351 28.723 -2.539 1.00 52.16 387 TYR A CA 1
ATOM 3158 C C . TYR A 1 387 ? 3.077 30.072 -2.497 1.00 52.16 387 TYR A C 1
ATOM 3160 O O . TYR A 1 387 ? 4.268 30.115 -2.180 1.00 52.16 387 TYR A O 1
ATOM 3168 N N . PRO A 1 388 ? 2.377 31.195 -2.731 1.00 37.72 388 PRO A N 1
ATOM 3169 C CA . PRO A 1 388 ? 2.871 32.489 -2.295 1.00 37.72 388 PRO A CA 1
ATOM 3170 C C . PRO A 1 388 ? 3.041 32.429 -0.775 1.00 37.72 388 PRO A C 1
ATOM 3172 O O . PRO A 1 388 ? 2.108 32.057 -0.057 1.00 37.72 388 PRO A O 1
ATOM 3175 N N . SER A 1 389 ? 4.208 32.823 -0.264 1.00 33.56 389 SER A N 1
ATOM 3176 C CA . SER A 1 389 ? 4.296 33.302 1.116 1.00 33.56 389 SER A CA 1
ATOM 3177 C C . SER A 1 389 ? 3.164 34.303 1.314 1.00 33.56 389 SER A C 1
ATOM 3179 O O . SER A 1 389 ? 2.997 35.162 0.446 1.00 33.56 389 SER A O 1
ATOM 3181 N N . LYS A 1 390 ? 2.390 34.189 2.403 1.00 34.69 390 LYS A N 1
ATOM 3182 C CA . LYS A 1 390 ? 1.419 35.220 2.794 1.00 34.69 390 LYS A CA 1
ATOM 3183 C C . LYS A 1 390 ? 2.081 36.583 2.584 1.00 34.69 390 LYS A C 1
ATOM 3185 O O . LYS A 1 390 ? 3.019 36.913 3.306 1.00 34.69 390 LYS A O 1
ATOM 3190 N N . SER A 1 391 ? 1.656 37.317 1.561 1.00 29.97 391 SER A N 1
ATOM 3191 C CA . SER A 1 391 ? 2.000 38.721 1.440 1.00 29.97 391 SER A CA 1
ATOM 3192 C C . SER A 1 391 ? 1.357 39.389 2.648 1.00 29.97 391 SER A C 1
ATOM 3194 O O . SER A 1 391 ? 0.140 39.295 2.821 1.00 29.97 391 SER A O 1
ATOM 3196 N N . SER A 1 392 ? 2.223 39.914 3.509 1.00 31.69 392 SER A N 1
ATOM 3197 C CA . SER A 1 392 ? 1.930 40.780 4.651 1.00 31.69 392 SER A CA 1
ATOM 3198 C C . SER A 1 392 ? 0.899 41.850 4.337 1.00 31.69 392 SER A C 1
ATOM 3200 O O . SER A 1 392 ? 1.025 42.428 3.231 1.00 31.69 392 SER A O 1
#

Foldseek 3Di:
DVVLCVLLVVQQDPQWDWDDDPPDIDIDGDPVSSVVSVVSSQQSQWDKDKDKQDFLVNCVVQNLCQVCCLVCVQLQCVQVVLVCVVVVQFDDWDFDPPDSTITMIITTGHPVSVVVSVVLSVVLVVLVSVQVVSRPCPQFPDFWDKDQDPDPQLLQLLCLQAELPDDPVNLQCCQPVNAPVSVVSSLSNCCFNVQFKKWFFQCCLQCRQVVHAFDPPDQFLLVQWPPPDPDPATDGDLRGGPAEGEIEGGSPDDDDPVVSVVVVVVRVRKDWDWDDDSQKIWIWICNGPSSHIHIYIYGYPSCVSSVNPQQKLLRQWIHHHPCSRIITGNWDSDDDPTHDDPVVSSVLSNVLEIAGADPPPDPVSVVVVVSSVVNVHDYDDDHHHSDPDPDD

pLDDT: mean 78.22, std 14.38, range [29.97, 97.38]

Sequence (392 aa):
MTKFKEKISDSIDRHITYSTAGHEIIFKGPTGKVFDTEQHVREQLCNEYEWFLPDKESLKNNSMLRTNMPKVKRCIFMPFLWRWQNEKQVQNMNIEKESPTLLKIVATCREKDARSIKAELNSFFNRLSQCESFQNEQKNNVQPQQLKPSNSGIEQRIKRVTDPNRTWADLKPAVSQGTRESRMDVIAWTVVCKFHCKLHGAFVRDRIINNRVSPSSDANPESWIDSERKTDIPVLHSKIAPSTIDCHLPIDKYFDIEHLLDEIHKYEDITVEVFPQNGQYVLLFDRKALTGPFILNLTEPHIALTQGRIDFDINNLYVERGHTQELGQRVDLSGPPCSSDLEEIVKKIRMYHFKVLRPIDDGRVRESLEKLKSQGYSQDGPPLTLYPSKSS

Nearest PDB structures (foldseek):
  7a67-assembly1_A  TM=5.347E-01  e=1.426E+00  Pyrococcus abyssi GE5
  2od4-assembly1_B  TM=5.755E-01  e=8.661E+00  uncultured marine organism
  1f3v-assembly1_A  TM=4.724E-01  e=8.661E+00  Homo sapiens